Protein 3LWZ (pdb70)

Nearest PDB structures (foldseek):
  3lwz-assembly1_C  TM=1.005E+00  e=2.046E-29  Yersinia pestis CO92
  6hsq-assembly1_D  TM=9.901E-01  e=1.495E-23  Psychromonas ingrahamii 37
  1uqr-assembly1_J  TM=9.805E-01  e=2.565E-22  Actinobacillus pleuropneumoniae
  1uqr-assembly1_L  TM=9.842E-01  e=2.307E-21  Actinobacillus pleuropneumoniae
  3n76-assembly1_A  TM=9.426E-01  e=6.249E-17  Mycobacterium tuberculosis

Structure (mmCIF, N/CA/C/O backbone):
data_3LWZ
#
_entry.id   3LWZ
#
_cell.length_a   90.587
_cell.length_b   90.587
_cell.length_c   216.500
_cell.angle_alpha   90.00
_cell.angle_beta   90.00
_cell.angle_gamma   120.00
#
_symmetry.space_group_name_H-M   'H 3'
#
loop_
_entity.id
_entity.type
_entity.pdbx_description
1 polymer '3-dehydroquinate dehydratase'
2 non-polymer BETA-MERCAPTOETHANOL
3 non-polymer GLYCEROL
4 non-polymer 1,2-ETHANEDIOL
5 water water
#
loop_
_atom_site.group_PDB
_atom_site.id
_atom_site.type_symbol
_atom_site.label_atom_id
_atom_site.label_alt_id
_atom_site.label_comp_id
_atom_site.label_asym_id
_atom_site.label_entity_id
_atom_site.label_seq_id
_atom_site.pdbx_PDB_ins_code
_atom_site.Cartn_x
_atom_site.Cartn_y
_atom_site.Cartn_z
_atom_site.occupancy
_atom_site.B_iso_or_equiv
_atom_site.auth_seq_id
_atom_site.auth_comp_id
_atom_site.auth_asym_id
_atom_site.auth_atom_id
_atom_site.pdbx_PDB_model_num
ATOM 1 N N . LYS A 1 7 ? -22.978 17.107 11.970 1.00 39.55 4 LYS A N 1
ATOM 2 C CA . LYS A 1 7 ? -22.266 15.794 11.941 1.00 38.98 4 LYS A CA 1
ATOM 3 C C . LYS A 1 7 ? -23.091 14.751 12.723 1.00 35.09 4 LYS A C 1
ATOM 4 O O . LYS A 1 7 ? -23.639 15.071 13.773 1.00 35.88 4 LYS A O 1
ATOM 10 N N . PHE A 1 8 ? -23.172 13.521 12.224 1.00 32.13 5 PHE A N 1
ATOM 11 C CA . PHE A 1 8 ? -23.906 12.483 12.956 1.00 28.93 5 PHE A CA 1
ATOM 12 C C . PHE A 1 8 ? -23.044 11.922 14.079 1.00 26.45 5 PHE A C 1
ATOM 13 O O . PHE A 1 8 ? -21.836 11.742 13.905 1.00 26.03 5 PHE A O 1
ATOM 21 N N A HIS A 1 9 ? -23.677 11.603 15.207 0.70 23.58 6 HIS A N 1
ATOM 22 N N B HIS A 1 9 ? -23.662 11.669 15.231 0.30 24.31 6 HIS A N 1
ATOM 23 C CA A HIS A 1 9 ? -22.986 11.082 16.372 0.70 22.79 6 HIS A CA 1
ATOM 24 C CA B HIS A 1 9 ? -22.962 11.062 16.348 0.30 23.01 6 HIS A CA 1
ATOM 25 C C A HIS A 1 9 ? -23.516 9.681 16.685 0.70 21.68 6 HIS A C 1
ATOM 26 C C B HIS A 1 9 ? -23.524 9.672 16.573 0.30 22.17 6 HIS A C 1
ATOM 27 O O A HIS A 1 9 ? -24.695 9.517 16.957 0.70 21.63 6 HIS A O 1
ATOM 28 O O B HIS A 1 9 ? -24.735 9.488 16.663 0.30 21.74 6 HIS A O 1
ATOM 41 N N . ILE A 1 10 ? -22.623 8.704 16.617 1.00 21.40 7 ILE A N 1
ATOM 42 C CA . ILE A 1 10 ? -22.983 7.289 16.789 1.00 21.21 7 ILE A CA 1
ATOM 43 C C . ILE A 1 10 ? -22.201 6.689 17.925 1.00 20.19 7 ILE A C 1
ATOM 44 O O . ILE A 1 10 ? -20.971 6.875 18.043 1.00 21.02 7 ILE A O 1
ATOM 49 N N . LEU A 1 11 ? -22.917 5.966 18.781 1.00 19.73 8 LEU A N 1
ATOM 50 C CA . LEU A 1 11 ? -22.326 5.323 19.933 1.00 19.26 8 LEU A CA 1
ATOM 51 C C . LEU A 1 11 ? -22.250 3.840 19.687 1.00 19.84 8 LEU A C 1
ATOM 52 O O . LEU A 1 11 ? -23.276 3.209 19.383 1.00 18.59 8 LEU A O 1
ATOM 57 N N . LEU A 1 12 ? -21.049 3.298 19.802 1.00 18.31 9 LEU A N 1
ATOM 58 C CA . LEU A 1 12 ? -20.810 1.853 19.699 1.00 18.61 9 LEU A CA 1
ATOM 59 C C . LEU A 1 12 ? -20.677 1.266 21.101 1.00 20.38 9 LEU A C 1
ATOM 60 O O . LEU A 1 12 ? -19.819 1.701 21.895 1.00 18.47 9 LEU A O 1
ATOM 65 N N . LEU A 1 13 ? -21.537 0.290 21.408 1.00 17.39 10 LEU A N 1
ATOM 66 C CA . LEU A 1 13 ? -21.485 -0.391 22.694 1.00 17.86 10 LEU A CA 1
ATOM 67 C C . LEU A 1 13 ? -21.168 -1.870 22.518 1.00 18.18 10 LEU A C 1
ATOM 68 O O . LEU A 1 13 ? -21.755 -2.569 21.679 1.00 17.92 10 LEU A O 1
ATOM 73 N N . ASN A 1 14 ? -20.194 -2.335 23.279 1.00 18.19 11 ASN A N 1
ATOM 74 C CA . ASN A 1 14 ? -19.840 -3.746 23.307 1.00 17.15 11 ASN A CA 1
ATOM 75 C C . ASN A 1 14 ? -20.037 -4.299 24.695 1.00 17.41 11 ASN A C 1
ATOM 76 O O . ASN A 1 14 ? -19.561 -3.728 25.689 1.00 17.60 11 ASN A O 1
ATOM 81 N N . GLY A 1 15 ? -20.804 -5.389 24.785 1.00 15.79 12 GLY A N 1
ATOM 82 C CA . GLY A 1 15 ? -21.096 -6.003 26.071 1.00 15.99 12 GLY A CA 1
ATOM 83 C C . GLY A 1 15 ? -20.069 -6.949 26.642 1.00 16.22 12 GLY A C 1
ATOM 84 O O . GLY A 1 15 ? -18.903 -6.947 26.234 1.00 17.47 12 GLY A O 1
ATOM 85 N N . PRO A 1 16 ? -20.506 -7.817 27.572 1.00 16.54 13 PRO A N 1
ATOM 86 C CA . PRO A 1 16 ? -19.564 -8.611 28.343 1.00 17.79 13 PRO A CA 1
ATOM 87 C C . PRO A 1 16 ? -18.780 -9.625 27.549 1.00 17.85 13 PRO A C 1
ATOM 88 O O . PRO A 1 16 ? -19.250 -10.165 26.581 1.00 16.66 13 PRO A O 1
ATOM 92 N N . ASN A 1 17 ? -17.544 -9.802 27.992 1.00 17.59 14 ASN A N 1
ATOM 93 C CA . ASN A 1 17 ? -16.630 -10.780 27.450 1.00 16.96 14 ASN A CA 1
ATOM 94 C C . ASN A 1 17 ? -16.011 -10.471 26.101 1.00 17.09 14 ASN A C 1
ATOM 95 O O . ASN A 1 17 ? -15.087 -11.176 25.716 1.00 17.61 14 ASN A O 1
ATOM 100 N N . LEU A 1 18 ? -16.456 -9.408 25.416 1.00 16.02 15 LEU A N 1
ATOM 101 C CA . LEU A 1 18 ? -15.949 -9.057 24.100 1.00 16.15 15 LEU A CA 1
ATOM 102 C C . LEU A 1 18 ? -14.490 -8.556 24.173 1.00 16.70 15 LEU A C 1
ATOM 103 O O . LEU A 1 18 ? -13.776 -8.616 23.201 1.00 19.24 15 LEU A O 1
ATOM 108 N N . ASN A 1 19 ? -14.060 -8.162 25.354 1.00 18.80 16 ASN A N 1
ATOM 109 C CA . ASN A 1 19 ? -12.652 -7.837 25.576 1.00 19.68 16 ASN A CA 1
ATOM 110 C C . ASN A 1 19 ? -11.734 -9.043 25.373 1.00 21.13 16 ASN A C 1
ATOM 111 O O . ASN A 1 19 ? -10.519 -8.872 25.135 1.00 21.89 16 ASN A O 1
ATOM 116 N N . LEU A 1 20 ? -12.272 -10.256 25.485 1.00 19.97 17 LEU A N 1
ATOM 117 C CA . LEU A 1 20 ? -11.487 -11.496 25.255 1.00 20.45 17 LEU A CA 1
ATOM 118 C C . LEU A 1 20 ? -11.264 -11.851 23.766 1.00 21.23 17 LEU A C 1
ATOM 119 O O . LEU A 1 20 ? -10.551 -12.806 23.454 1.00 23.95 17 LEU A O 1
ATOM 124 N N . LEU A 1 21 ? -11.892 -11.115 22.853 1.00 21.66 18 LEU A N 1
ATOM 125 C CA . LEU A 1 21 ? -11.794 -11.437 21.445 1.00 22.88 18 LEU A CA 1
ATOM 126 C C . LEU A 1 21 ? -10.353 -11.639 20.983 1.00 24.20 18 LEU A C 1
ATOM 127 O O . LEU A 1 21 ? -9.504 -10.814 21.249 1.00 23.67 18 LEU A O 1
ATOM 132 N N . GLY A 1 22 ? -10.112 -12.757 20.317 1.00 25.54 19 GLY A N 1
ATOM 133 C CA . GLY A 1 22 ? -8.793 -13.052 19.764 1.00 27.83 19 GLY A CA 1
ATOM 134 C C . GLY A 1 22 ? -7.846 -13.759 20.702 1.00 29.46 19 GLY A C 1
ATOM 135 O O . GLY A 1 22 ? -6.718 -14.065 20.306 1.00 31.96 19 GLY A O 1
ATOM 136 N N . THR A 1 23 ? -8.301 -14.072 21.914 1.00 30.61 20 THR A N 1
ATOM 137 C CA . THR A 1 23 ? -7.461 -14.735 22.926 1.00 33.11 20 THR A CA 1
ATOM 138 C C . THR A 1 23 ? -7.735 -16.226 23.070 1.00 34.77 20 THR A C 1
ATOM 139 O O . THR A 1 23 ? -6.857 -16.979 23.482 1.00 39.09 20 THR A O 1
ATOM 143 N N . ARG A 1 24 ? -8.928 -16.678 22.715 1.00 35.95 21 ARG A N 1
ATOM 144 C CA . ARG A 1 24 ? -9.263 -18.086 22.871 1.00 37.34 21 ARG A CA 1
ATOM 145 C C . ARG A 1 24 ? -8.985 -18.886 21.592 1.00 37.47 21 ARG A C 1
ATOM 146 O O . ARG A 1 24 ? -9.656 -18.708 20.579 1.00 35.98 21 ARG A O 1
ATOM 154 N N . GLU A 1 25 ? -7.998 -19.775 21.662 1.00 38.03 22 GLU A N 1
ATOM 155 C CA . GLU A 1 25 ? -7.688 -20.689 20.562 1.00 38.32 22 GLU A CA 1
ATOM 156 C C . GLU A 1 25 ? -7.874 -19.987 19.216 1.00 38.13 22 GLU A C 1
ATOM 157 O O . GLU A 1 25 ? -8.691 -20.422 18.394 1.00 36.85 22 GLU A O 1
ATOM 163 N N . PRO A 1 26 ? -7.102 -18.904 18.980 1.00 37.29 23 PRO A N 1
ATOM 164 C CA . PRO A 1 26 ? -7.281 -18.062 17.788 1.00 37.29 23 PRO A CA 1
ATOM 165 C C . PRO A 1 26 ? -7.092 -18.779 16.461 1.00 37.53 23 PRO A C 1
ATOM 166 O O . PRO A 1 26 ? -7.717 -18.402 15.458 1.00 35.63 23 PRO A O 1
ATOM 170 N N . GLU A 1 27 ? -6.277 -19.829 16.463 1.00 38.89 24 GLU A N 1
ATOM 171 C CA . GLU A 1 27 ? -6.079 -20.607 15.250 1.00 40.15 24 GLU A CA 1
ATOM 172 C C . GLU A 1 27 ? -7.387 -21.301 14.875 1.00 40.95 24 GLU A C 1
ATOM 173 O O . GLU A 1 27 ? -7.580 -21.679 13.714 1.00 41.95 24 GLU A O 1
ATOM 179 N N . LYS A 1 28 ? -8.273 -21.466 15.864 1.00 41.78 25 LYS A N 1
ATOM 180 C CA . LYS A 1 28 ? -9.592 -22.058 15.654 1.00 42.65 25 LYS A CA 1
ATOM 181 C C . LYS A 1 28 ? -10.673 -20.991 15.554 1.00 42.30 25 LYS A C 1
ATOM 182 O O . LYS A 1 28 ? -11.481 -21.010 14.621 1.00 43.26 25 LYS A O 1
ATOM 188 N N . TYR A 1 29 ? -10.677 -20.056 16.505 1.00 40.92 26 TYR A N 1
ATOM 189 C CA . TYR A 1 29 ? -11.752 -19.060 16.612 1.00 40.12 26 TYR A CA 1
ATOM 190 C C . TYR A 1 29 ? -11.493 -17.680 16.005 1.00 39.26 26 TYR A C 1
ATOM 191 O O . TYR A 1 29 ? -12.433 -16.897 15.877 1.00 39.41 26 TYR A O 1
ATOM 200 N N . GLY A 1 30 ? -10.253 -17.383 15.614 1.00 36.52 27 GLY A N 1
ATOM 201 C CA . GLY A 1 30 ? -9.927 -16.088 15.000 1.00 35.43 27 GLY A CA 1
ATOM 202 C C . GLY A 1 30 ? -8.967 -15.251 15.825 1.00 33.47 27 GLY A C 1
ATOM 203 O O . GLY A 1 30 ? -8.979 -15.320 17.050 1.00 32.28 27 GLY A O 1
ATOM 204 N N . TYR A 1 31 ? -8.144 -14.447 15.147 1.00 33.28 28 TYR A N 1
ATOM 205 C CA . TYR A 1 31 ? -7.139 -13.602 15.824 1.00 32.09 28 TYR A CA 1
ATOM 206 C C . TYR A 1 31 ? -7.554 -12.147 16.003 1.00 30.44 28 TYR A C 1
ATOM 207 O O . TYR A 1 31 ? -6.884 -11.411 16.718 1.00 30.21 28 TYR A O 1
ATOM 216 N N . THR A 1 32 ? -8.658 -11.736 15.384 1.00 30.28 29 THR A N 1
ATOM 217 C CA . THR A 1 32 ? -9.110 -10.340 15.472 1.00 29.69 29 THR A CA 1
ATOM 218 C C . THR A 1 32 ? -9.506 -10.016 16.911 1.00 29.02 29 THR A C 1
ATOM 219 O O . THR A 1 32 ? -10.219 -10.798 17.554 1.00 28.98 29 THR A O 1
ATOM 223 N N . THR A 1 33 ? -8.994 -8.895 17.409 1.00 25.88 30 THR A N 1
ATOM 224 C CA . THR A 1 33 ? -9.240 -8.432 18.778 1.00 25.59 30 THR A CA 1
ATOM 225 C C . THR A 1 33 ? -10.260 -7.320 18.780 1.00 24.40 30 THR A C 1
ATOM 226 O O . THR A 1 33 ? -10.485 -6.693 17.754 1.00 25.54 30 THR A O 1
ATOM 230 N N . LEU A 1 34 ? -10.838 -7.028 19.945 1.00 23.38 31 LEU A N 1
ATOM 231 C CA . LEU A 1 34 ? -11.812 -5.923 20.014 1.00 23.18 31 LEU A CA 1
ATOM 232 C C . LEU A 1 34 ? -11.155 -4.589 19.659 1.00 23.09 31 LEU A C 1
ATOM 233 O O . LEU A 1 34 ? -11.730 -3.789 18.945 1.00 22.52 31 LEU A O 1
ATOM 238 N N . ALA A 1 35 ? -9.934 -4.356 20.145 1.00 23.77 32 ALA A N 1
ATOM 239 C CA . ALA A 1 35 ? -9.234 -3.117 19.838 1.00 25.34 32 ALA A CA 1
ATOM 240 C C . ALA A 1 35 ? -9.097 -2.904 18.343 1.00 24.91 32 ALA A C 1
ATOM 241 O O . ALA A 1 35 ? -9.247 -1.790 17.870 1.00 24.26 32 ALA A O 1
ATOM 243 N N . GLU A 1 36 ? -8.832 -3.973 17.599 1.00 26.21 33 GLU A N 1
ATOM 244 C CA . GLU A 1 36 ? -8.719 -3.884 16.141 1.00 26.77 33 GLU A CA 1
ATOM 245 C C . GLU A 1 36 ? -10.043 -3.542 15.477 1.00 26.43 33 GLU A C 1
ATOM 246 O O . GLU A 1 36 ? -10.092 -2.744 14.550 1.00 28.00 33 GLU A O 1
ATOM 252 N N . ILE A 1 37 ? -11.123 -4.151 15.940 1.00 25.38 34 ILE A N 1
ATOM 253 C CA . ILE A 1 37 ? -12.441 -3.851 15.380 1.00 25.61 34 ILE A CA 1
ATOM 254 C C . ILE A 1 37 ? -12.779 -2.376 15.612 1.00 24.18 34 ILE A C 1
ATOM 255 O O . ILE A 1 37 ? -13.199 -1.672 14.694 1.00 23.93 34 ILE A O 1
ATOM 260 N N . VAL A 1 38 ? -12.517 -1.900 16.825 1.00 23.52 35 VAL A N 1
ATOM 261 C CA . VAL A 1 38 ? -12.865 -0.538 17.185 1.00 23.77 35 VAL A CA 1
ATOM 262 C C . VAL A 1 38 ? -12.024 0.450 16.383 1.00 23.54 35 VAL A C 1
ATOM 263 O O . VAL A 1 38 ? -12.542 1.416 15.876 1.00 23.05 35 VAL A O 1
ATOM 267 N N A SER A 1 39 ? -10.730 0.179 16.261 0.50 23.77 36 SER A N 1
ATOM 268 N N B SER A 1 39 ? -10.731 0.172 16.233 0.50 24.81 36 SER A N 1
ATOM 269 C CA A SER A 1 39 ? -9.851 1.031 15.455 0.50 24.39 36 SER A CA 1
ATOM 270 C CA B SER A 1 39 ? -9.838 1.059 15.463 0.50 26.11 36 SER A CA 1
ATOM 271 C C A SER A 1 39 ? -10.294 1.038 13.989 0.50 23.50 36 SER A C 1
ATOM 272 C C B SER A 1 39 ? -10.263 1.269 13.999 0.50 25.68 36 SER A C 1
ATOM 273 O O A SER A 1 39 ? -10.274 2.075 13.322 0.50 22.16 36 SER A O 1
ATOM 274 O O B SER A 1 39 ? -10.407 2.405 13.543 0.50 24.82 36 SER A O 1
ATOM 279 N N A GLN A 1 40 ? -10.747 -0.110 13.500 0.50 23.47 37 GLN A N 1
ATOM 280 N N B GLN A 1 40 ? -10.484 0.182 13.268 0.50 26.26 37 GLN A N 1
ATOM 281 C CA A GLN A 1 40 ? -11.242 -0.193 12.131 0.50 24.00 37 GLN A CA 1
ATOM 282 C CA B GLN A 1 40 ? -10.862 0.293 11.858 0.50 26.65 37 GLN A CA 1
ATOM 283 C C A GLN A 1 40 ? -12.504 0.674 11.982 0.50 23.27 37 GLN A C 1
ATOM 284 C C B GLN A 1 40 ? -12.242 0.935 11.721 0.50 26.00 37 GLN A C 1
ATOM 285 O O A GLN A 1 40 ? -12.637 1.434 11.014 0.50 22.99 37 GLN A O 1
ATOM 286 O O B GLN A 1 40 ? -12.535 1.636 10.747 0.50 26.35 37 GLN A O 1
ATOM 297 N N A LEU A 1 41 ? -13.405 0.617 12.957 0.70 21.46 38 LEU A N 1
ATOM 298 N N B LEU A 1 41 ? -13.105 0.691 12.708 0.30 24.44 38 LEU A N 1
ATOM 299 C CA A LEU A 1 41 ? -14.649 1.356 12.832 0.70 21.79 38 LEU A CA 1
ATOM 300 C CA B LEU A 1 41 ? -14.430 1.311 12.721 0.30 23.63 38 LEU A CA 1
ATOM 301 C C A LEU A 1 41 ? -14.429 2.866 13.005 0.70 23.03 38 LEU A C 1
ATOM 302 C C B LEU A 1 41 ? -14.291 2.820 12.864 0.30 23.77 38 LEU A C 1
ATOM 303 O O A LEU A 1 41 ? -15.146 3.676 12.410 0.70 23.06 38 LEU A O 1
ATOM 304 O O B LEU A 1 41 ? -14.955 3.575 12.148 0.30 23.21 38 LEU A O 1
ATOM 313 N N . GLU A 1 42 ? -13.414 3.247 13.777 1.00 22.91 39 GLU A N 1
ATOM 314 C CA . GLU A 1 42 ? -13.130 4.677 13.991 1.00 24.28 39 GLU A CA 1
ATOM 315 C C . GLU A 1 42 ? -12.637 5.271 12.673 1.00 24.45 39 GLU A C 1
ATOM 316 O O . GLU A 1 42 ? -13.091 6.328 12.270 1.00 24.39 39 GLU A O 1
ATOM 322 N N . ILE A 1 43 ? -11.751 4.553 11.990 1.00 25.57 40 ILE A N 1
ATOM 323 C CA . ILE A 1 43 ? -11.242 4.999 10.681 1.00 27.09 40 ILE A CA 1
ATOM 324 C C . ILE A 1 43 ? -12.393 5.123 9.668 1.00 25.98 40 ILE A C 1
ATOM 325 O O . ILE A 1 43 ? -12.514 6.137 8.954 1.00 26.12 40 ILE A O 1
ATOM 330 N N . GLN A 1 44 ? -13.286 4.128 9.646 1.00 24.01 41 GLN A N 1
ATOM 331 C CA . GLN A 1 44 ? -14.427 4.164 8.782 1.00 23.60 41 GLN A CA 1
ATOM 332 C C . GLN A 1 44 ? -15.342 5.367 9.088 1.00 23.88 41 GLN A C 1
ATOM 333 O O . GLN A 1 44 ? -15.731 6.092 8.177 1.00 24.24 41 GLN A O 1
ATOM 339 N N . ALA A 1 45 ? -15.656 5.588 10.366 1.00 22.80 42 ALA A N 1
ATOM 340 C CA . ALA A 1 45 ? -16.533 6.662 10.759 1.00 23.61 42 ALA A CA 1
ATOM 341 C C . ALA A 1 45 ? -15.939 8.010 10.363 1.00 24.92 42 ALA A C 1
ATOM 342 O O . ALA A 1 45 ? -16.650 8.875 9.880 1.00 25.20 42 ALA A O 1
ATOM 344 N N . GLN A 1 46 ? -14.633 8.157 10.565 1.00 25.92 43 GLN A N 1
ATOM 345 C CA . GLN A 1 46 ? -13.958 9.408 10.221 1.00 28.17 43 GLN A CA 1
ATOM 346 C C . GLN A 1 46 ? -14.083 9.658 8.721 1.00 29.31 43 GLN A C 1
ATOM 347 O O . GLN A 1 46 ? -14.291 10.803 8.295 1.00 32.02 43 GLN A O 1
ATOM 353 N N . GLY A 1 47 ? -13.993 8.592 7.922 1.00 29.73 44 GLY A N 1
ATOM 354 C CA . GLY A 1 47 ? -14.161 8.691 6.477 1.00 31.82 44 GLY A CA 1
ATOM 355 C C . GLY A 1 47 ? -15.556 9.123 6.052 1.00 32.54 44 GLY A C 1
ATOM 356 O O . GLY A 1 47 ? -15.740 9.765 5.003 1.00 32.99 44 GLY A O 1
ATOM 357 N N . MET A 1 48 ? -16.548 8.795 6.872 1.00 31.96 45 MET A N 1
ATOM 358 C CA . MET A 1 48 ? -17.942 9.126 6.602 1.00 31.53 45 MET A CA 1
ATOM 359 C C . MET A 1 48 ? -18.367 10.434 7.269 1.00 32.24 45 MET A C 1
ATOM 360 O O . MET A 1 48 ? -19.533 10.816 7.213 1.00 35.07 45 MET A O 1
ATOM 365 N N A ASP A 1 49 ? -17.465 11.052 8.018 0.50 32.45 46 ASP A N 1
ATOM 366 N N B ASP A 1 49 ? -17.371 11.125 7.824 0.50 32.56 46 ASP A N 1
ATOM 367 C CA A ASP A 1 49 ? -17.776 12.273 8.747 0.50 32.08 46 ASP A CA 1
ATOM 368 C CA B ASP A 1 49 ? -17.526 12.405 8.501 0.50 32.35 46 ASP A CA 1
ATOM 369 C C A ASP A 1 49 ? -18.792 11.972 9.880 0.50 30.98 46 ASP A C 1
ATOM 370 C C B ASP A 1 49 ? -18.552 12.358 9.626 0.50 31.00 46 ASP A C 1
ATOM 371 O O A ASP A 1 49 ? -19.708 12.753 10.141 0.50 32.81 46 ASP A O 1
ATOM 372 O O B ASP A 1 49 ? -19.293 13.308 9.838 0.50 32.65 46 ASP A O 1
ATOM 381 N N A VAL A 1 50 ? -18.622 10.821 10.538 0.60 27.86 47 VAL A N 1
ATOM 382 N N B VAL A 1 50 ? -18.545 11.225 10.357 0.40 28.98 47 VAL A N 1
ATOM 383 C CA A VAL A 1 50 ? -19.424 10.450 11.676 0.60 26.34 47 VAL A CA 1
ATOM 384 C CA B VAL A 1 50 ? -19.383 10.996 11.544 0.40 27.00 47 VAL A CA 1
ATOM 385 C C A VAL A 1 50 ? -18.537 10.586 12.894 0.60 25.07 47 VAL A C 1
ATOM 386 C C B VAL A 1 50 ? -18.514 10.802 12.806 0.40 25.90 47 VAL A C 1
ATOM 387 O O A VAL A 1 50 ? -17.351 10.221 12.845 0.60 25.28 47 VAL A O 1
ATOM 388 O O B VAL A 1 50 ? -17.370 10.335 12.720 0.40 25.59 47 VAL A O 1
ATOM 395 N N . ALA A 1 51 ? -19.088 11.149 13.960 1.00 24.87 48 ALA A N 1
ATOM 396 C CA . ALA A 1 51 ? -18.416 11.168 15.243 1.00 24.01 48 ALA A CA 1
ATOM 397 C C . ALA A 1 51 ? -18.773 9.891 16.016 1.00 24.46 48 ALA A C 1
ATOM 398 O O . ALA A 1 51 ? -19.901 9.778 16.499 1.00 25.72 48 ALA A O 1
ATOM 400 N N . LEU A 1 52 ? -17.826 8.978 16.142 1.00 22.45 49 LEU A N 1
ATOM 401 C CA . LEU A 1 52 ? -18.050 7.684 16.814 1.00 22.28 49 LEU A CA 1
ATOM 402 C C . LEU A 1 52 ? -17.499 7.662 18.234 1.00 24.42 49 LEU A C 1
ATOM 403 O O . LEU A 1 52 ? -16.332 8.032 18.463 1.00 26.28 49 LEU A O 1
ATOM 408 N N . SER A 1 53 ? -18.323 7.232 19.189 1.00 21.68 50 SER A N 1
ATOM 409 C CA . SER A 1 53 ? -17.899 7.032 20.563 1.00 21.82 50 SER A CA 1
ATOM 410 C C . SER A 1 53 ? -18.049 5.534 20.831 1.00 21.00 50 SER A C 1
ATOM 411 O O . SER A 1 53 ? -18.835 4.851 20.141 1.00 21.16 50 SER A O 1
ATOM 414 N N A HIS A 1 54 ? -17.235 5.011 21.748 0.50 19.85 51 HIS A N 1
ATOM 415 N N B HIS A 1 54 ? -17.331 5.032 21.820 0.50 21.03 51 HIS A N 1
ATOM 416 C CA A HIS A 1 54 ? -17.231 3.574 22.096 0.50 18.71 51 HIS A CA 1
ATOM 417 C CA B HIS A 1 54 ? -17.363 3.607 22.099 0.50 21.10 51 HIS A CA 1
ATOM 418 C C A HIS A 1 54 ? -17.138 3.331 23.583 0.50 19.49 51 HIS A C 1
ATOM 419 C C B HIS A 1 54 ? -17.047 3.245 23.534 0.50 20.61 51 HIS A C 1
ATOM 420 O O A HIS A 1 54 ? -16.515 4.116 24.323 0.50 19.71 51 HIS A O 1
ATOM 421 O O B HIS A 1 54 ? -16.154 3.826 24.175 0.50 20.18 51 HIS A O 1
ATOM 434 N N . LEU A 1 55 ? -17.761 2.236 24.017 1.00 18.92 52 LEU A N 1
ATOM 435 C CA . LEU A 1 55 ? -17.607 1.730 25.345 1.00 17.75 52 LEU A CA 1
ATOM 436 C C . LEU A 1 55 ? -17.786 0.220 25.284 1.00 18.95 52 LEU A C 1
ATOM 437 O O . LEU A 1 55 ? -18.776 -0.248 24.706 1.00 18.30 52 LEU A O 1
ATOM 442 N N . GLN A 1 56 ? -16.855 -0.513 25.871 1.00 18.45 53 GLN A N 1
ATOM 443 C CA . GLN A 1 56 ? -17.052 -1.941 26.123 1.00 17.67 53 GLN A CA 1
ATOM 444 C C . GLN A 1 56 ? -17.072 -2.089 27.632 1.00 19.78 53 GLN A C 1
ATOM 445 O O . GLN A 1 56 ? -16.266 -1.468 28.347 1.00 19.51 53 GLN A O 1
ATOM 451 N N . SER A 1 57 ? -17.994 -2.914 28.131 1.00 18.55 54 SER A N 1
ATOM 452 C CA . SER A 1 57 ? -18.082 -3.168 29.540 1.00 17.56 54 SER A CA 1
ATOM 453 C C . SER A 1 57 ? -18.668 -4.517 29.833 1.00 18.41 54 SER A C 1
ATOM 454 O O . SER A 1 57 ? -19.559 -5.010 29.102 1.00 19.47 54 SER A O 1
ATOM 457 N N . ASN A 1 58 ? -18.218 -5.083 30.936 1.00 17.64 55 ASN A N 1
ATOM 458 C CA . ASN A 1 58 ? -18.781 -6.302 31.475 1.00 18.67 55 ASN A CA 1
ATOM 459 C C . ASN A 1 58 ? -19.883 -5.986 32.461 1.00 19.41 55 ASN A C 1
ATOM 460 O O . ASN A 1 58 ? -20.525 -6.909 32.980 1.00 17.86 55 ASN A O 1
ATOM 465 N N . ALA A 1 59 ? -20.093 -4.702 32.745 1.00 19.16 56 ALA A N 1
ATOM 466 C CA . ALA A 1 59 ? -21.109 -4.264 33.710 1.00 19.95 56 ALA A CA 1
ATOM 467 C C . ALA A 1 59 ? -22.365 -3.772 33.044 1.00 18.48 56 ALA A C 1
ATOM 468 O O . ALA A 1 59 ? -22.357 -2.806 32.284 1.00 19.93 56 ALA A O 1
ATOM 470 N N . GLU A 1 60 ? -23.473 -4.442 33.325 1.00 18.85 57 GLU A N 1
ATOM 471 C CA . GLU A 1 60 ? -24.747 -4.014 32.795 1.00 19.57 57 GLU A CA 1
ATOM 472 C C . GLU A 1 60 ? -25.014 -2.528 33.077 1.00 19.26 57 GLU A C 1
ATOM 473 O O . GLU A 1 60 ? -25.449 -1.795 32.184 1.00 18.52 57 GLU A O 1
ATOM 479 N N . HIS A 1 61 ? -24.763 -2.094 34.326 1.00 19.37 58 HIS A N 1
ATOM 480 C CA . HIS A 1 61 ? -25.066 -0.698 34.703 1.00 19.65 58 HIS A CA 1
ATOM 481 C C . HIS A 1 61 ? -24.259 0.305 33.887 1.00 17.79 58 HIS A C 1
ATOM 482 O O . HIS A 1 61 ? -24.718 1.422 33.630 1.00 19.40 58 HIS A O 1
ATOM 489 N N . ALA A 1 62 ? -23.054 -0.064 33.495 1.00 18.75 59 ALA A N 1
ATOM 490 C CA . ALA A 1 62 ? -22.205 0.881 32.744 1.00 19.31 59 ALA A CA 1
ATOM 491 C C . ALA A 1 62 ? -22.757 1.099 31.347 1.00 18.66 59 ALA A C 1
ATOM 492 O O . ALA A 1 62 ? -22.721 2.203 30.818 1.00 19.33 59 ALA A O 1
ATOM 494 N N . LEU A 1 63 ? -23.287 0.036 30.747 1.00 19.12 60 LEU A N 1
ATOM 495 C CA . LEU A 1 63 ? -23.914 0.133 29.446 1.00 18.54 60 LEU A CA 1
ATOM 496 C C . LEU A 1 63 ? -25.199 0.977 29.528 1.00 17.43 60 LEU A C 1
ATOM 497 O O . LEU A 1 63 ? -25.421 1.848 28.700 1.00 16.68 60 LEU A O 1
ATOM 502 N N . ILE A 1 64 ? -26.018 0.733 30.548 1.00 18.37 61 ILE A N 1
ATOM 503 C CA . ILE A 1 64 ? -27.228 1.507 30.756 1.00 17.74 61 ILE A CA 1
ATOM 504 C C . ILE A 1 64 ? -26.873 2.992 30.958 1.00 17.83 61 ILE A C 1
ATOM 505 O O . ILE A 1 64 ? -27.499 3.866 30.380 1.00 19.48 61 ILE A O 1
ATOM 510 N N . ASP A 1 65 ? -25.867 3.268 31.776 1.00 18.85 62 ASP A N 1
ATOM 511 C CA . ASP A 1 65 ? -25.463 4.653 31.999 1.00 18.89 62 ASP A CA 1
ATOM 512 C C . ASP A 1 65 ? -25.024 5.329 30.708 1.00 18.97 62 ASP A C 1
ATOM 513 O O . ASP A 1 65 ? -25.359 6.506 30.484 1.00 19.45 62 ASP A O 1
ATOM 518 N N . SER A 1 66 ? -24.232 4.631 29.889 1.00 18.77 63 SER A N 1
ATOM 519 C CA . SER A 1 66 ? -23.808 5.160 28.591 1.00 20.16 63 SER A CA 1
ATOM 520 C C . SER A 1 66 ? -25.013 5.522 27.710 1.00 19.34 63 SER A C 1
ATOM 521 O O . SER A 1 66 ? -25.056 6.574 27.068 1.00 20.54 63 SER A O 1
ATOM 524 N N . ILE A 1 67 ? -26.020 4.652 27.695 1.00 18.09 64 ILE A N 1
ATOM 525 C CA . ILE A 1 67 ? -27.232 4.885 26.946 1.00 17.42 64 ILE A CA 1
ATOM 526 C C . ILE A 1 67 ? -27.980 6.110 27.481 1.00 17.53 64 ILE A C 1
ATOM 527 O O . ILE A 1 67 ? -28.398 6.977 26.710 1.00 17.27 64 ILE A O 1
ATOM 532 N N . HIS A 1 68 ? -28.106 6.207 28.791 1.00 18.86 65 HIS A N 1
ATOM 533 C CA . HIS A 1 68 ? -28.732 7.388 29.388 1.00 19.85 65 HIS A CA 1
ATOM 534 C C . HIS A 1 68 ? -27.967 8.661 29.027 1.00 20.70 65 HIS A C 1
ATOM 535 O O . HIS A 1 68 ? -28.571 9.682 28.703 1.00 21.26 65 HIS A O 1
ATOM 542 N N . GLN A 1 69 ? -26.642 8.599 29.085 1.00 22.14 66 GLN A N 1
ATOM 543 C CA . GLN A 1 69 ? -25.797 9.762 28.760 1.00 23.21 66 GLN A CA 1
ATOM 544 C C . GLN A 1 69 ? -25.825 10.183 27.291 1.00 23.54 66 GLN A C 1
ATOM 545 O O . GLN A 1 69 ? -25.455 11.306 26.945 1.00 23.22 66 GLN A O 1
ATOM 551 N N . ALA A 1 70 ? -26.251 9.270 26.415 1.00 21.01 67 ALA A N 1
ATOM 552 C CA . ALA A 1 70 ? -26.379 9.523 25.002 1.00 21.07 67 ALA A CA 1
ATOM 553 C C . ALA A 1 70 ? -27.598 10.373 24.627 1.00 22.65 67 ALA A C 1
ATOM 554 O O . ALA A 1 70 ? -27.634 10.945 23.538 1.00 22.33 67 ALA A O 1
ATOM 556 N N A ARG A 1 71 ? -28.575 10.448 25.524 0.60 23.16 68 ARG A N 1
ATOM 557 N N B ARG A 1 71 ? -28.596 10.435 25.511 0.40 23.61 68 ARG A N 1
ATOM 558 C CA A ARG A 1 71 ? -29.813 11.172 25.282 0.60 26.48 68 ARG A CA 1
ATOM 559 C CA B ARG A 1 71 ? -29.827 11.167 25.223 0.40 26.33 68 ARG A CA 1
ATOM 560 C C A ARG A 1 71 ? -29.537 12.642 24.946 0.60 26.53 68 ARG A C 1
ATOM 561 C C B ARG A 1 71 ? -29.548 12.635 24.942 0.40 26.68 68 ARG A C 1
ATOM 562 O O A ARG A 1 71 ? -28.831 13.330 25.690 0.60 28.17 68 ARG A O 1
ATOM 563 O O B ARG A 1 71 ? -28.871 13.315 25.718 0.40 27.82 68 ARG A O 1
ATOM 578 N N . GLY A 1 72 ? -30.053 13.097 23.806 1.00 28.41 69 GLY A N 1
ATOM 579 C CA . GLY A 1 72 ? -29.861 14.477 23.365 1.00 29.20 69 GLY A CA 1
ATOM 580 C C . GLY A 1 72 ? -28.637 14.774 22.524 1.00 29.41 69 GLY A C 1
ATOM 581 O O . GLY A 1 72 ? -28.571 15.826 21.897 1.00 31.01 69 GLY A O 1
ATOM 582 N N . ASN A 1 73 ? -27.672 13.862 22.470 1.00 27.53 70 ASN A N 1
ATOM 583 C CA . ASN A 1 73 ? -26.444 14.099 21.724 1.00 26.80 70 ASN A CA 1
ATOM 584 C C . ASN A 1 73 ? -26.027 13.009 20.752 1.00 26.44 70 ASN A C 1
ATOM 585 O O . ASN A 1 73 ? -25.020 13.151 20.075 1.00 25.34 70 ASN A O 1
ATOM 590 N N . THR A 1 74 ? -26.803 11.914 20.689 1.00 24.72 71 THR A N 1
ATOM 591 C CA . THR A 1 74 ? -26.426 10.738 19.902 1.00 23.18 71 THR A CA 1
ATOM 592 C C . THR A 1 74 ? -27.588 10.384 18.974 1.00 22.12 71 THR A C 1
ATOM 593 O O . THR A 1 74 ? -28.759 10.373 19.401 1.00 24.17 71 THR A O 1
ATOM 597 N N . ASP A 1 75 ? -27.259 10.155 17.711 1.00 21.30 72 ASP A N 1
ATOM 598 C CA . ASP A 1 75 ? -28.236 9.906 16.668 1.00 20.19 72 ASP A CA 1
ATOM 599 C C . ASP A 1 75 ? -28.552 8.428 16.469 1.00 21.20 72 ASP A C 1
ATOM 600 O O . ASP A 1 75 ? -29.625 8.091 15.958 1.00 21.11 72 ASP A O 1
ATOM 605 N N . PHE A 1 76 ? -27.621 7.559 16.838 1.00 20.16 73 PHE A N 1
ATOM 606 C CA . PHE A 1 76 ? -27.796 6.123 16.583 1.00 19.80 73 PHE A CA 1
ATOM 607 C C . PHE A 1 76 ? -26.883 5.329 17.490 1.00 18.69 73 PHE A C 1
ATOM 608 O O . PHE A 1 76 ? -25.801 5.784 17.853 1.00 19.05 73 PHE A O 1
ATOM 616 N N . ILE A 1 77 ? -27.312 4.115 17.843 1.00 17.99 74 ILE A N 1
ATOM 617 C CA . ILE A 1 77 ? -26.530 3.210 18.651 1.00 18.10 74 ILE A CA 1
ATOM 618 C C . ILE A 1 77 ? -26.279 1.909 17.910 1.00 17.15 74 ILE A C 1
ATOM 619 O O . ILE A 1 77 ? -27.198 1.348 17.284 1.00 16.30 74 ILE A O 1
ATOM 624 N N . LEU A 1 78 ? -25.023 1.486 17.901 1.00 16.42 75 LEU A N 1
ATOM 625 C CA . LEU A 1 78 ? -24.640 0.179 17.379 1.00 17.87 75 LEU A CA 1
ATOM 626 C C . LEU A 1 78 ? -24.275 -0.607 18.628 1.00 17.81 75 LEU A C 1
ATOM 627 O O . LEU A 1 78 ? -23.377 -0.211 19.384 1.00 19.06 75 LEU A O 1
ATOM 632 N N . ILE A 1 79 ? -24.926 -1.745 18.851 1.00 16.16 76 ILE A N 1
ATOM 633 C CA . ILE A 1 79 ? -24.643 -2.505 20.043 1.00 16.02 76 ILE A CA 1
ATOM 634 C C . ILE A 1 79 ? -24.452 -3.966 19.781 1.00 16.77 76 ILE A C 1
ATOM 635 O O . ILE A 1 79 ? -25.253 -4.586 19.101 1.00 17.25 76 ILE A O 1
ATOM 640 N N . ASN A 1 80 ? -23.329 -4.494 20.266 1.00 17.19 77 ASN A N 1
ATOM 641 C CA . ASN A 1 80 ? -23.130 -5.956 20.363 1.00 15.93 77 ASN A CA 1
ATOM 642 C C . ASN A 1 80 ? -23.309 -6.257 21.840 1.00 17.17 77 ASN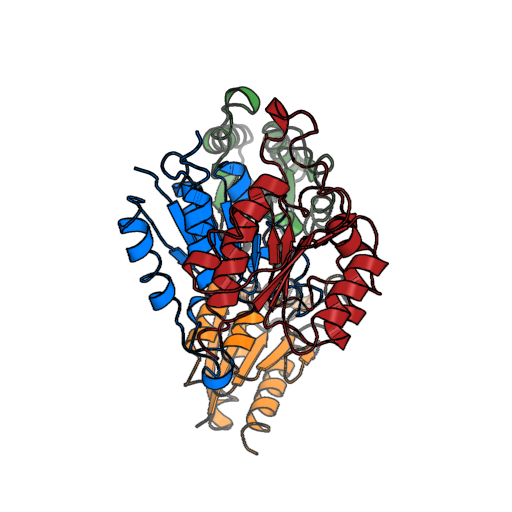 A C 1
ATOM 643 O O . ASN A 1 80 ? -22.397 -6.039 22.656 1.00 16.50 77 ASN A O 1
ATOM 648 N N . PRO A 1 81 ? -24.517 -6.669 22.232 1.00 16.24 78 PRO A N 1
ATOM 649 C CA . PRO A 1 81 ? -24.855 -6.861 23.642 1.00 16.69 78 PRO A CA 1
ATOM 650 C C . PRO A 1 81 ? -24.254 -8.122 24.269 1.00 16.35 78 PRO A C 1
ATOM 651 O O . PRO A 1 81 ? -24.356 -8.317 25.493 1.00 16.80 78 PRO A O 1
ATOM 655 N N . ALA A 1 82 ? -23.682 -8.969 23.423 1.00 15.74 79 ALA A N 1
ATOM 656 C CA . ALA A 1 82 ? -23.167 -10.273 23.824 1.00 15.64 79 ALA A CA 1
ATOM 657 C C . ALA A 1 82 ? -24.227 -10.986 24.686 1.00 15.63 79 ALA A C 1
ATOM 658 O O . ALA A 1 82 ? -25.419 -10.939 24.332 1.00 14.93 79 ALA A O 1
ATOM 660 N N . ALA A 1 83 ? -23.848 -11.567 25.800 1.00 15.88 80 ALA A N 1
ATOM 661 C CA . ALA A 1 83 ? -24.784 -12.393 26.589 1.00 17.55 80 ALA A CA 1
ATOM 662 C C . ALA A 1 83 ? -25.978 -11.617 27.118 1.00 16.38 80 ALA A C 1
ATOM 663 O O . ALA A 1 83 ? -27.028 -12.200 27.399 1.00 17.07 80 ALA A O 1
ATOM 665 N N . PHE A 1 84 ? -25.837 -10.313 27.284 1.00 15.26 81 PHE A N 1
ATOM 666 C CA . PHE A 1 84 ? -26.955 -9.546 27.832 1.00 15.98 81 PHE A CA 1
ATOM 667 C C . PHE A 1 84 ? -28.191 -9.488 26.928 1.00 15.07 81 PHE A C 1
ATOM 668 O O . PHE A 1 84 ? -29.283 -9.121 27.392 1.00 17.55 81 PHE A O 1
ATOM 676 N N . THR A 1 85 ? -28.056 -9.777 25.646 1.00 16.05 82 THR A N 1
ATOM 677 C CA . THR A 1 85 ? -29.244 -9.785 24.794 1.00 17.19 82 THR A CA 1
ATOM 678 C C . THR A 1 85 ? -30.264 -10.822 25.280 1.00 18.06 82 THR A C 1
ATOM 679 O O . THR A 1 85 ? -31.457 -10.626 25.124 1.00 18.01 82 THR A O 1
ATOM 683 N N . HIS A 1 86 ? -29.798 -11.871 25.925 1.00 16.54 83 HIS A N 1
ATOM 684 C CA . HIS A 1 86 ? -30.709 -12.944 26.367 1.00 17.73 83 HIS A CA 1
ATOM 685 C C . HIS A 1 86 ? -31.313 -12.713 27.736 1.00 18.04 83 HIS A C 1
ATOM 686 O O . HIS A 1 86 ? -32.287 -13.370 28.087 1.00 20.17 83 HIS A O 1
ATOM 693 N N . THR A 1 87 ? -30.764 -11.769 28.493 1.00 17.07 84 THR A N 1
ATOM 694 C CA . THR A 1 87 ? -31.083 -11.648 29.905 1.00 17.85 84 THR A CA 1
ATOM 695 C C . THR A 1 87 ? -31.499 -10.293 30.405 1.00 18.80 84 THR A C 1
ATOM 696 O O . THR A 1 87 ? -32.217 -10.215 31.404 1.00 19.51 84 THR A O 1
ATOM 700 N N . SER A 1 88 ? -31.111 -9.234 29.719 1.00 17.25 85 SER A N 1
ATOM 701 C CA . SER A 1 88 ? -31.305 -7.909 30.304 1.00 17.95 85 SER A CA 1
ATOM 702 C C . SER A 1 88 ? -32.517 -7.126 29.857 1.00 17.81 85 SER A C 1
ATOM 703 O O . SER A 1 88 ? -32.480 -6.400 28.857 1.00 18.54 85 SER A O 1
ATOM 706 N N . VAL A 1 89 ? -33.569 -7.200 30.664 1.00 16.80 86 VAL A N 1
ATOM 707 C CA . VAL A 1 89 ? -34.744 -6.367 30.434 1.00 16.16 86 VAL A CA 1
ATOM 708 C C . VAL A 1 89 ? -34.371 -4.917 30.744 1.00 16.66 86 VAL A C 1
ATOM 709 O O . VAL A 1 89 ? -34.865 -4.001 30.112 1.00 17.42 86 VAL A O 1
ATOM 713 N N . ALA A 1 90 ? -33.426 -4.717 31.673 1.00 16.78 87 ALA A N 1
ATOM 714 C CA . ALA A 1 90 ? -33.010 -3.348 32.007 1.00 16.44 87 ALA A CA 1
ATOM 715 C C . ALA A 1 90 ? -32.377 -2.619 30.813 1.00 16.72 87 ALA A C 1
ATOM 716 O O . ALA A 1 90 ? -32.613 -1.419 30.610 1.00 17.17 87 ALA A O 1
ATOM 718 N N A LEU A 1 91 ? -31.573 -3.340 30.043 0.60 16.73 88 LEU A N 1
ATOM 719 N N B LEU A 1 91 ? -31.540 -3.312 30.026 0.40 16.40 88 LEU A N 1
ATOM 720 C CA A LEU A 1 91 ? -30.962 -2.782 28.859 0.60 16.13 88 LEU A CA 1
ATOM 721 C CA B LEU A 1 91 ? -30.971 -2.693 28.814 0.40 16.03 88 LEU A CA 1
ATOM 722 C C A LEU A 1 91 ? -32.015 -2.444 27.801 0.60 17.14 88 LEU A C 1
ATOM 723 C C B LEU A 1 91 ? -32.069 -2.391 27.814 0.40 16.70 88 LEU A C 1
ATOM 724 O O A LEU A 1 91 ? -31.968 -1.400 27.175 0.60 16.29 88 LEU A O 1
ATOM 725 O O B LEU A 1 91 ? -32.121 -1.306 27.249 0.40 15.87 88 LEU A O 1
ATOM 734 N N . ARG A 1 92 ? -32.969 -3.341 27.601 1.00 16.25 89 ARG A N 1
ATOM 735 C CA . ARG A 1 92 ? -34.090 -3.084 26.715 1.00 17.36 89 ARG A CA 1
ATOM 736 C C . ARG A 1 92 ? -34.776 -1.783 27.129 1.00 16.96 89 ARG A C 1
ATOM 737 O O . ARG A 1 92 ? -35.065 -0.917 26.288 1.00 18.21 89 ARG A O 1
ATOM 745 N N . ASP A 1 93 ? -35.047 -1.647 28.431 1.00 17.65 90 ASP A N 1
ATOM 746 C CA . ASP A 1 93 ? -35.794 -0.491 28.918 1.00 17.30 90 ASP A CA 1
ATOM 747 C C . ASP A 1 93 ? -34.964 0.797 28.870 1.00 17.35 90 ASP A C 1
ATOM 748 O O . ASP A 1 93 ? -35.530 1.874 28.746 1.00 18.72 90 ASP A O 1
ATOM 753 N N . ALA A 1 94 ? -33.641 0.677 28.942 1.00 17.28 91 ALA A N 1
ATOM 754 C CA . ALA A 1 94 ? -32.769 1.838 28.743 1.00 17.80 91 ALA A CA 1
ATOM 755 C C . ALA A 1 94 ? -32.901 2.348 27.308 1.00 18.74 91 ALA A C 1
ATOM 756 O O . ALA A 1 94 ? -33.051 3.556 27.054 1.00 16.86 91 ALA A O 1
ATOM 758 N N . LEU A 1 95 ? -32.857 1.437 26.350 1.00 18.90 92 LEU A N 1
ATOM 759 C CA . LEU A 1 95 ? -32.944 1.809 24.945 1.00 18.97 92 LEU A CA 1
ATOM 760 C C . LEU A 1 95 ? -34.318 2.390 24.611 1.00 20.26 92 LEU A C 1
ATOM 761 O O . LEU A 1 95 ? -34.442 3.405 23.913 1.00 19.41 92 LEU A O 1
ATOM 766 N N . LEU A 1 96 ? -35.354 1.767 25.130 1.00 19.10 93 LEU A N 1
ATOM 767 C CA . LEU A 1 96 ? -36.688 2.251 24.934 1.00 21.03 93 LEU A CA 1
ATOM 768 C C . LEU A 1 96 ? -36.860 3.623 25.593 1.00 20.83 93 LEU A C 1
ATOM 769 O O . LEU A 1 96 ? -37.485 4.519 25.017 1.00 22.43 93 LEU A O 1
ATOM 774 N N . GLY A 1 97 ? -36.279 3.795 26.762 1.00 20.16 94 GLY A N 1
ATOM 775 C CA . GLY A 1 97 ? -36.415 5.046 27.513 1.00 21.60 94 GLY A CA 1
ATOM 776 C C . GLY A 1 97 ? -35.765 6.246 26.850 1.00 22.30 94 GLY A C 1
ATOM 777 O O . GLY A 1 97 ? -36.284 7.366 26.927 1.00 24.18 94 GLY A O 1
ATOM 778 N N . VAL A 1 98 ? -34.633 6.037 26.178 1.00 22.57 95 VAL A N 1
ATOM 779 C CA . VAL A 1 98 ? -33.945 7.151 25.519 1.00 22.83 95 VAL A CA 1
ATOM 780 C C . VAL A 1 98 ? -34.382 7.377 24.067 1.00 22.35 95 VAL A C 1
ATOM 781 O O . VAL A 1 98 ? -34.090 8.412 23.488 1.00 23.10 95 VAL A O 1
ATOM 785 N N A GLN A 1 99 ? -35.054 6.384 23.500 0.60 21.66 96 GLN A N 1
ATOM 786 N N B GLN A 1 99 ? -35.070 6.403 23.473 0.40 22.05 96 GLN A N 1
ATOM 787 C CA A GLN A 1 99 ? -35.591 6.480 22.153 0.60 22.12 96 GLN A CA 1
ATOM 788 C CA B GLN A 1 99 ? -35.638 6.530 22.109 0.40 22.40 96 GLN A CA 1
ATOM 789 C C A GLN A 1 99 ? -34.559 6.884 21.094 0.60 22.13 96 GLN A C 1
ATOM 790 C C B GLN A 1 99 ? -34.644 6.654 20.944 0.40 22.30 96 GLN A C 1
ATOM 791 O O A GLN A 1 99 ? -34.784 7.812 20.303 0.60 23.44 96 GLN A O 1
ATOM 792 O O B GLN A 1 99 ? -35.035 7.082 19.839 0.40 23.48 96 GLN A O 1
ATOM 803 N N . ILE A 1 100 ? -33.400 6.238 21.144 1.00 22.34 97 ILE A N 1
ATOM 804 C CA . ILE A 1 100 ? -32.393 6.343 20.095 1.00 21.43 97 ILE A CA 1
ATOM 805 C C . ILE A 1 100 ? -32.441 5.005 19.354 1.00 20.30 97 ILE A C 1
ATOM 806 O O . ILE A 1 100 ? -32.380 3.955 19.995 1.00 19.80 97 ILE A O 1
ATOM 811 N N . PRO A 1 101 ? -32.560 5.034 18.023 1.00 19.16 98 PRO A N 1
ATOM 812 C CA . PRO A 1 101 ? -32.598 3.772 17.255 1.00 19.10 98 PRO A CA 1
ATOM 813 C C . PRO A 1 101 ? -31.297 3.026 17.352 1.00 19.63 98 PRO A C 1
ATOM 814 O O . PRO A 1 101 ? -30.229 3.647 17.518 1.00 18.76 98 PRO A O 1
ATOM 818 N N . PHE A 1 102 ? -31.361 1.696 17.267 1.00 18.13 99 PHE A N 1
ATOM 819 C CA . PHE A 1 102 ? -30.154 0.906 17.335 1.00 17.52 99 PHE A CA 1
ATOM 820 C C . PHE A 1 102 ? -30.188 -0.313 16.435 1.00 17.08 99 PHE A C 1
ATOM 821 O O . PHE A 1 102 ? -31.254 -0.756 15.983 1.00 18.34 99 PHE A O 1
ATOM 829 N N . ILE A 1 103 ? -29.006 -0.798 16.101 1.00 16.88 100 ILE A N 1
ATOM 830 C CA . ILE A 1 103 ? -28.829 -2.050 15.389 1.00 16.62 100 ILE A CA 1
ATOM 831 C C . ILE A 1 103 ? -28.080 -2.979 16.339 1.00 17.50 100 ILE A C 1
ATOM 832 O O . ILE A 1 103 ? -27.117 -2.579 16.999 1.00 16.29 100 ILE A O 1
ATOM 837 N N . GLU A 1 104 ? -28.547 -4.216 16.408 1.00 16.85 101 GLU A N 1
ATOM 838 C CA . GLU A 1 104 ? -27.925 -5.280 17.195 1.00 16.26 101 GLU A CA 1
ATOM 839 C C . GLU A 1 104 ? -26.983 -6.099 16.335 1.00 17.51 101 GLU A C 1
ATOM 840 O O . GLU A 1 104 ? -27.363 -6.493 15.227 1.00 16.83 101 GLU A O 1
ATOM 846 N N . ILE A 1 105 ? -25.765 -6.309 16.841 1.00 15.43 102 ILE A N 1
ATOM 847 C CA . ILE A 1 105 ? -24.692 -7.020 16.137 1.00 15.51 102 ILE A CA 1
ATOM 848 C C . ILE A 1 105 ? -24.154 -8.162 16.981 1.00 17.16 102 ILE A C 1
ATOM 849 O O . ILE A 1 105 ? -23.870 -7.979 18.163 1.00 16.47 102 ILE A O 1
ATOM 854 N N . HIS A 1 106 ? -24.033 -9.335 16.347 1.00 16.89 103 HIS A N 1
ATOM 855 C CA . HIS A 1 106 ? -23.327 -10.478 16.911 1.00 17.19 103 HIS A CA 1
ATOM 856 C C . HIS A 1 106 ? -22.303 -10.980 15.925 1.00 17.76 103 HIS A C 1
ATOM 857 O O . HIS A 1 106 ? -22.587 -11.093 14.752 1.00 17.78 103 HIS A O 1
ATOM 864 N N . LEU A 1 107 ? -21.073 -11.238 16.395 1.00 18.47 104 LEU A N 1
ATOM 865 C CA . LEU A 1 107 ? -20.025 -11.751 15.535 1.00 19.73 104 LEU A CA 1
ATOM 866 C C . LEU A 1 107 ? -20.357 -13.147 14.970 1.00 18.53 104 LEU A C 1
ATOM 867 O O . LEU A 1 107 ? -20.173 -13.403 13.798 1.00 19.61 104 LEU A O 1
ATOM 872 N N . SER A 1 108 ? -20.798 -14.032 15.840 1.00 20.12 105 SER A N 1
ATOM 873 C CA . SER A 1 108 ? -21.099 -15.381 15.466 1.00 21.74 105 SER A CA 1
ATOM 874 C C . SER A 1 108 ? -22.577 -15.509 15.225 1.00 20.42 105 SER A C 1
ATOM 875 O O . SER A 1 108 ? -23.380 -14.607 15.550 1.00 18.93 105 SER A O 1
ATOM 878 N N . ASN A 1 109 ? -22.960 -16.631 14.622 1.00 20.53 106 ASN A N 1
ATOM 879 C CA . ASN A 1 109 ? -24.367 -16.893 14.391 1.00 20.38 106 ASN A CA 1
ATOM 880 C C . ASN A 1 109 ? -24.958 -17.488 15.666 1.00 22.58 106 ASN A C 1
ATOM 881 O O . ASN A 1 109 ? -24.739 -18.676 15.973 1.00 20.90 106 ASN A O 1
ATOM 886 N N . VAL A 1 110 ? -25.698 -16.676 16.409 1.00 22.87 107 VAL A N 1
ATOM 887 C CA . VAL A 1 110 ? -26.218 -17.089 17.715 1.00 23.97 107 VAL A CA 1
ATOM 888 C C . VAL A 1 110 ? -27.345 -18.080 17.625 1.00 24.19 107 VAL A C 1
ATOM 889 O O . VAL A 1 110 ? -27.678 -18.726 18.612 1.00 26.39 107 VAL A O 1
ATOM 893 N N . HIS A 1 111 ? -27.877 -18.274 16.437 1.00 22.69 108 HIS A N 1
ATOM 894 C CA . HIS A 1 111 ? -28.906 -19.294 16.223 1.00 23.29 108 HIS A CA 1
ATOM 895 C C . HIS A 1 111 ? -28.327 -20.673 15.980 1.00 22.20 108 HIS A C 1
ATOM 896 O O . HIS A 1 111 ? -29.056 -21.648 16.039 1.00 22.75 108 HIS A O 1
ATOM 903 N N . ALA A 1 112 ? -27.018 -20.768 15.786 1.00 23.03 109 ALA A N 1
ATOM 904 C CA . ALA A 1 112 ? -26.355 -22.068 15.581 1.00 24.26 109 ALA A CA 1
ATOM 905 C C . ALA A 1 112 ? -25.810 -22.662 16.863 1.00 25.53 109 ALA A C 1
ATOM 906 O O . ALA A 1 112 ? -25.004 -23.578 16.820 1.00 28.90 109 ALA A O 1
ATOM 908 N N . ARG A 1 113 ? -26.203 -22.111 18.003 1.00 25.63 110 ARG A N 1
ATOM 909 C CA . ARG A 1 113 ? -25.661 -22.526 19.281 1.00 26.06 110 ARG A CA 1
ATOM 910 C C . ARG A 1 113 ? -26.781 -23.065 20.154 1.00 27.32 110 ARG A C 1
ATOM 911 O O . ARG A 1 113 ? -27.754 -23.610 19.632 1.00 29.26 110 ARG A O 1
ATOM 919 N N . GLU A 1 114 ? -26.680 -22.905 21.469 1.00 25.03 111 GLU A N 1
ATOM 920 C CA . GLU A 1 114 ? -27.743 -23.393 22.352 1.00 25.63 111 GLU A CA 1
ATOM 921 C C . GLU A 1 114 ? -29.079 -22.759 22.084 1.00 25.43 111 GLU A C 1
ATOM 922 O O . GLU A 1 114 ? -29.164 -21.562 21.768 1.00 22.08 111 GLU A O 1
ATOM 928 N N . PRO A 1 115 ? -30.159 -23.531 22.263 1.00 25.95 112 PRO A N 1
ATOM 929 C CA . PRO A 1 115 ? -31.482 -22.981 22.085 1.00 26.47 112 PRO A CA 1
ATOM 930 C C . PRO A 1 115 ? -31.760 -21.746 22.938 1.00 25.02 112 PRO A C 1
ATOM 931 O O . PRO A 1 115 ? -32.495 -20.879 22.490 1.00 26.58 112 PRO A O 1
ATOM 935 N N . PHE A 1 116 ? -31.179 -21.640 24.145 1.00 22.71 113 PHE A N 1
ATOM 936 C CA . PHE A 1 116 ? -31.427 -20.454 24.968 1.00 22.77 113 PHE A CA 1
ATOM 937 C C . PHE A 1 116 ? -30.970 -19.163 24.310 1.00 20.76 113 PHE A C 1
ATOM 938 O O . PHE A 1 116 ? -31.508 -18.093 24.626 1.00 23.19 113 PHE A O 1
ATOM 946 N N . ARG A 1 117 ? -30.008 -19.250 23.394 1.00 20.18 114 ARG A N 1
ATOM 947 C CA . ARG A 1 117 ? -29.477 -18.062 22.715 1.00 18.15 114 ARG A CA 1
ATOM 948 C C . ARG A 1 117 ? -30.402 -17.514 21.634 1.00 19.49 114 ARG A C 1
ATOM 949 O O . ARG A 1 117 ? -30.129 -16.455 21.062 1.00 19.22 114 ARG A O 1
ATOM 957 N N A HIS A 1 118 ? -31.487 -18.229 21.335 0.60 19.95 115 HIS A N 1
ATOM 958 N N B HIS A 1 118 ? -31.510 -18.213 21.377 0.40 19.74 115 HIS A N 1
ATOM 959 C CA A HIS A 1 118 ? -32.483 -17.722 20.381 0.60 21.27 115 HIS A CA 1
ATOM 960 C CA B HIS A 1 118 ? -32.497 -17.752 20.400 0.40 20.65 115 HIS A CA 1
ATOM 961 C C A HIS A 1 118 ? -33.328 -16.597 20.981 0.60 21.38 115 HIS A C 1
ATOM 962 C C B HIS A 1 118 ? -33.451 -16.712 20.989 0.40 20.98 115 HIS A C 1
ATOM 963 O O A HIS A 1 118 ? -33.870 -15.755 20.242 0.60 23.64 115 HIS A O 1
ATOM 964 O O B HIS A 1 118 ? -34.234 -16.086 20.261 0.40 22.75 115 HIS A O 1
ATOM 977 N N . HIS A 1 119 ? -33.411 -16.552 22.305 1.00 21.59 116 HIS A N 1
ATOM 978 C CA . HIS A 1 119 ? -34.254 -15.570 23.000 1.00 22.20 116 HIS A CA 1
ATOM 979 C C . HIS A 1 119 ? -33.532 -14.246 23.150 1.00 22.43 116 HIS A C 1
ATOM 980 O O . HIS A 1 119 ? -32.380 -14.224 23.553 1.00 21.44 116 HIS A O 1
ATOM 987 N N . SER A 1 120 ? -34.223 -13.148 22.870 1.00 21.32 117 SER A N 1
ATOM 988 C CA . SER A 1 120 ? -33.607 -11.818 23.024 1.00 21.68 117 SER A CA 1
ATOM 989 C C . SER A 1 120 ? -34.592 -10.813 23.515 1.00 22.29 117 SER A C 1
ATOM 990 O O . SER A 1 120 ? -35.739 -10.793 23.093 1.00 22.33 117 SER A O 1
ATOM 993 N N . TYR A 1 121 ? -34.127 -9.974 24.437 1.00 19.03 118 TYR A N 1
ATOM 994 C CA . TYR A 1 121 ? -34.884 -8.847 24.880 1.00 17.94 118 TYR A CA 1
ATOM 995 C C . TYR A 1 121 ? -34.608 -7.584 24.044 1.00 17.68 118 TYR A C 1
ATOM 996 O O . TYR A 1 121 ? -35.149 -6.529 24.360 1.00 17.25 118 TYR A O 1
ATOM 1005 N N . LEU A 1 122 ? -33.767 -7.680 23.012 1.00 17.56 119 LEU A N 1
ATOM 1006 C CA . LEU A 1 122 ? -33.435 -6.521 22.163 1.00 18.17 119 LEU A CA 1
ATOM 1007 C C . LEU A 1 122 ? -33.836 -6.633 20.702 1.00 18.55 119 LEU A C 1
ATOM 1008 O O . LEU A 1 122 ? -34.184 -5.635 20.069 1.00 18.82 119 LEU A O 1
ATOM 1013 N N A SER A 1 123 ? -33.824 -7.850 20.147 0.70 19.02 120 SER A N 1
ATOM 1014 N N B SER A 1 123 ? -33.797 -7.844 20.158 0.30 19.21 120 SER A N 1
ATOM 1015 C CA A SER A 1 123 ? -34.000 -7.971 18.701 0.70 20.50 120 SER A CA 1
ATOM 1016 C CA B SER A 1 123 ? -34.006 -8.025 18.728 0.30 20.12 120 SER A CA 1
ATOM 1017 C C A SER A 1 123 ? -35.322 -7.385 18.204 0.70 20.48 120 SER A C 1
ATOM 1018 C C B SER A 1 123 ? -35.332 -7.489 18.183 0.30 20.30 120 SER A C 1
ATOM 1019 O O A SER A 1 123 ? -35.357 -6.746 17.151 0.70 21.27 120 SER A O 1
ATOM 1020 O O B SER A 1 123 ? -35.383 -7.038 17.041 0.30 20.73 120 SER A O 1
ATOM 1025 N N . ASP A 1 124 ? -36.389 -7.525 18.992 1.00 20.73 121 ASP A N 1
ATOM 1026 C CA . ASP A 1 124 ? -37.686 -7.054 18.555 1.00 20.76 121 ASP A CA 1
ATOM 1027 C C . ASP A 1 124 ? -37.847 -5.545 18.516 1.00 21.30 121 ASP A C 1
ATOM 1028 O O . ASP A 1 124 ? -38.725 -5.043 17.813 1.00 22.42 121 ASP A O 1
ATOM 1033 N N . ILE A 1 125 ? -36.978 -4.806 19.214 1.00 19.80 122 ILE A N 1
ATOM 1034 C CA . ILE A 1 125 ? -37.089 -3.336 19.225 1.00 20.25 122 ILE A CA 1
ATOM 1035 C C . ILE A 1 125 ? -35.940 -2.645 18.447 1.00 19.39 122 ILE A C 1
ATOM 1036 O O . ILE A 1 125 ? -35.909 -1.414 18.312 1.00 20.68 122 ILE A O 1
ATOM 1041 N N . ALA A 1 126 ? -35.013 -3.449 17.947 1.00 17.90 123 ALA A N 1
ATOM 1042 C CA . ALA A 1 126 ? -33.911 -2.976 17.127 1.00 18.45 123 ALA A CA 1
ATOM 1043 C C . ALA A 1 126 ? -34.430 -2.561 15.768 1.00 17.58 123 ALA A C 1
ATOM 1044 O O . ALA A 1 126 ? -35.446 -3.095 15.289 1.00 17.41 123 ALA A O 1
ATOM 1046 N N . VAL A 1 127 ? -33.761 -1.612 15.110 1.00 17.17 124 VAL A N 1
ATOM 1047 C CA . VAL A 1 127 ? -34.055 -1.384 13.699 1.00 17.45 124 VAL A CA 1
ATOM 1048 C C . VAL A 1 127 ? -33.816 -2.675 12.906 1.00 18.51 124 VAL A C 1
ATOM 1049 O O . VAL A 1 127 ? -34.639 -3.084 12.076 1.00 17.02 124 VAL A O 1
ATOM 1053 N N . GLY A 1 128 ? -32.704 -3.333 13.209 1.00 17.80 125 GLY A N 1
ATOM 1054 C CA . GLY A 1 128 ? -32.332 -4.573 12.546 1.00 17.77 125 GLY A CA 1
ATOM 1055 C C . GLY A 1 128 ? -31.247 -5.277 13.344 1.00 16.89 125 GLY A C 1
ATOM 1056 O O . GLY A 1 128 ? -30.753 -4.744 14.333 1.00 14.98 125 GLY A O 1
ATOM 1057 N N . VAL A 1 129 ? -30.878 -6.450 12.852 1.00 15.88 126 VAL A N 1
ATOM 1058 C CA . VAL A 1 129 ? -29.937 -7.351 13.485 1.00 15.86 126 VAL A CA 1
ATOM 1059 C C . VAL A 1 129 ? -29.035 -7.940 12.448 1.00 16.62 126 VAL A C 1
ATOM 1060 O O . VAL A 1 129 ? -29.461 -8.273 11.333 1.00 16.88 126 VAL A O 1
ATOM 1064 N N . ILE A 1 130 ? -27.736 -7.987 12.776 1.00 16.07 127 ILE A N 1
ATOM 1065 C CA . ILE A 1 130 ? -26.750 -8.649 11.941 1.00 16.15 127 ILE A CA 1
ATOM 1066 C C . ILE A 1 130 ? -26.033 -9.668 12.796 1.00 18.03 127 ILE A C 1
ATOM 1067 O O . ILE A 1 130 ? -25.525 -9.345 13.861 1.00 18.80 127 ILE A O 1
ATOM 1072 N N . CYS A 1 131 ? -26.020 -10.912 12.361 1.00 18.23 128 CYS A N 1
ATOM 1073 C CA . CYS A 1 131 ? -25.272 -11.941 13.095 1.00 18.37 128 CYS A CA 1
ATOM 1074 C C . CYS A 1 131 ? -24.490 -12.835 12.156 1.00 18.73 128 CYS A C 1
ATOM 1075 O O . CYS A 1 131 ? -24.863 -13.032 11.007 1.00 19.04 128 CYS A O 1
ATOM 1078 N N . GLY A 1 132 ? -23.367 -13.332 12.649 1.00 17.75 129 GLY A N 1
ATOM 1079 C CA . GLY A 1 132 ? -22.625 -14.369 11.958 1.00 17.86 129 GLY A CA 1
ATOM 1080 C C . GLY A 1 132 ? -21.641 -13.948 10.906 1.00 18.84 129 GLY A C 1
ATOM 1081 O O . GLY A 1 132 ? -20.995 -14.825 10.281 1.00 21.27 129 GLY A O 1
ATOM 1082 N N . LEU A 1 133 ? -21.467 -12.635 10.713 1.00 18.93 130 LEU A N 1
ATOM 1083 C CA . LEU A 1 133 ? -20.614 -12.123 9.666 1.00 18.95 130 LEU A CA 1
ATOM 1084 C C . LEU A 1 133 ? -19.267 -11.604 10.211 1.00 20.59 130 LEU A C 1
ATOM 1085 O O . LEU A 1 133 ? -18.487 -10.955 9.493 1.00 22.86 130 LEU A O 1
ATOM 1090 N N . GLY A 1 134 ? -19.007 -11.901 11.463 1.00 21.11 131 GLY A N 1
ATOM 1091 C CA . GLY A 1 134 ? -17.743 -11.470 12.083 1.00 21.76 131 GLY A CA 1
ATOM 1092 C C . GLY A 1 134 ? -17.682 -9.972 12.164 1.00 22.08 131 GLY A C 1
ATOM 1093 O O . GLY A 1 134 ? -18.702 -9.295 12.213 1.00 19.68 131 GLY A O 1
ATOM 1094 N N . ALA A 1 135 ? -16.463 -9.437 12.202 1.00 22.48 132 ALA A N 1
ATOM 1095 C CA . ALA A 1 135 ? -16.270 -7.995 12.370 1.00 23.02 132 ALA A CA 1
ATOM 1096 C C . ALA A 1 135 ? -16.902 -7.136 11.308 1.00 21.68 132 ALA A C 1
ATOM 1097 O O . ALA A 1 135 ? -17.274 -6.002 11.573 1.00 22.98 132 ALA A O 1
ATOM 1099 N N . ASP A 1 136 ? -17.069 -7.672 10.092 1.00 22.03 133 ASP A N 1
ATOM 1100 C CA . ASP A 1 136 ? -17.725 -6.970 9.007 1.00 22.84 133 ASP A CA 1
ATOM 1101 C C . ASP A 1 136 ? -19.107 -6.501 9.439 1.00 21.18 133 ASP A C 1
ATOM 1102 O O . ASP A 1 136 ? -19.589 -5.485 8.950 1.00 22.74 133 ASP A O 1
ATOM 1107 N N . GLY A 1 137 ? -19.748 -7.261 10.340 1.00 20.22 134 GLY A N 1
ATOM 1108 C CA . GLY A 1 137 ? -21.065 -6.898 10.851 1.00 20.04 134 GLY A CA 1
ATOM 1109 C C . GLY A 1 137 ? -21.101 -5.489 11.414 1.00 19.67 134 GLY A C 1
ATOM 1110 O O . GLY A 1 137 ? -22.082 -4.786 11.256 1.00 19.44 134 GLY A O 1
ATOM 1111 N N . TYR A 1 138 ? -20.024 -5.071 12.094 1.00 19.77 135 TYR A N 1
ATOM 1112 C CA . TYR A 1 138 ? -19.961 -3.730 12.634 1.00 19.59 135 TYR A CA 1
ATOM 1113 C C . TYR A 1 138 ? -19.899 -2.677 11.505 1.00 19.80 135 TYR A C 1
ATOM 1114 O O . TYR A 1 138 ? -20.538 -1.642 11.575 1.00 19.21 135 TYR A O 1
ATOM 1123 N N . ASN A 1 139 ? -19.105 -2.979 10.484 1.00 20.61 136 ASN A N 1
ATOM 1124 C CA . ASN A 1 139 ? -18.944 -2.110 9.308 1.00 22.27 136 ASN A CA 1
ATOM 1125 C C . ASN A 1 139 ? -20.286 -1.912 8.632 1.00 21.25 136 ASN A C 1
ATOM 1126 O O . ASN A 1 139 ? -20.707 -0.782 8.374 1.00 21.07 136 ASN A O 1
ATOM 1131 N N . PHE A 1 140 ? -20.995 -3.012 8.392 1.00 20.76 137 PHE A N 1
ATOM 1132 C CA . PHE A 1 140 ? -22.293 -2.931 7.755 1.00 20.07 137 PHE A CA 1
ATOM 1133 C C . PHE A 1 140 ? -23.302 -2.174 8.609 1.00 19.38 137 PHE A C 1
ATOM 1134 O O . PHE A 1 140 ? -24.112 -1.396 8.080 1.00 20.26 137 PHE A O 1
ATOM 1142 N N . ALA A 1 141 ? -23.274 -2.407 9.922 1.00 18.49 138 ALA A N 1
ATOM 1143 C CA . ALA A 1 141 ? -24.213 -1.740 10.807 1.00 17.78 138 ALA A CA 1
ATOM 1144 C C . ALA A 1 141 ? -23.992 -0.211 10.755 1.00 18.59 138 ALA A C 1
ATOM 1145 O O . ALA A 1 141 ? -24.929 0.561 10.796 1.00 18.10 138 ALA A O 1
ATOM 1147 N N . LEU A 1 142 ? -22.730 0.193 10.732 1.00 19.54 139 LEU A N 1
ATOM 1148 C CA . LEU A 1 142 ? -22.385 1.622 10.671 1.00 19.77 139 LEU A CA 1
ATOM 1149 C C . LEU A 1 142 ? -22.866 2.219 9.340 1.00 20.97 139 LEU A C 1
ATOM 1150 O O . LEU A 1 142 ? -23.449 3.308 9.335 1.00 20.36 139 LEU A O 1
ATOM 1155 N N . GLN A 1 143 ? -22.661 1.494 8.234 1.00 20.44 140 GLN A N 1
ATOM 1156 C CA . GLN A 1 143 ? -23.165 1.929 6.919 1.00 21.75 140 GLN A CA 1
ATOM 1157 C C . GLN A 1 143 ? -24.685 2.082 6.954 1.00 20.70 140 GLN A C 1
ATOM 1158 O O . GLN A 1 143 ? -25.257 3.076 6.484 1.00 20.38 140 GLN A O 1
ATOM 1164 N N . ALA A 1 144 ? -25.367 1.084 7.509 1.00 20.37 141 ALA A N 1
ATOM 1165 C CA . ALA A 1 144 ? -26.806 1.166 7.600 1.00 19.26 141 ALA A CA 1
ATOM 1166 C C . ALA A 1 144 ? -27.279 2.359 8.405 1.00 20.61 141 ALA A C 1
ATOM 1167 O O . ALA A 1 144 ? -28.249 3.017 8.029 1.00 20.26 141 ALA A O 1
ATOM 1169 N N . ALA A 1 145 ? -26.616 2.630 9.533 1.00 19.19 142 ALA A N 1
ATOM 1170 C CA . ALA A 1 145 ? -27.012 3.735 10.392 1.00 19.88 142 ALA A CA 1
ATOM 1171 C C . ALA A 1 145 ? -26.867 5.063 9.614 1.00 20.69 142 ALA A C 1
ATOM 1172 O O . ALA A 1 145 ? -27.791 5.872 9.590 1.00 21.08 142 ALA A O 1
ATOM 1174 N N . VAL A 1 146 ? -25.709 5.252 9.001 1.00 21.98 143 VAL A N 1
ATOM 1175 C CA . VAL A 1 146 ? -25.466 6.485 8.218 1.00 24.64 143 VAL A CA 1
ATOM 1176 C C . VAL A 1 146 ? -26.450 6.625 7.055 1.00 25.73 143 VAL A C 1
ATOM 1177 O O . VAL A 1 146 ? -27.010 7.712 6.805 1.00 25.95 143 VAL A O 1
ATOM 1181 N N . ASN A 1 147 ? -26.709 5.522 6.361 1.00 25.46 144 ASN A N 1
ATOM 1182 C CA . ASN A 1 147 ? -27.693 5.541 5.287 1.00 25.98 144 ASN A CA 1
ATOM 1183 C C . ASN A 1 147 ? -29.072 5.986 5.776 1.00 27.53 144 ASN A C 1
ATOM 1184 O O . ASN A 1 147 ? -29.710 6.806 5.124 1.00 29.46 144 ASN A O 1
ATOM 1189 N N A ARG A 1 148 ? -29.514 5.456 6.911 0.50 26.58 145 ARG A N 1
ATOM 1190 N N B ARG A 1 148 ? -29.513 5.487 6.940 0.50 26.92 145 ARG A N 1
ATOM 1191 C CA A ARG A 1 148 ? -30.792 5.831 7.480 0.50 26.77 145 ARG A CA 1
ATOM 1192 C CA B ARG A 1 148 ? -30.828 5.845 7.511 0.50 27.39 145 ARG A CA 1
ATOM 1193 C C A ARG A 1 148 ? -30.803 7.319 7.825 0.50 27.50 145 ARG A C 1
ATOM 1194 C C B ARG A 1 148 ? -30.902 7.283 8.008 0.50 27.93 145 ARG A C 1
ATOM 1195 O O A ARG A 1 148 ? -31.646 8.069 7.337 0.50 27.18 145 ARG A O 1
ATOM 1196 O O B ARG A 1 148 ? -31.962 7.922 7.949 0.50 27.69 145 ARG A O 1
ATOM 1211 N N . LEU A 1 149 ? -29.811 7.750 8.601 1.00 28.12 146 LEU A N 1
ATOM 1212 C CA . LEU A 1 149 ? -29.743 9.122 9.083 1.00 29.17 146 LEU A CA 1
ATOM 1213 C C . LEU A 1 149 ? -29.704 10.115 7.929 1.00 32.15 146 LEU A C 1
ATOM 1214 O O . LEU A 1 149 ? -30.233 11.228 8.046 1.00 31.96 146 LEU A O 1
ATOM 1219 N N . SER A 1 150 ? -29.092 9.700 6.827 1.00 35.10 147 SER A N 1
ATOM 1220 C CA . SER A 1 150 ? -28.968 10.535 5.629 1.00 39.90 147 SER A CA 1
ATOM 1221 C C . SER A 1 150 ? -30.274 10.698 4.850 1.00 43.92 147 SER A C 1
ATOM 1222 O O . SER A 1 150 ? -30.382 11.622 4.048 1.00 45.80 147 SER A O 1
ATOM 1225 N N . LYS A 1 151 ? -31.250 9.811 5.047 1.00 48.74 148 LYS A N 1
ATOM 1226 C CA . LYS A 1 151 ? -32.548 9.946 4.358 1.00 52.80 148 LYS A CA 1
ATOM 1227 C C . LYS A 1 151 ? -33.296 11.169 4.890 1.00 55.78 148 LYS A C 1
ATOM 1228 O O . LYS A 1 151 ? -33.642 12.078 4.127 1.00 57.66 148 LYS A O 1
ATOM 1234 N N . SER A 1 152 ? -33.546 11.180 6.202 1.00 58.63 149 SER A N 1
ATOM 1235 C CA . SER A 1 152 ? -34.235 12.298 6.868 1.00 60.22 149 SER A CA 1
ATOM 1236 C C . SER A 1 152 ? -33.240 13.375 7.302 1.00 60.74 149 SER A C 1
ATOM 1237 O O . SER A 1 152 ? -33.360 14.540 6.915 1.00 62.10 149 SER A O 1
ATOM 1240 N N . LYS B 1 7 ? 3.490 -25.297 41.565 1.00 44.84 4 LYS B N 1
ATOM 1241 C CA . LYS B 1 7 ? 2.493 -24.930 42.619 1.00 43.74 4 LYS B CA 1
ATOM 1242 C C . LYS B 1 7 ? 1.156 -24.525 41.961 1.00 41.17 4 LYS B C 1
ATOM 1243 O O . LYS B 1 7 ? 1.079 -23.513 41.236 1.00 42.21 4 LYS B O 1
ATOM 1249 N N . PHE B 1 8 ? 0.109 -25.296 42.228 1.00 36.34 5 PHE B N 1
ATOM 1250 C CA . PHE B 1 8 ? -1.200 -25.017 41.623 1.00 33.38 5 PHE B CA 1
ATOM 1251 C C . PHE B 1 8 ? -1.818 -23.756 42.195 1.00 30.21 5 PHE B C 1
ATOM 1252 O O . PHE B 1 8 ? -1.643 -23.462 43.375 1.00 30.09 5 PHE B O 1
ATOM 1260 N N . HIS B 1 9 ? -2.515 -22.995 41.340 1.00 27.64 6 HIS B N 1
ATOM 1261 C CA . HIS B 1 9 ? -3.230 -21.821 41.780 1.00 25.92 6 HIS B CA 1
ATOM 1262 C C . HIS B 1 9 ? -4.696 -22.026 41.466 1.00 22.97 6 HIS B C 1
ATOM 1263 O O . HIS B 1 9 ? -5.077 -22.268 40.315 1.00 23.08 6 HIS B O 1
ATOM 1270 N N . ILE B 1 10 ? -5.480 -21.898 42.510 1.00 22.70 7 ILE B N 1
ATOM 1271 C CA . ILE B 1 10 ? -6.920 -22.093 42.450 1.00 22.72 7 ILE B CA 1
ATOM 1272 C C . ILE B 1 10 ? -7.620 -20.825 42.897 1.00 21.95 7 ILE B C 1
ATOM 1273 O O . ILE B 1 10 ? -7.265 -20.211 43.914 1.00 22.59 7 ILE B O 1
ATOM 1278 N N . LEU B 1 11 ? -8.660 -20.453 42.154 1.00 20.44 8 LEU B N 1
ATOM 1279 C CA . LEU B 1 11 ? -9.458 -19.273 42.455 1.00 18.86 8 LEU B CA 1
ATOM 1280 C C . LEU B 1 11 ? -10.820 -19.715 42.949 1.00 19.83 8 LEU B C 1
ATOM 1281 O O . LEU B 1 11 ? -11.524 -20.481 42.261 1.00 20.37 8 LEU B O 1
ATOM 1286 N N . LEU B 1 12 ? -11.158 -19.236 44.134 1.00 19.83 9 LEU B N 1
ATOM 1287 C CA . LEU B 1 12 ? -12.458 -19.451 44.760 1.00 19.57 9 LEU B CA 1
ATOM 1288 C C . LEU B 1 12 ? -13.296 -18.198 44.568 1.00 20.47 9 LEU B C 1
ATOM 1289 O O . LEU B 1 12 ? -12.888 -17.096 44.963 1.00 19.63 9 LEU B O 1
ATOM 1294 N N . LEU B 1 13 ? -14.455 -18.366 43.908 1.00 17.11 10 LEU B N 1
ATOM 1295 C CA . LEU B 1 13 ? -15.386 -17.274 43.707 1.00 19.23 10 LEU B CA 1
ATOM 1296 C C . LEU B 1 13 ? -16.688 -17.566 44.414 1.00 18.99 10 LEU B C 1
ATOM 1297 O O . LEU B 1 13 ? -17.210 -18.690 44.352 1.00 20.23 10 LEU B O 1
ATOM 1302 N N . ASN B 1 14 ? -17.175 -16.568 45.145 1.00 18.05 11 ASN B N 1
ATOM 1303 C CA . ASN B 1 14 ? -18.449 -16.609 45.836 1.00 18.17 11 ASN B CA 1
ATOM 1304 C C . ASN B 1 14 ? -19.341 -15.491 45.330 1.00 18.00 11 ASN B C 1
ATOM 1305 O O . ASN B 1 14 ? -18.957 -14.331 45.292 1.00 18.64 11 ASN B O 1
ATOM 1310 N N . GLY B 1 15 ? -20.554 -15.866 44.916 1.00 16.95 12 GLY B N 1
ATOM 1311 C CA . GLY B 1 15 ? -21.527 -14.957 44.347 1.00 17.99 12 GLY B CA 1
ATOM 1312 C C . GLY B 1 15 ? -22.352 -14.154 45.330 1.00 18.84 12 GLY B C 1
ATOM 1313 O O . GLY B 1 15 ? -22.029 -14.088 46.533 1.00 17.48 12 GLY B O 1
ATOM 1314 N N . PRO B 1 16 ? -23.465 -13.592 44.847 1.00 18.33 13 PRO B N 1
ATOM 1315 C CA . PRO B 1 16 ? -24.245 -12.646 45.643 1.00 17.92 13 PRO B CA 1
ATOM 1316 C C . PRO B 1 16 ? -24.871 -13.234 46.899 1.00 18.08 13 PRO B C 1
ATOM 1317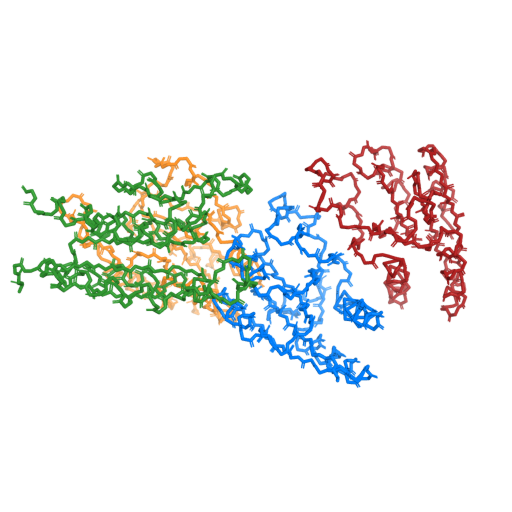 O O . PRO B 1 16 ? -25.226 -14.415 46.934 1.00 16.62 13 PRO B O 1
ATOM 1321 N N . ASN B 1 17 ? -24.959 -12.394 47.927 1.00 18.38 14 ASN B N 1
ATOM 1322 C CA . ASN B 1 17 ? -25.575 -12.713 49.212 1.00 18.49 14 ASN B CA 1
ATOM 1323 C C . ASN B 1 17 ? -24.845 -13.696 50.125 1.00 18.51 14 ASN B C 1
ATOM 1324 O O . ASN B 1 17 ? -25.255 -13.868 51.287 1.00 21.11 14 ASN B O 1
ATOM 1329 N N . LEU B 1 18 ? -23.752 -14.305 49.657 1.00 18.90 15 LEU B N 1
ATOM 1330 C CA . LEU B 1 18 ? -23.035 -15.282 50.464 1.00 19.17 15 LEU B CA 1
ATOM 1331 C C . LEU B 1 18 ? -22.296 -14.585 51.624 1.00 19.93 15 LEU B C 1
ATOM 1332 O O . LEU B 1 18 ? -21.959 -15.208 52.609 1.00 20.88 15 LEU B O 1
ATOM 1337 N N . ASN B 1 19 ? -22.124 -13.278 51.506 1.00 19.78 16 ASN B N 1
ATOM 1338 C CA . ASN B 1 19 ? -21.590 -12.473 52.643 1.00 21.27 16 ASN B CA 1
ATOM 1339 C C . ASN B 1 19 ? -22.516 -12.520 53.872 1.00 23.30 16 ASN B C 1
ATOM 1340 O O . ASN B 1 19 ? -22.086 -12.275 55.017 1.00 23.48 16 ASN B O 1
ATOM 1345 N N . LEU B 1 20 ? -23.784 -12.865 53.663 1.00 22.91 17 LEU B N 1
ATOM 1346 C CA . LEU B 1 20 ? -24.736 -12.963 54.766 1.00 22.93 17 LEU B CA 1
ATOM 1347 C C . LEU B 1 20 ? -24.673 -14.303 55.527 1.00 24.13 17 LEU B C 1
ATOM 1348 O O . LEU B 1 20 ? -25.394 -14.481 56.514 1.00 24.99 17 LEU B O 1
ATOM 1353 N N . LEU B 1 21 ? -23.856 -15.246 55.081 1.00 24.75 18 LEU B N 1
ATOM 1354 C CA . LEU B 1 21 ? -23.814 -16.565 55.719 1.00 26.40 18 LEU B CA 1
ATOM 1355 C C . LEU B 1 21 ? -23.564 -16.460 57.218 1.00 29.92 18 LEU B C 1
ATOM 1356 O O . LEU B 1 21 ? -22.654 -15.753 57.643 1.00 28.82 18 LEU B O 1
ATOM 1361 N N . GLY B 1 22 ? -24.414 -17.128 57.995 1.00 31.79 19 GLY B N 1
ATOM 1362 C CA . GLY B 1 22 ? -24.252 -17.181 59.444 1.00 35.92 19 GLY B CA 1
ATOM 1363 C C . GLY B 1 22 ? -24.904 -16.046 60.197 1.00 39.23 19 GLY B C 1
ATOM 1364 O O . GLY B 1 22 ? -24.836 -16.016 61.429 1.00 39.63 19 GLY B O 1
ATOM 1365 N N . THR B 1 23 ? -25.539 -15.119 59.471 1.00 42.17 20 THR B N 1
ATOM 1366 C CA . THR B 1 23 ? -26.193 -13.951 60.084 1.00 46.07 20 THR B CA 1
ATOM 1367 C C . THR B 1 23 ? -27.716 -14.086 60.200 1.00 48.78 20 THR B C 1
ATOM 1368 O O . THR B 1 23 ? -28.336 -13.402 61.016 1.00 51.23 20 THR B O 1
ATOM 1372 N N . ARG B 1 24 ? -28.333 -14.931 59.379 1.00 52.19 21 ARG B N 1
ATOM 1373 C CA . ARG B 1 24 ? -29.787 -15.139 59.467 1.00 54.38 21 ARG B CA 1
ATOM 1374 C C . ARG B 1 24 ? -30.128 -16.352 60.349 1.00 55.70 21 ARG B C 1
ATOM 1375 O O . ARG B 1 24 ? -29.687 -17.467 60.073 1.00 55.67 21 ARG B O 1
ATOM 1383 N N . GLU B 1 25 ? -30.918 -16.114 61.402 1.00 57.73 22 GLU B N 1
ATOM 1384 C CA . GLU B 1 25 ? -31.363 -17.161 62.339 1.00 58.97 22 GLU B CA 1
ATOM 1385 C C . GLU B 1 25 ? -30.370 -18.323 62.449 1.00 59.06 22 GLU B C 1
ATOM 1386 O O . GLU B 1 25 ? -30.695 -19.455 62.077 1.00 59.23 22 GLU B O 1
ATOM 1392 N N . PRO B 1 26 ? -29.163 -18.052 62.977 1.00 59.74 23 PRO B N 1
ATOM 1393 C CA . PRO B 1 26 ? -28.118 -19.079 63.064 1.00 60.37 23 PRO B CA 1
ATOM 1394 C C . PRO B 1 26 ? -28.475 -20.296 63.920 1.00 61.43 23 PRO B C 1
ATOM 1395 O O . PRO B 1 26 ? -27.961 -21.392 63.675 1.00 60.91 23 PRO B O 1
ATOM 1399 N N . GLU B 1 27 ? -29.332 -20.104 64.920 1.00 62.57 24 GLU B N 1
ATOM 1400 C CA . GLU B 1 27 ? -29.774 -21.214 65.760 1.00 63.50 24 GLU B CA 1
ATOM 1401 C C . GLU B 1 27 ? -30.541 -22.217 64.877 1.00 63.54 24 GLU B C 1
ATOM 1402 O O . GLU B 1 27 ? -30.597 -23.409 65.187 1.00 63.79 24 GLU B O 1
ATOM 1408 N N . LYS B 1 28 ? -31.100 -21.717 63.769 1.00 63.34 25 LYS B N 1
ATOM 1409 C CA . LYS B 1 28 ? -31.812 -22.537 62.788 1.00 63.20 25 LYS B CA 1
ATOM 1410 C C . LYS B 1 28 ? -30.953 -22.896 61.564 1.00 62.41 25 LYS B C 1
ATOM 1411 O O . LYS B 1 28 ? -30.805 -24.077 61.237 1.00 62.69 25 LYS B O 1
ATOM 1417 N N . TYR B 1 29 ? -30.401 -21.879 60.893 1.00 60.83 26 TYR B N 1
ATOM 1418 C CA . TYR B 1 29 ? -29.654 -22.080 59.639 1.00 59.39 26 TYR B CA 1
ATOM 1419 C C . TYR B 1 29 ? -28.153 -22.351 59.779 1.00 57.09 26 TYR B C 1
ATOM 1420 O O . TYR B 1 29 ? -27.497 -22.682 58.787 1.00 56.39 26 TYR B O 1
ATOM 1429 N N . GLY B 1 30 ? -27.610 -22.196 60.985 1.00 54.31 27 GLY B N 1
ATOM 1430 C CA . GLY B 1 30 ? -26.183 -22.442 61.228 1.00 52.00 27 GLY B CA 1
ATOM 1431 C C . GLY B 1 30 ? -25.378 -21.172 61.456 1.00 49.94 27 GLY B C 1
ATOM 1432 O O . GLY B 1 30 ? -25.776 -20.090 61.031 1.00 49.31 27 GLY B O 1
ATOM 1433 N N . TYR B 1 31 ? -24.213 -21.329 62.086 1.00 47.58 28 TYR B N 1
ATOM 1434 C CA . TYR B 1 31 ? -23.347 -20.205 62.455 1.00 45.94 28 TYR B CA 1
ATOM 1435 C C . TYR B 1 31 ? -22.147 -19.964 61.533 1.00 42.46 28 TYR B C 1
ATOM 1436 O O . TYR B 1 31 ? -21.510 -18.915 61.612 1.00 39.69 28 TYR B O 1
ATOM 1445 N N . THR B 1 32 ? -21.824 -20.937 60.683 1.00 40.05 29 THR B N 1
ATOM 1446 C CA . THR B 1 32 ? -20.660 -20.840 59.807 1.00 37.77 29 THR B CA 1
ATOM 1447 C C . THR B 1 32 ? -20.767 -19.605 58.918 1.00 35.92 29 THR B C 1
ATOM 1448 O O . THR B 1 32 ? -21.793 -19.377 58.284 1.00 34.69 29 THR B O 1
ATOM 1452 N N . THR B 1 33 ? -19.725 -18.784 58.926 1.00 32.83 30 THR B N 1
ATOM 1453 C CA . THR B 1 33 ? -19.701 -17.549 58.134 1.00 30.60 30 THR B CA 1
ATOM 1454 C C . THR B 1 33 ? -18.844 -17.742 56.918 1.00 27.35 30 THR B C 1
ATOM 1455 O O . THR B 1 33 ? -18.080 -18.689 56.841 1.00 26.77 30 THR B O 1
ATOM 1459 N N . LEU B 1 34 ? -18.967 -16.828 55.952 1.00 26.33 31 LEU B N 1
ATOM 1460 C CA . LEU B 1 34 ? -18.176 -16.963 54.744 1.00 24.89 31 LEU B CA 1
ATOM 1461 C C . LEU B 1 34 ? -16.688 -16.836 55.071 1.00 22.93 31 LEU B C 1
ATOM 1462 O O . LEU B 1 34 ? -15.869 -17.614 54.569 1.00 22.56 31 LEU B O 1
ATOM 1467 N N . ALA B 1 35 ? -16.346 -15.874 55.914 1.00 24.64 32 ALA B N 1
ATOM 1468 C CA . ALA B 1 35 ? -14.936 -15.679 56.281 1.00 26.72 32 ALA B CA 1
ATOM 1469 C C . ALA B 1 35 ? -14.336 -16.926 56.935 1.00 27.16 32 ALA B C 1
ATOM 1470 O O . ALA B 1 35 ? -13.151 -17.267 56.709 1.00 27.04 32 ALA B O 1
ATOM 1472 N N . GLU B 1 36 ? -15.135 -17.629 57.736 1.00 27.97 33 GLU B N 1
ATOM 1473 C CA . GLU B 1 36 ? -14.688 -18.874 58.354 1.00 28.28 33 GLU B CA 1
ATOM 1474 C C . GLU B 1 36 ? -14.471 -19.926 57.323 1.00 27.68 33 GLU B C 1
ATOM 1475 O O . GLU B 1 36 ? -13.461 -20.605 57.359 1.00 27.29 33 GLU B O 1
ATOM 1481 N N . ILE B 1 37 ? -15.402 -20.077 56.367 1.00 25.04 34 ILE B N 1
ATOM 1482 C CA . ILE B 1 37 ? -15.227 -21.053 55.341 1.00 26.53 34 ILE B CA 1
ATOM 1483 C C . ILE B 1 37 ? -13.963 -20.781 54.528 1.00 24.09 34 ILE B C 1
ATOM 1484 O O . ILE B 1 37 ? -13.201 -21.713 54.263 1.00 25.13 34 ILE B O 1
ATOM 1489 N N . VAL B 1 38 ? -13.758 -19.520 54.125 1.00 22.82 35 VAL B N 1
ATOM 1490 C CA . VAL B 1 38 ? -12.626 -19.145 53.301 1.00 22.94 35 VAL B CA 1
ATOM 1491 C C . VAL B 1 38 ? -11.325 -19.362 54.071 1.00 21.87 35 VAL B C 1
ATOM 1492 O O . VAL B 1 38 ? -10.375 -19.910 53.535 1.00 23.07 35 VAL B O 1
ATOM 1496 N N . SER B 1 39 ? -11.320 -18.975 55.335 1.00 23.66 36 SER B N 1
ATOM 1497 C CA . SER B 1 39 ? -10.090 -19.109 56.137 1.00 24.16 36 SER B CA 1
ATOM 1498 C C . SER B 1 39 ? -9.713 -20.583 56.308 1.00 23.79 36 SER B C 1
ATOM 1499 O O . SER B 1 39 ? -8.536 -20.924 56.260 1.00 23.70 36 SER B O 1
ATOM 1502 N N A GLN B 1 40 ? -10.721 -21.421 56.579 0.70 24.03 37 GLN B N 1
ATOM 1503 N N B GLN B 1 40 ? -10.705 -21.477 56.339 0.30 23.53 37 GLN B N 1
ATOM 1504 C CA A GLN B 1 40 ? -10.506 -22.852 56.740 0.70 24.44 37 GLN B CA 1
ATOM 1505 C CA B GLN B 1 40 ? -10.432 -22.921 56.369 0.30 23.10 37 GLN B CA 1
ATOM 1506 C C A GLN B 1 40 ? -9.966 -23.442 55.430 0.70 23.73 37 GLN B C 1
ATOM 1507 C C B GLN B 1 40 ? -9.870 -23.432 55.029 0.30 22.71 37 GLN B C 1
ATOM 1508 O O A GLN B 1 40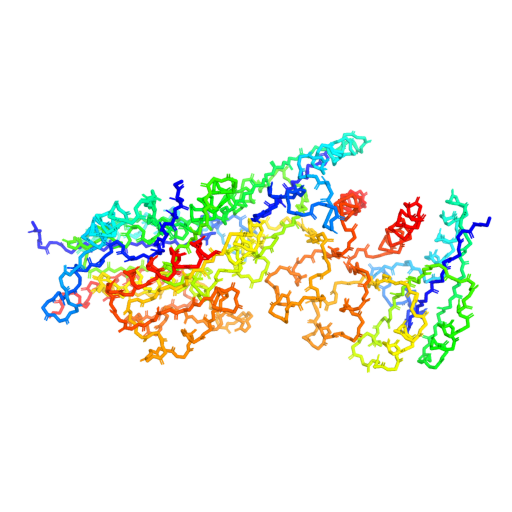 ? -9.048 -24.256 55.418 0.70 23.95 37 GLN B O 1
ATOM 1509 O O B GLN B 1 40 ? -8.843 -24.120 55.001 0.30 20.93 37 GLN B O 1
ATOM 1520 N N A LEU B 1 41 ? -10.531 -22.998 54.299 0.60 23.63 38 LEU B N 1
ATOM 1521 N N B LEU B 1 41 ? -10.531 -23.101 53.916 0.40 22.08 38 LEU B N 1
ATOM 1522 C CA A LEU B 1 41 ? -10.141 -23.529 52.991 0.60 22.90 38 LEU B CA 1
ATOM 1523 C CA B LEU B 1 41 ? -10.063 -23.559 52.630 0.40 22.95 38 LEU B CA 1
ATOM 1524 C C A LEU B 1 41 ? -8.700 -23.156 52.649 0.60 22.77 38 LEU B C 1
ATOM 1525 C C B LEU B 1 41 ? -8.642 -23.096 52.439 0.40 22.80 38 LEU B C 1
ATOM 1526 O O A LEU B 1 41 ? -7.957 -23.982 52.139 0.60 23.52 38 LEU B O 1
ATOM 1527 O O B LEU B 1 41 ? -7.832 -23.798 51.830 0.40 23.45 38 LEU B O 1
ATOM 1536 N N . GLU B 1 42 ? -8.324 -21.912 52.955 1.00 23.16 39 GLU B N 1
ATOM 1537 C CA . GLU B 1 42 ? -6.956 -21.411 52.806 1.00 23.93 39 GLU B CA 1
ATOM 1538 C C . GLU B 1 42 ? -5.975 -22.343 53.530 1.00 25.04 39 GLU B C 1
ATOM 1539 O O . GLU B 1 42 ? -4.953 -22.730 52.960 1.00 24.60 39 GLU B O 1
ATOM 1545 N N . ILE B 1 43 ? -6.327 -22.740 54.742 1.00 25.15 40 ILE B N 1
ATOM 1546 C CA . ILE B 1 43 ? -5.454 -23.646 55.529 1.00 27.27 40 ILE B CA 1
ATOM 1547 C C . ILE B 1 43 ? -5.361 -24.994 54.853 1.00 27.43 40 ILE B C 1
ATOM 1548 O O . ILE B 1 43 ? -4.269 -25.554 54.711 1.00 27.26 40 ILE B O 1
ATOM 1553 N N A GLN B 1 44 ? -6.490 -25.493 54.357 0.60 27.07 41 GLN B N 1
ATOM 1554 N N B GLN B 1 44 ? -6.493 -25.497 54.371 0.40 26.91 41 GLN B N 1
ATOM 1555 C CA A GLN B 1 44 ? -6.498 -26.764 53.651 0.60 27.80 41 GLN B CA 1
ATOM 1556 C CA B GLN B 1 44 ? -6.508 -26.765 53.666 0.40 27.22 41 GLN B CA 1
ATOM 1557 C C A GLN B 1 44 ? -5.628 -26.676 52.407 0.60 27.53 41 GLN B C 1
ATOM 1558 C C B GLN B 1 44 ? -5.654 -26.687 52.397 0.40 27.14 41 GLN B C 1
ATOM 1559 O O A GLN B 1 44 ? -4.814 -27.573 52.146 0.60 28.42 41 GLN B O 1
ATOM 1560 O O B GLN B 1 44 ? -4.887 -27.612 52.108 0.40 27.80 41 GLN B O 1
ATOM 1571 N N . ALA B 1 45 ? -5.777 -25.577 51.657 1.00 26.27 42 ALA B N 1
ATOM 1572 C CA . ALA B 1 45 ? -4.996 -25.358 50.444 1.00 27.35 42 ALA B CA 1
ATOM 1573 C C . ALA B 1 45 ? -3.488 -25.371 50.726 1.00 27.87 42 ALA B C 1
ATOM 1574 O O . ALA B 1 45 ? -2.732 -25.989 49.990 1.00 28.62 42 ALA B O 1
ATOM 1576 N N . GLN B 1 46 ? -3.075 -24.696 51.791 1.00 29.88 43 GLN B N 1
ATOM 1577 C CA . GLN B 1 46 ? -1.662 -24.652 52.188 1.00 33.04 43 GLN B CA 1
ATOM 1578 C C . GLN B 1 46 ? -1.124 -26.070 52.395 1.00 34.07 43 GLN B C 1
ATOM 1579 O O . GLN B 1 46 ? -0.028 -26.388 51.932 1.00 35.39 43 GLN B O 1
ATOM 1585 N N . GLY B 1 47 ? -1.920 -26.939 53.012 1.00 35.94 44 GLY B N 1
ATOM 1586 C CA . GLY B 1 47 ? -1.513 -28.340 53.219 1.00 37.35 44 GLY B CA 1
ATOM 1587 C C . GLY B 1 47 ? -1.393 -29.157 51.929 1.00 38.82 44 GLY B C 1
ATOM 1588 O O . GLY B 1 47 ? -0.765 -30.228 51.912 1.00 38.40 44 GLY B O 1
ATOM 1589 N N . MET B 1 48 ? -2.005 -28.669 50.848 1.00 37.94 45 MET B N 1
ATOM 1590 C CA . MET B 1 48 ? -1.996 -29.367 49.560 1.00 38.55 45 MET B CA 1
ATOM 1591 C C . MET B 1 48 ? -1.052 -28.711 48.551 1.00 38.18 45 MET B C 1
ATOM 1592 O O . MET B 1 48 ? -1.084 -29.050 47.368 1.00 38.92 45 MET B O 1
ATOM 1597 N N . ASP B 1 49 ? -0.224 -27.773 49.004 1.00 38.72 46 ASP B N 1
ATOM 1598 C CA . ASP B 1 49 ? 0.677 -27.028 48.111 1.00 39.13 46 ASP B CA 1
ATOM 1599 C C . ASP B 1 49 ? -0.062 -26.263 47.027 1.00 37.84 46 ASP B C 1
ATOM 1600 O O . ASP B 1 49 ? 0.427 -26.120 45.903 1.00 39.54 46 ASP B O 1
ATOM 1605 N N . VAL B 1 50 ? -1.236 -25.758 47.385 1.00 34.22 47 VAL B N 1
ATOM 1606 C CA . VAL B 1 50 ? -2.065 -24.944 46.498 1.00 33.51 47 VAL B CA 1
ATOM 1607 C C . VAL B 1 50 ? -2.100 -23.507 46.965 1.00 31.07 47 VAL B C 1
ATOM 1608 O O . VAL B 1 50 ? -2.252 -23.249 48.156 1.00 30.57 47 VAL B O 1
ATOM 1612 N N . ALA B 1 51 ? -1.948 -22.575 46.029 1.00 29.92 48 ALA B N 1
ATOM 1613 C CA . ALA B 1 51 ? -2.165 -21.169 46.302 1.00 28.67 48 ALA B CA 1
ATOM 1614 C C . ALA B 1 51 ? -3.652 -20.910 46.025 1.00 28.63 48 ALA B C 1
ATOM 1615 O O . ALA B 1 51 ? -4.121 -21.190 44.930 1.00 31.38 48 ALA B O 1
ATOM 1617 N N . LEU B 1 52 ? -4.374 -20.436 47.025 1.00 26.33 49 LEU B N 1
ATOM 1618 C CA . LEU B 1 52 ? -5.812 -20.169 46.896 1.00 25.61 49 LEU B CA 1
ATOM 1619 C C . LEU B 1 52 ? -6.074 -18.672 46.961 1.00 26.44 49 LEU B C 1
ATOM 1620 O O . LEU B 1 52 ? -5.683 -17.990 47.931 1.00 26.66 49 LEU B O 1
ATOM 1625 N N . SER B 1 53 ? -6.711 -18.154 45.916 1.00 24.25 50 SER B N 1
ATOM 1626 C CA . SER B 1 53 ? -7.156 -16.764 45.856 1.00 23.68 50 SER B CA 1
ATOM 1627 C C . SER B 1 53 ? -8.679 -16.795 46.013 1.00 22.71 50 SER B C 1
ATOM 1628 O O . SER B 1 53 ? -9.294 -17.821 45.753 1.00 22.89 50 SER B O 1
ATOM 1631 N N . HIS B 1 54 ? -9.247 -15.723 46.550 1.00 22.49 51 HIS B N 1
ATOM 1632 C CA . HIS B 1 54 ? -10.689 -15.648 46.792 1.00 22.92 51 HIS B CA 1
ATOM 1633 C C . HIS B 1 54 ? -11.271 -14.286 46.499 1.00 22.97 51 HIS B C 1
ATOM 1634 O O . HIS B 1 54 ? -10.640 -13.246 46.734 1.00 22.18 51 HIS B O 1
ATOM 1641 N N . LEU B 1 55 ? -12.517 -14.295 46.005 1.00 20.02 52 LEU B N 1
ATOM 1642 C CA . LEU B 1 55 ? -13.297 -13.095 45.857 1.00 19.76 52 LEU B CA 1
ATOM 1643 C C . LEU B 1 55 ? -14.756 -13.452 46.072 1.00 19.31 52 LEU B C 1
ATOM 1644 O O . LEU B 1 55 ? -15.230 -14.410 45.483 1.00 19.06 52 LEU B O 1
ATOM 1649 N N . GLN B 1 56 ? -15.427 -12.694 46.917 1.00 18.71 53 GLN B N 1
ATOM 1650 C CA . GLN B 1 56 ? -16.897 -12.739 47.023 1.00 19.29 53 GLN B CA 1
ATOM 1651 C C . GLN B 1 56 ? -17.402 -11.400 46.517 1.00 19.64 53 GLN B C 1
ATOM 1652 O O . GLN B 1 56 ? -16.861 -10.351 46.872 1.00 20.36 53 GLN B O 1
ATOM 1658 N N . SER B 1 57 ? -18.477 -11.419 45.729 1.00 17.81 54 SER B N 1
ATOM 1659 C CA . SER B 1 57 ? -19.050 -10.182 45.237 1.00 18.10 54 SER B CA 1
ATOM 1660 C C . SER B 1 57 ? -20.511 -10.334 44.922 1.00 20.21 54 SER B C 1
ATOM 1661 O O . SER B 1 57 ? -20.963 -11.403 44.513 1.00 18.84 54 SER B O 1
ATOM 1664 N N . ASN B 1 58 ? -21.241 -9.250 45.142 1.00 19.19 55 ASN B N 1
ATOM 1665 C CA . ASN B 1 58 ? -22.635 -9.137 44.739 1.00 19.75 55 ASN B CA 1
ATOM 1666 C C . ASN B 1 58 ? -22.751 -8.596 43.319 1.00 20.06 55 ASN B C 1
ATOM 1667 O O . ASN B 1 58 ? -23.858 -8.532 42.755 1.00 19.04 55 ASN B O 1
ATOM 1672 N N . ALA B 1 59 ? -21.617 -8.210 42.740 1.00 18.57 56 ALA B N 1
ATOM 1673 C CA . ALA B 1 59 ? -21.589 -7.666 41.386 1.00 19.35 56 ALA B CA 1
ATOM 1674 C C . ALA B 1 59 ? -21.188 -8.687 40.325 1.00 17.77 56 ALA B C 1
ATOM 1675 O O . ALA B 1 59 ? -20.060 -9.216 40.324 1.00 18.37 56 ALA B O 1
ATOM 1677 N N . GLU B 1 60 ? -22.085 -8.925 39.376 1.00 18.79 57 GLU B N 1
ATOM 1678 C CA . GLU B 1 60 ? -21.788 -9.833 38.274 1.00 17.98 57 GLU B CA 1
ATOM 1679 C C . GLU B 1 60 ? -20.468 -9.466 37.576 1.00 17.61 57 GLU B C 1
ATOM 1680 O O . GLU B 1 60 ? -19.653 -10.352 37.321 1.00 18.53 57 GLU B O 1
ATOM 1686 N N . HIS B 1 61 ? -20.249 -8.168 37.302 1.00 18.32 58 HIS B N 1
ATOM 1687 C CA . HIS B 1 61 ? -19.078 -7.740 36.553 1.00 18.74 58 HIS B CA 1
ATOM 1688 C C . HIS B 1 61 ? -17.777 -8.017 37.303 1.00 18.23 58 HIS B C 1
ATOM 1689 O O . HIS B 1 61 ? -16.735 -8.271 36.703 1.00 19.21 58 HIS B O 1
ATOM 1696 N N . ALA B 1 62 ? -17.826 -7.975 38.623 1.00 18.65 59 ALA B N 1
ATOM 1697 C CA . ALA B 1 62 ? -16.628 -8.202 39.416 1.00 19.67 59 ALA B CA 1
ATOM 1698 C C . ALA B 1 62 ? -16.199 -9.667 39.342 1.00 18.58 59 ALA B C 1
ATOM 1699 O O . ALA B 1 62 ? -15.002 -9.989 39.265 1.00 18.94 59 ALA B O 1
ATOM 1701 N N . LEU B 1 63 ? -17.184 -10.557 39.307 1.00 18.51 60 LEU B N 1
ATOM 1702 C CA . LEU B 1 63 ? -16.901 -11.982 39.148 1.00 18.01 60 LEU B CA 1
ATOM 1703 C C . LEU B 1 63 ? -16.337 -12.247 37.742 1.00 16.99 60 LEU B C 1
ATOM 1704 O O . LEU B 1 63 ? -15.358 -12.966 37.588 1.00 16.94 60 LEU B O 1
ATOM 1709 N N . ILE B 1 64 ? -16.973 -11.671 36.718 1.00 16.69 61 ILE B N 1
ATOM 1710 C CA . ILE B 1 64 ? -16.521 -11.779 35.339 1.00 17.17 61 ILE B CA 1
ATOM 1711 C C . ILE B 1 64 ? -15.067 -11.245 35.242 1.00 17.39 61 ILE B C 1
ATOM 1712 O O . ILE B 1 64 ? -14.204 -11.912 34.663 1.00 17.10 61 ILE B O 1
ATOM 1717 N N . ASP B 1 65 ? -14.807 -10.081 35.830 1.00 18.33 62 ASP B N 1
ATOM 1718 C CA . ASP B 1 65 ? -13.450 -9.500 35.757 1.00 19.35 62 ASP B CA 1
ATOM 1719 C C . ASP B 1 65 ? -12.417 -10.427 36.404 1.00 19.27 62 ASP B C 1
ATOM 1720 O O . ASP B 1 65 ? -11.307 -10.590 35.859 1.00 20.89 62 ASP B O 1
ATOM 1725 N N . SER B 1 66 ? -12.764 -11.013 37.543 1.00 19.89 63 SER B N 1
ATOM 1726 C CA . SER B 1 66 ? -11.868 -11.935 38.243 1.00 20.47 63 SER B CA 1
ATOM 1727 C C . SER B 1 66 ? -11.527 -13.150 37.384 1.00 20.04 63 SER B C 1
ATOM 1728 O O . SER B 1 66 ? -10.353 -13.603 37.304 1.00 19.68 63 SER B O 1
ATOM 1731 N N . ILE B 1 67 ? -12.545 -13.675 36.695 1.00 18.37 64 ILE B N 1
ATOM 1732 C CA . ILE B 1 67 ? -12.350 -14.780 35.799 1.00 17.75 64 ILE B CA 1
ATOM 1733 C C . ILE B 1 67 ? -11.421 -14.406 34.640 1.00 17.95 64 ILE B C 1
ATOM 1734 O O . ILE B 1 67 ? -10.523 -15.166 34.287 1.00 19.32 64 ILE B O 1
ATOM 1739 N N . HIS B 1 68 ? -11.643 -13.237 34.049 1.00 18.19 65 HIS B N 1
ATOM 1740 C CA . HIS B 1 68 ? -10.802 -12.773 32.969 1.00 19.05 65 HIS B CA 1
ATOM 1741 C C . HIS B 1 68 ? -9.363 -12.628 33.454 1.00 19.53 65 HIS B C 1
ATOM 1742 O O . HIS B 1 68 ? -8.431 -13.002 32.742 1.00 21.36 65 HIS B O 1
ATOM 1749 N N . GLN B 1 69 ? -9.205 -12.097 34.657 1.00 21.62 66 GLN B N 1
ATOM 1750 C CA . GLN B 1 69 ? -7.866 -11.866 35.229 1.00 22.26 66 GLN B CA 1
ATOM 1751 C C . GLN B 1 69 ? -7.135 -13.162 35.609 1.00 23.94 66 GLN B C 1
ATOM 1752 O O . GLN B 1 69 ? -5.930 -13.157 35.785 1.00 23.22 66 GLN B O 1
ATOM 1758 N N . ALA B 1 70 ? -7.866 -14.267 35.727 1.00 21.91 67 ALA B N 1
ATOM 1759 C CA . ALA B 1 70 ? -7.312 -15.556 36.022 1.00 22.47 67 ALA B CA 1
ATOM 1760 C C . ALA B 1 70 ? -6.611 -16.185 34.842 1.00 24.75 67 ALA B C 1
ATOM 1761 O O . ALA B 1 70 ? -5.822 -17.092 35.037 1.00 23.27 67 ALA B O 1
ATOM 1763 N N A ARG B 1 71 ? -6.933 -15.742 33.628 0.60 25.17 68 ARG B N 1
ATOM 1764 N N B ARG B 1 71 ? -6.920 -15.728 33.622 0.40 25.67 68 ARG B N 1
ATOM 1765 C CA A ARG B 1 71 ? -6.344 -16.293 32.402 0.60 27.99 68 ARG B CA 1
ATOM 1766 C CA B ARG B 1 71 ? -6.275 -16.253 32.410 0.40 28.15 68 ARG B CA 1
ATOM 1767 C C A ARG B 1 71 ? -4.814 -16.309 32.455 0.60 28.65 68 ARG B C 1
ATOM 1768 C C B ARG B 1 71 ? -4.775 -16.321 32.546 0.40 28.94 68 ARG B C 1
ATOM 1769 O O A ARG B 1 71 ? -4.197 -15.270 32.674 0.60 28.84 68 ARG B O 1
ATOM 1770 O O B ARG B 1 71 ? -4.134 -15.343 32.934 0.40 29.29 68 ARG B O 1
ATOM 1785 N N . GLY B 1 72 ? -4.222 -17.483 32.237 1.00 30.33 69 GLY B N 1
ATOM 1786 C CA . GLY B 1 72 ? -2.768 -17.652 32.223 1.00 31.81 69 GLY B CA 1
ATOM 1787 C C . GLY B 1 72 ? -2.071 -17.845 33.552 1.00 32.38 69 GLY B C 1
ATOM 1788 O O . GLY B 1 72 ? -0.883 -18.153 33.573 1.00 35.37 69 GLY B O 1
ATOM 1789 N N . ASN B 1 73 ? -2.780 -17.684 34.665 1.00 31.05 70 ASN B N 1
ATOM 1790 C CA . ASN B 1 73 ? -2.172 -17.827 35.989 1.00 30.22 70 ASN B CA 1
ATOM 1791 C C . ASN B 1 73 ? -2.962 -18.707 36.972 1.00 29.56 70 ASN B C 1
ATOM 1792 O O . ASN B 1 73 ? -2.530 -18.902 38.107 1.00 30.13 70 ASN B O 1
ATOM 1797 N N . THR B 1 74 ? -4.112 -19.230 36.541 1.00 26.38 71 THR B N 1
ATOM 1798 C CA . THR B 1 74 ? -5.001 -19.996 37.420 1.00 24.31 71 THR B CA 1
ATOM 1799 C C . THR B 1 74 ? -5.301 -21.345 36.787 1.00 23.57 71 THR B C 1
ATOM 1800 O O . THR B 1 74 ? -5.653 -21.430 35.600 1.00 24.16 71 THR B O 1
ATOM 1804 N N . ASP B 1 75 ? -5.149 -22.407 37.576 1.00 22.70 72 ASP B N 1
ATOM 1805 C CA . ASP B 1 75 ? -5.306 -23.757 37.097 1.00 22.55 72 ASP B CA 1
ATOM 1806 C C . ASP B 1 75 ? -6.723 -24.289 37.188 1.00 21.88 72 ASP B C 1
ATOM 1807 O O . ASP B 1 75 ? -7.095 -25.202 36.433 1.00 22.10 72 ASP B O 1
ATOM 1812 N N . PHE B 1 76 ? -7.509 -23.725 38.106 1.00 20.71 73 PHE B N 1
ATOM 1813 C CA . PHE B 1 76 ? -8.842 -24.252 38.377 1.00 20.60 73 PHE B CA 1
ATOM 1814 C C . PHE B 1 76 ? -9.645 -23.217 39.124 1.00 20.41 73 PHE B C 1
ATOM 1815 O O . PHE B 1 76 ? -9.108 -22.436 39.917 1.00 19.96 73 PHE B O 1
ATOM 1823 N N . ILE B 1 77 ? -10.955 -23.225 38.896 1.00 19.71 74 ILE B N 1
ATOM 1824 C CA . ILE B 1 77 ? -11.877 -22.312 39.582 1.00 19.17 74 ILE B CA 1
ATOM 1825 C C . ILE B 1 77 ? -12.907 -23.108 40.375 1.00 19.10 74 ILE B C 1
ATOM 1826 O O . ILE B 1 77 ? -13.458 -24.094 39.878 1.00 18.41 74 ILE B O 1
ATOM 1831 N N . LEU B 1 78 ? -13.124 -22.707 41.626 1.00 19.37 75 LEU B N 1
ATOM 1832 C CA . LEU B 1 78 ? -14.176 -23.279 42.452 1.00 19.22 75 LEU B CA 1
ATOM 1833 C C . LEU B 1 78 ? -15.166 -22.130 42.586 1.00 19.61 75 LEU B C 1
ATOM 1834 O O . LEU B 1 78 ? -14.798 -21.052 43.038 1.00 20.12 75 LEU B O 1
ATOM 1839 N N . ILE B 1 79 ? -16.413 -22.335 42.193 1.00 17.69 76 ILE B N 1
ATOM 1840 C CA . ILE B 1 79 ? -17.353 -21.259 42.280 1.00 17.46 76 ILE B CA 1
ATOM 1841 C C . ILE B 1 79 ? -18.675 -21.650 42.899 1.00 17.17 76 ILE B C 1
ATOM 1842 O O . ILE B 1 79 ? -19.282 -22.658 42.520 1.00 18.53 76 ILE B O 1
ATOM 1847 N N . ASN B 1 80 ? -19.094 -20.841 43.872 1.00 17.37 77 ASN B N 1
ATOM 1848 C CA . ASN B 1 80 ? -20.455 -20.897 44.415 1.00 16.61 77 ASN B CA 1
ATOM 1849 C C . ASN B 1 80 ? -21.112 -19.657 43.830 1.00 17.50 77 ASN B C 1
ATOM 1850 O O . ASN B 1 80 ? -20.918 -18.544 44.300 1.00 18.35 77 ASN B O 1
ATOM 1855 N N . PRO B 1 81 ? -21.844 -19.834 42.727 1.00 17.44 78 PRO B N 1
ATOM 1856 C CA . PRO B 1 81 ? -22.387 -18.704 42.004 1.00 17.61 78 PRO B CA 1
ATOM 1857 C C . PRO B 1 81 ? -23.642 -18.106 42.637 1.00 17.13 78 PRO B C 1
ATOM 1858 O O . PRO B 1 81 ? -24.110 -17.071 42.198 1.00 17.77 78 PRO B O 1
ATOM 1862 N N . ALA B 1 82 ? -24.190 -18.802 43.628 1.00 17.46 79 ALA B N 1
ATOM 1863 C CA . ALA B 1 82 ? -25.441 -18.408 44.292 1.00 18.33 79 ALA B CA 1
ATOM 1864 C C . ALA B 1 82 ? -26.500 -18.134 43.231 1.00 16.57 79 ALA B C 1
ATOM 1865 O O . ALA B 1 82 ? -26.565 -18.871 42.238 1.00 17.37 79 ALA B O 1
ATOM 1867 N N . ALA B 1 83 ? -27.259 -17.056 43.370 1.00 18.11 80 ALA B N 1
ATOM 1868 C CA . ALA B 1 83 ? -28.379 -16.806 42.442 1.00 17.11 80 ALA B CA 1
ATOM 1869 C C . ALA B 1 83 ? -27.959 -16.665 40.983 1.00 18.21 80 ALA B C 1
ATOM 1870 O O . ALA B 1 83 ? -28.758 -16.928 40.093 1.00 17.70 80 ALA B O 1
ATOM 1872 N N . PHE B 1 84 ? -26.721 -16.224 40.714 1.00 17.01 81 PHE B N 1
ATOM 1873 C CA . PHE B 1 84 ? -26.323 -16.040 39.311 1.00 16.08 81 PHE B CA 1
ATOM 1874 C C . PHE B 1 84 ? -26.273 -17.329 38.495 1.00 16.80 81 PHE B C 1
ATOM 1875 O O . PHE B 1 84 ? -26.196 -17.285 37.275 1.00 17.78 81 PHE B O 1
ATOM 1883 N N . THR B 1 85 ? -26.307 -18.489 39.130 1.00 16.23 82 THR B N 1
ATOM 1884 C CA . THR B 1 85 ? -26.254 -19.705 38.332 1.00 17.47 82 THR B CA 1
ATOM 1885 C C . THR B 1 85 ? -27.526 -19.806 37.479 1.00 17.90 82 THR B C 1
ATOM 1886 O O . THR B 1 85 ? -27.519 -20.350 36.388 1.00 18.62 82 THR B O 1
ATOM 1890 N N . HIS B 1 86 ? -28.594 -19.227 37.978 1.00 16.63 83 HIS B N 1
ATOM 1891 C CA . HIS B 1 86 ? -29.880 -19.340 37.276 1.00 17.21 83 HIS B CA 1
ATOM 1892 C C . HIS B 1 86 ? -30.097 -18.275 36.205 1.00 17.37 83 HIS B C 1
ATOM 1893 O O . HIS B 1 86 ? -30.993 -18.406 35.366 1.00 19.50 83 HIS B O 1
ATOM 1900 N N . THR B 1 87 ? -29.303 -17.220 36.245 1.00 16.69 84 THR B N 1
ATOM 1901 C CA . THR B 1 87 ? -29.571 -16.023 35.451 1.00 17.44 84 THR B CA 1
ATOM 1902 C C . THR B 1 87 ? -28.446 -15.517 34.547 1.00 18.88 84 THR B C 1
ATOM 1903 O O . THR B 1 87 ? -28.719 -14.832 33.547 1.00 19.58 84 THR B O 1
ATOM 1907 N N . SER B 1 88 ? -27.197 -15.819 34.880 1.00 17.02 85 SER B N 1
ATOM 1908 C CA . SER B 1 88 ? -26.071 -15.174 34.181 1.00 17.61 85 SER B CA 1
ATOM 1909 C C . SER B 1 88 ? -25.461 -15.913 33.007 1.00 17.17 85 SER B C 1
ATOM 1910 O O . SER B 1 88 ? -24.529 -16.715 33.166 1.00 18.02 85 SER B O 1
ATOM 1913 N N . VAL B 1 89 ? -25.927 -15.587 31.802 1.00 16.63 86 VAL B N 1
ATOM 1914 C CA . VAL B 1 89 ? -25.288 -16.101 30.603 1.00 16.03 86 VAL B CA 1
ATOM 1915 C C . VAL B 1 89 ? -23.894 -15.460 30.500 1.00 16.42 86 VAL B C 1
ATOM 1916 O O . VAL B 1 89 ? -22.949 -16.079 30.014 1.00 16.78 86 VAL B O 1
ATOM 1920 N N . ALA B 1 90 ? -23.771 -14.235 30.996 1.00 15.92 87 ALA B N 1
ATOM 1921 C CA . ALA B 1 90 ? -22.474 -13.540 30.923 1.00 17.26 87 ALA B CA 1
ATOM 1922 C C . ALA B 1 90 ? -21.383 -14.265 31.715 1.00 17.55 87 ALA B C 1
ATOM 1923 O O . ALA B 1 90 ? -20.247 -14.332 31.289 1.00 17.02 87 ALA B O 1
ATOM 1925 N N A LEU B 1 91 ? -21.769 -14.836 32.847 0.60 18.37 88 LEU B N 1
ATOM 1926 N N B LEU B 1 91 ? -21.716 -14.810 32.882 0.40 17.60 88 LEU B N 1
ATOM 1927 C CA A LEU B 1 91 ? -20.853 -15.570 33.689 0.60 18.31 88 LEU B CA 1
ATOM 1928 C CA B LEU B 1 91 ? -20.727 -15.572 33.638 0.40 17.19 88 LEU B CA 1
ATOM 1929 C C A LEU B 1 91 ? -20.453 -16.863 32.989 0.60 17.93 88 LEU B C 1
ATOM 1930 C C B LEU B 1 91 ? -20.407 -16.859 32.901 0.40 17.17 88 LEU B C 1
ATOM 1931 O O A LEU B 1 91 ? -19.309 -17.262 33.002 0.60 17.95 88 LEU B O 1
ATOM 1932 O O B LEU B 1 91 ? -19.253 -17.243 32.776 0.40 16.82 88 LEU B O 1
ATOM 1941 N N . ARG B 1 92 ? -21.431 -17.529 32.372 1.00 16.75 89 ARG B N 1
ATOM 1942 C CA . ARG B 1 92 ? -21.164 -18.741 31.588 1.00 17.67 89 ARG B CA 1
ATOM 1943 C C . ARG B 1 92 ? -20.138 -18.444 30.493 1.00 17.81 89 ARG B C 1
ATOM 1944 O O . ARG B 1 92 ? -19.165 -19.187 30.314 1.00 18.55 89 ARG B O 1
ATOM 1952 N N . ASP B 1 93 ? -20.339 -17.340 29.775 1.00 16.83 90 ASP B N 1
ATOM 1953 C CA . ASP B 1 93 ? -19.477 -16.993 28.667 1.00 17.49 90 ASP B CA 1
ATOM 1954 C C . ASP B 1 93 ? -18.076 -16.555 29.114 1.00 17.06 90 ASP B C 1
ATOM 1955 O O . ASP B 1 93 ? -17.124 -16.738 28.356 1.00 17.66 90 ASP B O 1
ATOM 1960 N N . ALA B 1 94 ? -17.969 -15.979 30.319 1.00 16.80 91 ALA B N 1
ATOM 1961 C CA . ALA B 1 94 ? -16.645 -15.648 30.883 1.00 17.24 91 ALA B CA 1
ATOM 1962 C C . ALA B 1 94 ? -15.860 -16.944 31.101 1.00 17.85 91 ALA B C 1
ATOM 1963 O O . ALA B 1 94 ? -14.682 -17.047 30.715 1.00 18.34 91 ALA B O 1
ATOM 1965 N N . LEU B 1 95 ? -16.497 -17.929 31.701 1.00 18.24 92 LEU B N 1
ATOM 1966 C CA . LEU B 1 95 ? -15.858 -19.200 31.996 1.00 18.46 92 LEU B CA 1
ATOM 1967 C C . LEU B 1 95 ? -15.496 -19.934 30.714 1.00 20.01 92 LEU B C 1
ATOM 1968 O O . LEU B 1 95 ? -14.378 -20.445 30.589 1.00 20.76 92 LEU B O 1
ATOM 1973 N N . LEU B 1 96 ? -16.414 -19.969 29.754 1.00 20.21 93 LEU B N 1
ATOM 1974 C CA . LEU B 1 96 ? -16.115 -20.568 28.466 1.00 20.42 93 LEU B CA 1
ATOM 1975 C C . LEU B 1 96 ? -14.976 -19.829 27.771 1.00 20.92 93 LEU B C 1
ATOM 1976 O O . LEU B 1 96 ? -14.124 -20.460 27.141 1.00 22.13 93 LEU B O 1
ATOM 1981 N N . GLY B 1 97 ? -14.992 -18.504 27.837 1.00 20.14 94 GLY B N 1
ATOM 1982 C CA . GLY B 1 97 ? -13.995 -17.707 27.173 1.00 21.48 94 GLY B CA 1
ATOM 1983 C C . GLY B 1 97 ? -12.584 -17.904 27.681 1.00 21.72 94 GLY B C 1
ATOM 1984 O O . GLY B 1 97 ? -11.637 -17.853 26.900 1.00 24.14 94 GLY B O 1
ATOM 1985 N N . VAL B 1 98 ? -12.421 -18.134 28.982 1.00 20.52 95 VAL B N 1
ATOM 1986 C CA . VAL B 1 98 ? -11.065 -18.286 29.558 1.00 22.02 95 VAL B CA 1
ATOM 1987 C C . VAL B 1 98 ? -10.572 -19.730 29.613 1.00 23.16 95 VAL B C 1
ATOM 1988 O O . VAL B 1 98 ? -9.368 -19.979 29.827 1.00 24.60 95 VAL B O 1
ATOM 1992 N N A GLN B 1 99 ? -11.504 -20.668 29.455 0.60 23.26 96 GLN B N 1
ATOM 1993 N N B GLN B 1 99 ? -11.476 -20.691 29.424 0.40 23.49 96 GLN B N 1
ATOM 1994 C CA A GLN B 1 99 ? -11.192 -22.082 29.390 0.60 23.53 96 GLN B CA 1
ATOM 1995 C CA B GLN B 1 99 ? -11.109 -22.110 29.335 0.40 23.92 96 GLN B CA 1
ATOM 1996 C C A GLN B 1 99 ? -10.368 -22.604 30.580 0.60 23.99 96 GLN B C 1
ATOM 1997 C C B GLN B 1 99 ? -10.485 -22.740 30.594 0.40 23.90 96 GLN B C 1
ATOM 1998 O O A GLN B 1 99 ? -9.363 -23.306 30.412 0.60 25.55 96 GLN B O 1
ATOM 1999 O O B GLN B 1 99 ? -9.779 -23.747 30.487 0.40 24.81 96 GLN B O 1
ATOM 2010 N N . ILE B 1 100 ? -10.783 -22.201 31.775 1.00 22.76 97 ILE B N 1
ATOM 2011 C CA . ILE B 1 100 ? -10.257 -22.736 33.015 1.00 22.22 97 ILE B CA 1
ATOM 2012 C C . ILE B 1 100 ? -11.351 -23.656 33.576 1.00 22.15 97 ILE B C 1
ATOM 2013 O O . ILE B 1 100 ? -12.509 -23.247 33.713 1.00 21.28 97 ILE B O 1
ATOM 2018 N N . PRO B 1 101 ? -11.010 -24.910 33.875 1.00 21.26 98 PRO B N 1
ATOM 2019 C CA . PRO B 1 101 ? -12.055 -25.788 34.378 1.00 21.14 98 PRO B CA 1
ATOM 2020 C C . PRO B 1 101 ? -12.567 -25.359 35.733 1.00 20.47 98 PRO B C 1
ATOM 2021 O O . PRO B 1 101 ? -11.835 -24.742 36.514 1.00 18.75 98 PRO B O 1
ATOM 2025 N N . PHE B 1 102 ? -13.828 -25.657 36.000 1.00 19.84 99 PHE B N 1
ATOM 2026 C CA . PHE B 1 102 ? -14.406 -25.281 37.258 1.00 18.77 99 PHE B CA 1
ATOM 2027 C C . PHE B 1 102 ? -15.375 -26.277 37.829 1.00 18.32 99 PHE B C 1
ATOM 2028 O O . PHE B 1 102 ? -15.881 -27.146 37.124 1.00 18.57 99 PHE B O 1
ATOM 2036 N N . ILE B 1 103 ? -15.541 -26.193 39.148 1.00 17.44 100 ILE B N 1
ATOM 2037 C CA . ILE B 1 103 ? -16.542 -26.956 39.864 1.00 16.75 100 ILE B CA 1
ATOM 2038 C C . ILE B 1 103 ? -17.519 -25.976 40.476 1.00 17.66 100 ILE B C 1
ATOM 2039 O O . ILE B 1 103 ? -17.113 -24.958 41.041 1.00 16.91 100 ILE B O 1
ATOM 2044 N N . GLU B 1 104 ? -18.804 -26.289 40.334 1.00 17.66 101 GLU B N 1
ATOM 2045 C CA . GLU B 1 104 ? -19.898 -25.499 40.906 1.00 17.12 101 GLU B CA 1
ATOM 2046 C C . GLU B 1 104 ? -20.305 -26.055 42.264 1.00 19.08 101 GLU B C 1
ATOM 2047 O O . GLU B 1 104 ? -20.529 -27.274 42.394 1.00 18.96 101 GLU B O 1
ATOM 2053 N N . ILE B 1 105 ? -20.375 -25.167 43.265 1.00 17.81 102 ILE B N 1
ATOM 2054 C CA . ILE B 1 105 ? -20.732 -25.508 44.639 1.00 18.63 102 ILE B CA 1
ATOM 2055 C C . ILE B 1 105 ? -21.900 -24.713 45.151 1.00 18.77 102 ILE B C 1
ATOM 2056 O O . ILE B 1 105 ? -21.979 -23.496 44.968 1.00 20.22 102 ILE B O 1
ATOM 2061 N N . HIS B 1 106 ? -22.851 -25.424 45.747 1.00 19.40 103 HIS B N 1
ATOM 2062 C CA . HIS B 1 106 ? -23.949 -24.825 46.462 1.00 20.23 103 HIS B CA 1
ATOM 2063 C C . HIS B 1 106 ? -24.006 -25.422 47.876 1.00 21.97 103 HIS B C 1
ATOM 2064 O O . HIS B 1 106 ? -23.911 -26.630 48.062 1.00 21.56 103 HIS B O 1
ATOM 2071 N N . LEU B 1 107 ? -24.225 -24.570 48.871 1.00 23.12 104 LEU B N 1
ATOM 2072 C CA . LEU B 1 107 ? -24.269 -25.033 50.248 1.00 23.61 104 LEU B CA 1
ATOM 2073 C C . LEU B 1 107 ? -25.521 -25.858 50.524 1.00 23.34 104 LEU B C 1
ATOM 2074 O O . LEU B 1 107 ? -25.453 -26.888 51.173 1.00 23.98 104 LEU B O 1
ATOM 2079 N N . SER B 1 108 ? -26.640 -25.387 50.035 1.00 24.29 105 SER B N 1
ATOM 2080 C CA . SER B 1 108 ? -27.910 -26.062 50.218 1.00 25.95 105 SER B CA 1
ATOM 2081 C C . SER B 1 108 ? -28.280 -26.858 48.976 1.00 24.31 105 SER B C 1
ATOM 2082 O O . SER B 1 108 ? -27.624 -26.757 47.923 1.00 23.80 105 SER B O 1
ATOM 2085 N N . ASN B 1 109 ? -29.293 -27.713 49.131 1.00 22.81 106 ASN B N 1
ATOM 2086 C CA . ASN B 1 109 ? -29.768 -28.490 48.027 1.00 23.44 106 ASN B CA 1
ATOM 2087 C C . ASN B 1 109 ? -30.718 -27.611 47.224 1.00 23.73 106 ASN B C 1
ATOM 2088 O O . ASN B 1 109 ? -31.886 -27.417 47.610 1.00 24.65 106 ASN B O 1
ATOM 2093 N N A VAL B 1 110 ? -30.230 -27.065 46.112 0.50 23.79 107 VAL B N 1
ATOM 2094 N N B VAL B 1 110 ? -30.199 -27.106 46.108 0.50 24.06 107 VAL B N 1
ATOM 2095 C CA A VAL B 1 110 ? -31.031 -26.146 45.306 0.50 24.25 107 VAL B CA 1
ATOM 2096 C CA B VAL B 1 110 ? -30.915 -26.220 45.205 0.50 24.67 107 VAL B CA 1
ATOM 2097 C C A VAL B 1 110 ? -32.092 -26.838 44.442 0.50 25.20 107 VAL B C 1
ATOM 2098 C C B VAL B 1 110 ? -32.170 -26.850 44.637 0.50 25.43 107 VAL B C 1
ATOM 2099 O O A VAL B 1 110 ? -32.827 -26.177 43.710 0.50 25.52 107 VAL B O 1
ATOM 2100 O O B VAL B 1 110 ? -33.156 -26.166 44.382 0.50 25.67 107 VAL B O 1
ATOM 2107 N N . HIS B 1 111 ? -32.142 -28.170 44.487 1.00 24.81 108 HIS B N 1
ATOM 2108 C CA . HIS B 1 111 ? -33.242 -28.916 43.868 1.00 26.56 108 HIS B CA 1
ATOM 2109 C C . HIS B 1 111 ? -34.419 -29.140 44.805 1.00 26.58 108 HIS B C 1
ATOM 2110 O O . HIS B 1 111 ? -35.481 -29.557 44.366 1.00 26.02 108 HIS B O 1
ATOM 2117 N N . ALA B 1 112 ? -34.234 -28.823 46.074 1.00 27.49 109 ALA B N 1
ATOM 2118 C CA . ALA B 1 112 ? -35.267 -28.975 47.091 1.00 28.67 109 ALA B CA 1
ATOM 2119 C C . ALA B 1 112 ? -36.017 -27.686 47.295 1.00 29.25 109 ALA B C 1
ATOM 2120 O O . ALA B 1 112 ? -36.760 -27.541 48.276 1.00 32.67 109 ALA B O 1
ATOM 2122 N N . ARG B 1 113 ? -35.801 -26.711 46.414 1.00 29.01 110 ARG B N 1
ATOM 2123 C CA . ARG B 1 113 ? -36.434 -25.400 46.588 1.00 30.50 110 ARG B CA 1
ATOM 2124 C C . ARG B 1 113 ? -37.382 -25.097 45.428 1.00 30.11 110 ARG B C 1
ATOM 2125 O O . ARG B 1 113 ? -38.021 -26.011 44.922 1.00 32.39 110 ARG B O 1
ATOM 2133 N N . GLU B 1 114 ? -37.501 -23.841 45.012 1.00 28.42 111 GLU B N 1
ATOM 2134 C CA . GLU B 1 114 ? -38.405 -23.517 43.913 1.00 27.16 111 GLU B CA 1
ATOM 2135 C C . GLU B 1 114 ? -37.975 -24.153 42.615 1.00 27.13 111 GLU B C 1
ATOM 2136 O O . GLU B 1 114 ? -36.779 -24.282 42.353 1.00 24.56 111 GLU B O 1
ATOM 2142 N N . PRO B 1 115 ? -38.942 -24.507 41.749 1.00 27.30 112 PRO B N 1
ATOM 2143 C CA . PRO B 1 115 ? -38.554 -25.088 40.481 1.00 27.40 112 PRO B CA 1
ATOM 2144 C C . PRO B 1 115 ? -37.655 -24.198 39.638 1.00 26.30 112 PRO B C 1
ATOM 2145 O O . PRO B 1 115 ? -36.835 -24.711 38.903 1.00 28.01 112 PRO B O 1
ATOM 2149 N N . PHE B 1 116 ? -37.783 -22.868 39.730 1.00 24.32 113 PHE B N 1
ATOM 2150 C CA . PHE B 1 116 ? -36.893 -22.016 38.942 1.00 23.48 113 PHE B CA 1
ATOM 2151 C C . PHE B 1 116 ? -35.416 -22.269 39.250 1.00 23.26 113 PHE B C 1
ATOM 2152 O O . PHE B 1 116 ? -34.541 -21.987 38.406 1.00 25.67 113 PHE B O 1
ATOM 2160 N N . ARG B 1 117 ? -35.124 -22.768 40.448 1.00 21.38 114 ARG B N 1
ATOM 2161 C CA . ARG B 1 117 ? -33.726 -23.003 40.859 1.00 21.18 114 ARG B CA 1
ATOM 2162 C C . ARG B 1 117 ? -33.116 -24.242 40.216 1.00 20.88 114 ARG B C 1
ATOM 2163 O O . ARG B 1 117 ? -31.920 -24.502 40.371 1.00 21.74 114 ARG B O 1
ATOM 2171 N N A HIS B 1 118 ? -33.926 -25.027 39.505 0.60 22.08 115 HIS B N 1
ATOM 2172 N N B HIS B 1 118 ? -33.922 -24.999 39.475 0.40 21.77 115 HIS B N 1
ATOM 2173 C CA A HIS B 1 118 ? -33.405 -26.194 38.806 0.60 22.05 115 HIS B CA 1
ATOM 2174 C CA B HIS B 1 118 ? -33.418 -26.182 38.805 0.40 21.75 115 HIS B CA 1
ATOM 2175 C C A HIS B 1 118 ? -32.615 -25.798 37.552 0.60 22.50 115 HIS B C 1
ATOM 2176 C C B HIS B 1 118 ? -32.666 -25.824 37.517 0.40 22.32 115 HIS B C 1
ATOM 2177 O O A HIS B 1 118 ? -31.755 -26.554 37.100 0.60 25.69 115 HIS B O 1
ATOM 2178 O O B HIS B 1 118 ? -31.886 -26.633 37.006 0.40 24.48 115 HIS B O 1
ATOM 2191 N N . HIS B 1 119 ? -32.910 -24.621 36.992 1.00 23.03 116 HIS B N 1
ATOM 2192 C CA . HIS B 1 119 ? -32.246 -24.149 35.773 1.00 22.78 116 HIS B CA 1
ATOM 2193 C C . HIS B 1 119 ? -30.891 -23.532 36.084 1.00 24.13 116 HIS B C 1
ATOM 2194 O O . HIS B 1 119 ? -30.780 -22.697 36.968 1.00 22.97 116 HIS B O 1
ATOM 2201 N N . SER B 1 120 ? -29.886 -23.884 35.300 1.00 23.35 117 SER B N 1
ATOM 2202 C CA . SER B 1 120 ? -28.562 -23.303 35.479 1.00 23.39 117 SER B CA 1
ATOM 2203 C C . SER B 1 120 ? -27.893 -23.042 34.156 1.00 23.35 117 SER B C 1
ATOM 2204 O O . SER B 1 120 ? -28.003 -23.823 33.212 1.00 24.13 117 SER B O 1
ATOM 2207 N N . TYR B 1 121 ? -27.187 -21.927 34.099 1.00 20.10 118 TYR B N 1
ATOM 2208 C CA . TYR B 1 121 ? -26.340 -21.600 32.964 1.00 19.35 118 TYR B CA 1
ATOM 2209 C C . TYR B 1 121 ? -24.903 -22.056 33.165 1.00 18.32 118 TYR B C 1
ATOM 2210 O O . TYR B 1 121 ? -24.075 -21.812 32.296 1.00 18.29 118 TYR B O 1
ATOM 2219 N N . LEU B 1 122 ? -24.601 -22.710 34.288 1.00 18.98 119 LEU B N 1
ATOM 2220 C CA . LEU B 1 122 ? -23.250 -23.182 34.563 1.00 19.85 119 LEU B CA 1
ATOM 2221 C C . LEU B 1 122 ? -23.071 -24.672 34.715 1.00 20.28 119 LEU B C 1
ATOM 2222 O O . LEU B 1 122 ? -22.022 -25.216 34.334 1.00 20.54 119 LEU B O 1
ATOM 2227 N N A SER B 1 123 ? -24.088 -25.366 35.218 0.70 20.63 120 SER B N 1
ATOM 2228 N N B SER B 1 123 ? -24.088 -25.346 35.239 0.30 20.59 120 SER B N 1
ATOM 2229 C CA A SER B 1 123 ? -23.889 -26.788 35.569 0.70 21.82 120 SER B CA 1
ATOM 2230 C CA B SER B 1 123 ? -23.970 -26.764 35.586 0.30 21.20 120 SER B CA 1
ATOM 2231 C C A SER B 1 123 ? -23.449 -27.656 34.393 0.70 21.83 120 SER B C 1
ATOM 2232 C C B SER B 1 123 ? -23.605 -27.712 34.442 0.30 21.31 120 SER B C 1
ATOM 2233 O O A SER B 1 123 ? -22.582 -28.534 34.534 0.70 21.85 120 SER B O 1
ATOM 2234 O O B SER B 1 123 ? -23.028 -28.771 34.696 0.30 21.48 120 SER B O 1
ATOM 2239 N N . ASP B 1 124 ? -23.963 -27.361 33.200 1.00 20.65 121 ASP B N 1
ATOM 2240 C CA . ASP B 1 124 ? -23.648 -28.196 32.048 1.00 20.95 121 ASP B CA 1
ATOM 2241 C C . ASP B 1 124 ? -22.229 -28.057 31.518 1.00 20.99 121 ASP B C 1
ATOM 2242 O O . ASP B 1 124 ? -21.739 -28.941 30.803 1.00 23.36 121 ASP B O 1
ATOM 2247 N N . ILE B 1 125 ? -21.555 -26.960 31.877 1.00 20.56 122 ILE B N 1
ATOM 2248 C CA . ILE B 1 125 ? -20.188 -26.710 31.438 1.00 20.22 122 ILE B CA 1
ATOM 2249 C C . ILE B 1 125 ? -19.143 -26.877 32.570 1.00 21.55 122 ILE B C 1
ATOM 2250 O O . ILE B 1 125 ? -17.933 -26.807 32.328 1.00 21.17 122 ILE B O 1
ATOM 2255 N N . ALA B 1 126 ? -19.623 -27.159 33.769 1.00 21.21 123 ALA B N 1
ATOM 2256 C CA . ALA B 1 126 ? -18.741 -27.428 34.921 1.00 20.24 123 ALA B CA 1
ATOM 2257 C C . ALA B 1 126 ? -18.125 -28.803 34.766 1.00 19.57 123 ALA B C 1
ATOM 2258 O O . ALA B 1 126 ? -18.697 -29.680 34.102 1.00 20.67 123 ALA B O 1
ATOM 2260 N N . VAL B 1 127 ? -16.978 -29.016 35.388 1.00 20.04 124 VAL B N 1
ATOM 2261 C CA . VAL B 1 127 ? -16.431 -30.369 35.513 1.00 19.74 124 VAL B CA 1
ATOM 2262 C C . VAL B 1 127 ? -17.442 -31.195 36.298 1.00 20.74 124 VAL B C 1
ATOM 2263 O O . VAL B 1 127 ? -17.780 -32.328 35.907 1.00 21.17 124 VAL B O 1
ATOM 2267 N N . GLY B 1 128 ? -17.921 -30.620 37.404 1.00 19.28 125 GLY B N 1
ATOM 2268 C CA . GLY B 1 128 ? -18.910 -31.270 38.268 1.00 19.65 125 GLY B CA 1
ATOM 2269 C C . GLY B 1 128 ? -19.603 -30.273 39.164 1.00 18.74 125 GLY B C 1
ATOM 2270 O O . GLY B 1 128 ? -19.274 -29.087 39.165 1.00 18.68 125 GLY B O 1
ATOM 2271 N N . VAL B 1 129 ? -20.546 -30.769 39.945 1.00 17.49 126 VAL B N 1
ATOM 2272 C CA . VAL B 1 129 ? -21.362 -29.967 40.809 1.00 17.74 126 VAL B CA 1
ATOM 2273 C C . VAL B 1 129 ? -21.476 -30.665 42.137 1.00 18.73 126 VAL B C 1
ATOM 2274 O O . VAL B 1 129 ? -21.658 -31.888 42.187 1.00 20.21 126 VAL B O 1
ATOM 2278 N N . ILE B 1 130 ? -21.419 -29.883 43.218 1.00 19.04 127 ILE B N 1
ATOM 2279 C CA . ILE B 1 130 ? -21.670 -30.393 44.570 1.00 19.20 127 ILE B CA 1
ATOM 2280 C C . ILE B 1 130 ? -22.708 -29.479 45.216 1.00 21.51 127 ILE B C 1
ATOM 2281 O O . ILE B 1 130 ? -22.532 -28.265 45.249 1.00 20.89 127 ILE B O 1
ATOM 2286 N N . CYS B 1 131 ? -23.796 -30.044 45.713 1.00 20.75 128 CYS B N 1
ATOM 2287 C CA . CYS B 1 131 ? -24.797 -29.240 46.413 1.00 22.47 128 CYS B CA 1
ATOM 2288 C C . CYS B 1 131 ? -25.307 -29.949 47.649 1.00 22.41 128 CYS B C 1
ATOM 2289 O O . CYS B 1 131 ? -25.268 -31.168 47.724 1.00 22.06 128 CYS B O 1
ATOM 2292 N N . GLY B 1 132 ? -25.780 -29.150 48.604 1.00 22.45 129 GLY B N 1
ATOM 2293 C CA . GLY B 1 132 ? -26.429 -29.628 49.798 1.00 22.61 129 GLY B CA 1
ATOM 2294 C C . GLY B 1 132 ? -25.567 -30.139 50.924 1.00 23.25 129 GLY B C 1
ATOM 2295 O O . GLY B 1 132 ? -26.095 -30.567 51.953 1.00 23.32 129 GLY B O 1
ATOM 2296 N N . LEU B 1 133 ? -24.253 -30.057 50.775 1.00 23.40 130 LEU B N 1
ATOM 2297 C CA . LEU B 1 133 ? -23.350 -30.603 51.766 1.00 24.27 130 LEU B CA 1
ATOM 2298 C C . LEU B 1 133 ? -22.732 -29.541 52.662 1.00 26.40 130 LEU B C 1
ATOM 2299 O O . LEU B 1 133 ? -21.758 -29.823 53.370 1.00 28.98 130 LEU B O 1
ATOM 2304 N N . GLY B 1 134 ? -23.288 -28.337 52.626 1.00 26.48 131 GLY B N 1
ATOM 2305 C CA . GLY B 1 134 ? -22.776 -27.230 53.414 1.00 28.39 131 GLY B CA 1
ATOM 2306 C C . GLY B 1 134 ? -21.347 -26.889 53.060 1.00 26.94 131 GLY B C 1
ATOM 2307 O O . GLY B 1 134 ? -20.888 -27.090 51.923 1.00 25.74 131 GLY B O 1
ATOM 2308 N N . ALA B 1 135 ? -20.626 -26.342 54.036 1.00 27.80 132 ALA B N 1
ATOM 2309 C CA . ALA B 1 135 ? -19.226 -25.952 53.840 1.00 27.04 132 ALA B CA 1
ATOM 2310 C C . ALA B 1 135 ? -18.295 -27.050 53.363 1.00 26.49 132 ALA B C 1
ATOM 2311 O O . ALA B 1 135 ? -17.355 -26.781 52.624 1.00 26.58 132 ALA B O 1
ATOM 2313 N N . ASP B 1 136 ? -18.533 -28.303 53.771 1.00 26.10 133 ASP B N 1
ATOM 2314 C CA . ASP B 1 136 ? -17.711 -29.409 53.314 1.00 27.28 133 ASP B CA 1
ATOM 2315 C C . ASP B 1 136 ? -17.627 -29.444 51.792 1.00 24.53 133 ASP B C 1
ATOM 2316 O O . ASP B 1 136 ? -16.657 -29.925 51.243 1.00 25.91 133 ASP B O 1
ATOM 2321 N N . GLY B 1 137 ? -18.687 -28.994 51.116 1.00 25.07 134 GLY B N 1
ATOM 2322 C CA . GLY B 1 137 ? -18.706 -29.002 49.645 1.00 24.08 134 GLY B CA 1
ATOM 2323 C C . GLY B 1 137 ? -17.514 -28.260 49.057 1.00 22.79 134 GLY B C 1
ATOM 2324 O O . GLY B 1 137 ? -16.946 -28.675 48.046 1.00 20.96 134 GLY B O 1
ATOM 2325 N N . TYR B 1 138 ? -17.099 -27.173 49.715 1.00 22.89 135 TYR B N 1
ATOM 2326 C CA . TYR B 1 138 ? -15.930 -26.445 49.253 1.00 22.70 135 TYR B CA 1
ATOM 2327 C C . TYR B 1 138 ? -14.659 -27.276 49.432 1.00 23.13 135 TYR B C 1
ATOM 2328 O O . TYR B 1 138 ? -13.783 -27.277 48.575 1.00 22.69 135 TYR B O 1
ATOM 2337 N N . ASN B 1 139 ? -14.567 -27.966 50.579 1.00 24.43 136 ASN B N 1
ATOM 2338 C CA . ASN B 1 139 ? -13.428 -28.854 50.892 1.00 25.50 136 ASN B CA 1
ATOM 2339 C C . ASN B 1 139 ? -13.328 -29.964 49.855 1.00 24.58 136 ASN B C 1
ATOM 2340 O O . ASN B 1 139 ? -12.276 -30.209 49.282 1.00 24.68 136 ASN B O 1
ATOM 2345 N N . PHE B 1 140 ? -14.460 -30.585 49.549 1.00 23.29 137 PHE B N 1
ATOM 2346 C CA . PHE B 1 140 ? -14.482 -31.646 48.568 1.00 23.57 137 PHE B CA 1
ATOM 2347 C C . PHE B 1 140 ? -14.134 -31.145 47.169 1.00 21.86 137 PHE B C 1
ATOM 2348 O O . PHE B 1 140 ? -13.417 -31.800 46.438 1.00 21.83 137 PHE B O 1
ATOM 2356 N N . ALA B 1 141 ? -14.648 -29.975 46.799 1.00 22.31 138 ALA B N 1
ATOM 2357 C CA . ALA B 1 141 ? -14.338 -29.393 45.494 1.00 21.58 138 ALA B CA 1
ATOM 2358 C C . ALA B 1 141 ? -12.842 -29.115 45.347 1.00 21.06 138 ALA B C 1
ATOM 2359 O O . ALA B 1 141 ? -12.244 -29.395 44.310 1.00 21.14 138 ALA B O 1
ATOM 2361 N N . LEU B 1 142 ? -12.248 -28.560 46.405 1.00 22.52 139 LEU B N 1
ATOM 2362 C CA . LEU B 1 142 ? -10.801 -28.288 46.427 1.00 24.30 139 LEU B CA 1
ATOM 2363 C C . LEU B 1 142 ? -9.991 -29.590 46.261 1.00 24.16 139 LEU B C 1
ATOM 2364 O O . LEU B 1 142 ? -9.080 -29.642 45.447 1.00 24.55 139 LEU B O 1
ATOM 2369 N N . GLN B 1 143 ? -10.364 -30.633 47.006 1.00 24.67 140 GLN B N 1
ATOM 2370 C CA . GLN B 1 143 ? -9.708 -31.955 46.887 1.00 26.72 140 GLN B CA 1
ATOM 2371 C C . GLN B 1 143 ? -9.862 -32.498 45.463 1.00 25.7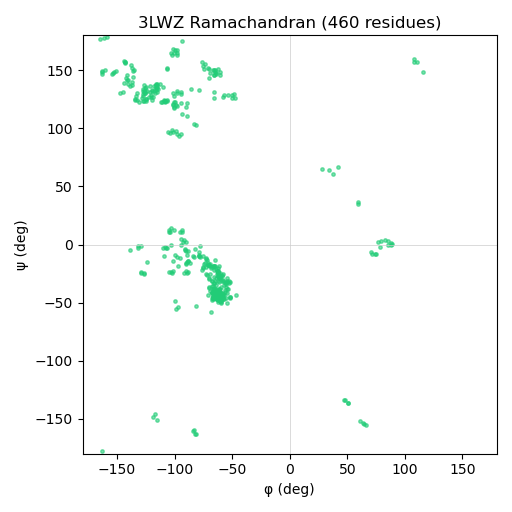1 140 GLN B C 1
ATOM 2372 O O . GLN B 1 143 ? -8.897 -32.976 44.850 1.00 25.67 140 GLN B O 1
ATOM 2378 N N . ALA B 1 144 ? -11.080 -32.417 44.919 1.00 26.11 141 ALA B N 1
ATOM 2379 C CA . ALA B 1 144 ? -11.323 -32.871 43.560 1.00 25.32 141 ALA B CA 1
ATOM 2380 C C . ALA B 1 144 ? -10.438 -32.146 42.564 1.00 24.40 141 ALA B C 1
ATOM 2381 O O . ALA B 1 144 ? -9.907 -32.737 41.637 1.00 24.99 141 ALA B O 1
ATOM 2383 N N . ALA B 1 145 ? -10.335 -30.828 42.713 1.00 24.34 142 ALA B N 1
ATOM 2384 C CA . ALA B 1 145 ? -9.546 -30.031 41.809 1.00 24.21 142 ALA B CA 1
ATOM 2385 C C . ALA B 1 145 ? -8.068 -30.451 41.850 1.00 24.73 142 ALA B C 1
ATOM 2386 O O . ALA B 1 145 ? -7.440 -30.656 40.822 1.00 25.06 142 ALA B O 1
ATOM 2388 N N . VAL B 1 146 ? -7.539 -30.600 43.054 1.00 26.98 143 VAL B N 1
ATOM 2389 C CA . VAL B 1 146 ? -6.129 -30.988 43.217 1.00 28.49 143 VAL B CA 1
ATOM 2390 C C . VAL B 1 146 ? -5.895 -32.397 42.668 1.00 29.03 143 VAL B C 1
ATOM 2391 O O . VAL B 1 146 ? -4.903 -32.664 41.971 1.00 30.27 143 VAL B O 1
ATOM 2395 N N . ASN B 1 147 ? -6.819 -33.302 42.954 1.00 30.44 144 ASN B N 1
ATOM 2396 C CA . ASN B 1 147 ? -6.714 -34.656 42.435 1.00 31.13 144 ASN B CA 1
ATOM 2397 C C . ASN B 1 147 ? -6.633 -34.668 40.919 1.00 32.36 144 ASN B C 1
ATOM 2398 O O . ASN B 1 147 ? -5.834 -35.408 40.340 1.00 31.54 144 ASN B O 1
ATOM 2403 N N A ARG B 1 148 ? -7.440 -33.823 40.278 0.60 31.83 145 ARG B N 1
ATOM 2404 N N B ARG B 1 148 ? -7.454 -33.843 40.273 0.40 31.64 145 ARG B N 1
ATOM 2405 C CA A ARG B 1 148 ? -7.475 -33.753 38.820 0.60 32.55 145 ARG B CA 1
ATOM 2406 C CA B ARG B 1 148 ? -7.459 -33.746 38.816 0.40 31.95 145 ARG B CA 1
ATOM 2407 C C A ARG B 1 148 ? -6.222 -33.112 38.223 0.60 32.75 145 ARG B C 1
ATOM 2408 C C B ARG B 1 148 ? -6.159 -33.170 38.279 0.40 32.33 145 ARG B C 1
ATOM 2409 O O A ARG B 1 148 ? -5.745 -33.542 37.168 0.60 33.24 145 ARG B O 1
ATOM 2410 O O B ARG B 1 148 ? -5.568 -33.716 37.346 0.40 32.69 145 ARG B O 1
ATOM 2425 N N . LEU B 1 149 ? -5.708 -32.073 38.882 1.00 32.11 146 LEU B N 1
ATOM 2426 C CA . LEU B 1 149 ? -4.513 -31.384 38.423 1.00 33.41 146 LEU B CA 1
ATOM 2427 C C . LEU B 1 149 ? -3.256 -32.220 38.635 1.00 34.95 146 LEU B C 1
ATOM 2428 O O . LEU B 1 149 ? -2.300 -32.093 37.877 1.00 37.03 146 LEU B O 1
ATOM 2433 N N . SER B 1 150 ? -3.280 -33.081 39.645 1.00 38.39 147 SER B N 1
ATOM 2434 C CA . SER B 1 150 ? -2.125 -33.922 39.991 1.00 41.44 147 SER B CA 1
ATOM 2435 C C . SER B 1 150 ? -1.886 -35.095 39.039 1.00 44.60 147 SER B C 1
ATOM 2436 O O . SER B 1 150 ? -0.797 -35.676 39.033 1.00 44.60 147 SER B O 1
ATOM 2439 N N . LYS B 1 151 ? -2.888 -35.450 38.239 1.00 47.60 148 LYS B N 1
ATOM 2440 C CA . LYS B 1 151 ? -2.747 -36.564 37.304 1.00 49.91 148 LYS B CA 1
ATOM 2441 C C . LYS B 1 151 ? -1.844 -36.240 36.114 1.00 51.26 148 LYS B C 1
ATOM 2442 O O . LYS B 1 151 ? -1.235 -37.148 35.524 1.00 53.30 148 LYS B O 1
ATOM 2448 N N . MET C 1 4 ? -30.776 2.700 69.187 1.00 65.51 1 MET C N 1
ATOM 2449 C CA . MET C 1 4 ? -32.007 2.180 68.512 1.00 65.84 1 MET C CA 1
ATOM 2450 C C . MET C 1 4 ? -33.219 2.997 68.945 1.00 65.17 1 MET C C 1
ATOM 2451 O O . MET C 1 4 ? -33.601 2.987 70.118 1.00 65.47 1 MET C O 1
ATOM 2456 N N . SER C 1 5 ? -33.830 3.694 67.992 1.00 64.21 2 SER C N 1
ATOM 2457 C CA . SER C 1 5 ? -34.941 4.591 68.298 1.00 63.28 2 SER C CA 1
ATOM 2458 C C . SER C 1 5 ? -36.313 3.950 68.153 1.00 61.53 2 SER C C 1
ATOM 2459 O O . SER C 1 5 ? -36.454 2.790 67.753 1.00 62.05 2 SER C O 1
ATOM 2462 N N . ASP C 1 6 ? -37.325 4.719 68.527 1.00 59.05 3 ASP C N 1
ATOM 2463 C CA . ASP C 1 6 ? -38.698 4.264 68.475 1.00 56.99 3 ASP C CA 1
ATOM 2464 C C . ASP C 1 6 ? -39.341 4.713 67.160 1.00 53.13 3 ASP C C 1
ATOM 2465 O O . ASP C 1 6 ? -40.429 4.249 66.793 1.00 53.51 3 ASP C O 1
ATOM 2470 N N . LYS C 1 7 ? -38.659 5.608 66.449 1.00 48.19 4 LYS C N 1
ATOM 2471 C CA . LYS C 1 7 ? -39.168 6.120 65.192 1.00 44.68 4 LYS C CA 1
ATOM 2472 C C . LYS C 1 7 ? -38.905 5.074 64.096 1.00 39.88 4 LYS C C 1
ATOM 2473 O O . LYS C 1 7 ? -37.805 4.524 64.013 1.00 37.04 4 LYS C O 1
ATOM 2479 N N . PHE C 1 8 ? -39.917 4.792 63.282 1.00 34.80 5 PHE C N 1
ATOM 2480 C CA . PHE C 1 8 ? -39.739 3.825 62.194 1.00 31.76 5 PHE C CA 1
ATOM 2481 C C . PHE C 1 8 ? -38.822 4.396 61.137 1.00 28.68 5 PHE C C 1
ATOM 2482 O O . PHE C 1 8 ? -38.805 5.609 60.896 1.00 27.75 5 PHE C O 1
ATOM 2490 N N . HIS C 1 9 ? -38.057 3.509 60.496 1.00 26.61 6 HIS C N 1
ATOM 2491 C CA . HIS C 1 9 ? -37.187 3.890 59.393 1.00 24.16 6 HIS C CA 1
ATOM 2492 C C . HIS C 1 9 ? -37.544 3.014 58.186 1.00 22.42 6 HIS C C 1
ATOM 2493 O O . HIS C 1 9 ? -37.566 1.770 58.279 1.00 22.60 6 HIS C O 1
ATOM 2500 N N . ILE C 1 10 ? -37.879 3.690 57.101 1.00 21.81 7 ILE C N 1
ATOM 2501 C CA . ILE C 1 10 ? -38.288 3.027 55.853 1.00 22.51 7 ILE C CA 1
ATOM 2502 C C . ILE C 1 10 ? -37.273 3.325 54.753 1.00 21.57 7 ILE C C 1
ATOM 2503 O O . ILE C 1 10 ? -36.853 4.466 54.569 1.00 21.90 7 ILE C O 1
ATOM 2508 N N . LEU C 1 11 ? -36.889 2.290 53.999 1.00 20.88 8 LEU C N 1
ATOM 2509 C CA . LEU C 1 11 ? -35.944 2.439 52.912 1.00 20.02 8 LEU C CA 1
ATOM 2510 C C . LEU C 1 11 ? -36.708 2.331 51.591 1.00 20.59 8 LEU C C 1
ATOM 2511 O O . LEU C 1 11 ? -37.371 1.312 51.360 1.00 19.87 8 LEU C O 1
ATOM 2516 N N . LEU C 1 12 ? -36.583 3.359 50.767 1.00 19.39 9 LEU C N 1
ATOM 2517 C CA . LEU C 1 12 ? -37.161 3.408 49.412 1.00 19.58 9 LEU C CA 1
ATOM 2518 C C . LEU C 1 12 ? -36.069 3.100 48.390 1.00 20.11 9 LEU C C 1
ATOM 2519 O O . LEU C 1 12 ? -35.030 3.789 48.340 1.00 18.97 9 LEU C O 1
ATOM 2524 N N . LEU C 1 13 ? -36.302 2.057 47.579 1.00 17.60 10 LEU C N 1
ATOM 2525 C CA . LEU C 1 13 ? -35.366 1.653 46.542 1.00 17.93 10 LEU C CA 1
ATOM 2526 C C . LEU C 1 13 ? -36.024 1.771 45.188 1.00 20.43 10 LEU C C 1
ATOM 2527 O O . LEU C 1 13 ? -37.166 1.326 44.995 1.00 20.81 10 LEU C O 1
ATOM 2532 N N . ASN C 1 14 ? -35.314 2.394 44.259 1.00 19.49 11 ASN C N 1
ATOM 2533 C CA . ASN C 1 14 ? -35.767 2.532 42.882 1.00 19.22 11 ASN C CA 1
ATOM 2534 C C . ASN C 1 14 ? -34.735 1.919 41.960 1.00 19.83 11 ASN C C 1
ATOM 2535 O O . ASN C 1 14 ? -33.534 2.215 42.061 1.00 18.05 11 ASN C O 1
ATOM 2540 N N . GLY C 1 15 ? -35.207 1.017 41.096 1.00 18.10 12 GLY C N 1
ATOM 2541 C CA . GLY C 1 15 ? -34.356 0.286 40.185 1.00 18.19 12 GLY C CA 1
ATOM 2542 C C . GLY C 1 15 ? -33.965 1.011 38.917 1.00 18.28 12 GLY C C 1
ATOM 2543 O O . GLY C 1 15 ? -34.148 2.220 38.779 1.00 18.53 12 GLY C O 1
ATOM 2544 N N . PRO C 1 16 ? -33.492 0.254 37.926 1.00 18.48 13 PRO C N 1
ATOM 2545 C CA . PRO C 1 16 ? -32.937 0.839 36.712 1.00 18.50 13 PRO C CA 1
ATOM 2546 C C . PRO C 1 16 ? -33.907 1.641 35.865 1.00 18.59 13 PRO C C 1
ATOM 2547 O O . PRO C 1 16 ? -35.107 1.351 35.839 1.00 18.60 13 PRO C O 1
ATOM 2551 N N . ASN C 1 17 ? -33.353 2.667 35.225 1.00 18.74 14 ASN C N 1
ATOM 2552 C CA . ASN C 1 17 ? -34.039 3.544 34.312 1.00 17.47 14 ASN C CA 1
ATOM 2553 C C . ASN C 1 17 ? -35.031 4.513 34.911 1.00 17.70 14 ASN C C 1
ATOM 2554 O O . ASN C 1 17 ? -35.525 5.378 34.193 1.00 19.21 14 ASN C O 1
ATOM 2559 N N . LEU C 1 18 ? -35.324 4.383 36.209 1.00 19.04 15 LEU C N 1
ATOM 2560 C CA . LEU C 1 18 ? -36.306 5.259 36.846 1.00 19.23 15 LEU C CA 1
ATOM 2561 C C . LEU C 1 18 ? -35.757 6.696 36.923 1.00 20.34 15 LEU C C 1
ATOM 2562 O O . LEU C 1 18 ? -36.541 7.649 37.057 1.00 21.41 15 LEU C O 1
ATOM 2567 N N . ASN C 1 19 ? -34.440 6.858 36.829 1.00 19.69 16 ASN C N 1
ATOM 2568 C CA . ASN C 1 19 ? -33.875 8.230 36.744 1.00 22.14 16 ASN C CA 1
ATOM 2569 C C . ASN C 1 19 ? -34.351 8.994 35.497 1.00 24.14 16 ASN C C 1
ATOM 2570 O O . ASN C 1 19 ? -34.253 10.242 35.439 1.00 23.46 16 ASN C O 1
ATOM 2575 N N . LEU C 1 20 ? -34.857 8.275 34.492 1.00 22.11 17 LEU C N 1
ATOM 2576 C CA . LEU C 1 20 ? -35.333 8.900 33.262 1.00 23.63 17 LEU C CA 1
ATOM 2577 C C . LEU C 1 20 ? -36.722 9.522 33.367 1.00 24.57 17 LEU C C 1
ATOM 2578 O O . LEU C 1 20 ? -37.145 10.224 32.452 1.00 26.35 17 LEU C O 1
ATOM 2583 N N . LEU C 1 21 ? -37.424 9.259 34.457 1.00 25.20 18 LEU C N 1
ATOM 2584 C CA . LEU C 1 21 ? -38.788 9.730 34.608 1.00 27.60 18 LEU C CA 1
ATOM 2585 C C . LEU C 1 21 ? -38.905 11.204 34.261 1.00 29.22 18 LEU C C 1
ATOM 2586 O O . LEU C 1 21 ? -38.121 12.025 34.744 1.00 28.94 18 LEU C O 1
ATOM 2591 N N . GLY C 1 22 ? -39.873 11.500 33.392 1.00 31.56 19 GLY C N 1
ATOM 2592 C CA . GLY C 1 22 ? -40.172 12.868 33.003 1.00 34.57 19 GLY C CA 1
ATOM 2593 C C . GLY C 1 22 ? -39.391 13.365 31.820 1.00 37.02 19 GLY C C 1
ATOM 2594 O O . GLY C 1 22 ? -39.575 14.507 31.417 1.00 39.22 19 GLY C O 1
ATOM 2595 N N . THR C 1 23 ? -38.526 12.523 31.242 1.00 39.06 20 THR C N 1
ATOM 2596 C CA . THR C 1 23 ? -37.721 12.941 30.083 1.00 40.78 20 THR C CA 1
ATOM 2597 C C . THR C 1 23 ? -38.226 12.401 28.748 1.00 43.66 20 THR C C 1
ATOM 2598 O O . THR C 1 23 ? -37.925 12.977 27.698 1.00 44.40 20 THR C O 1
ATOM 2602 N N . ARG C 1 24 ? -38.964 11.294 28.773 1.00 46.65 21 ARG C N 1
ATOM 2603 C CA . ARG C 1 24 ? -39.454 10.678 27.534 1.00 49.97 21 ARG C CA 1
ATOM 2604 C C . ARG C 1 24 ? -40.826 11.225 27.130 1.00 52.54 21 ARG C C 1
ATOM 2605 O O . ARG C 1 24 ? -41.810 11.039 27.857 1.00 51.52 21 ARG C O 1
ATOM 2613 N N . GLU C 1 25 ? -40.881 11.849 25.947 1.00 56.29 22 GLU C N 1
ATOM 2614 C CA . GLU C 1 25 ? -42.112 12.468 25.400 1.00 59.18 22 GLU C CA 1
ATOM 2615 C C . GLU C 1 25 ? -42.997 13.061 26.501 1.00 61.07 22 GLU C C 1
ATOM 2616 O O . GLU C 1 25 ? -44.128 12.608 26.705 1.00 61.33 22 GLU C O 1
ATOM 2622 N N . PRO C 1 26 ? -42.484 14.089 27.206 1.00 63.63 23 PRO C N 1
ATOM 2623 C CA . PRO C 1 26 ? -43.176 14.729 28.334 1.00 64.97 23 PRO C CA 1
ATOM 2624 C C . PRO C 1 26 ? -44.653 15.078 28.088 1.00 66.60 23 PRO C C 1
ATOM 2625 O O . PRO C 1 26 ? -45.501 14.843 28.957 1.00 66.62 23 PRO C O 1
ATOM 2629 N N . GLU C 1 27 ? -44.947 15.628 26.912 1.00 68.30 24 GLU C N 1
ATOM 2630 C CA . GLU C 1 27 ? -46.315 16.028 26.553 1.00 69.72 24 GLU C CA 1
ATOM 2631 C C . GLU C 1 27 ? -47.300 14.855 26.552 1.00 69.88 24 GLU C C 1
ATOM 2632 O O . GLU C 1 27 ? -48.488 15.046 26.811 1.00 70.43 24 GLU C O 1
ATOM 2638 N N . LYS C 1 28 ? -46.805 13.650 26.271 1.00 70.01 25 LYS C N 1
ATOM 2639 C CA . LYS C 1 28 ? -47.657 12.459 26.184 1.00 70.09 25 LYS C CA 1
ATOM 2640 C C . LYS C 1 28 ? -47.470 11.453 27.336 1.00 69.63 25 LYS C C 1
ATOM 2641 O O . LYS C 1 28 ? -48.253 10.508 27.457 1.00 69.62 25 LYS C O 1
ATOM 2647 N N . TYR C 1 29 ? -46.438 11.645 28.163 1.00 68.69 26 TYR C N 1
ATOM 2648 C CA . TYR C 1 29 ? -46.185 10.754 29.310 1.00 67.65 26 TYR C CA 1
ATOM 2649 C C . TYR C 1 29 ? -46.113 11.480 30.661 1.00 65.67 26 TYR C C 1
ATOM 2650 O O . TYR C 1 29 ? -46.163 10.832 31.705 1.00 65.74 26 TYR C O 1
ATOM 2659 N N . GLY C 1 30 ? -45.981 12.807 30.650 1.00 63.01 27 GLY C N 1
ATOM 2660 C CA . GLY C 1 30 ? -45.903 13.579 31.898 1.00 60.84 27 GLY C CA 1
ATOM 2661 C C . GLY C 1 30 ? -44.509 14.111 32.169 1.00 58.42 27 GLY C C 1
ATOM 2662 O O . GLY C 1 30 ? -43.525 13.565 31.673 1.00 57.88 27 GLY C O 1
ATOM 2663 N N . TYR C 1 31 ? -44.434 15.173 32.975 1.00 55.36 28 TYR C N 1
ATOM 2664 C CA . TYR C 1 31 ? -43.166 15.839 33.302 1.00 53.18 28 TYR C CA 1
ATOM 2665 C C . TYR C 1 31 ? -42.620 15.516 34.707 1.00 49.54 28 TYR C C 1
ATOM 2666 O O . TYR C 1 31 ? -41.568 16.023 35.086 1.00 49.43 28 TYR C O 1
ATOM 2675 N N . THR C 1 32 ? -43.328 14.688 35.470 1.00 46.28 29 THR C N 1
ATOM 2676 C CA . THR C 1 32 ? -42.919 14.360 36.852 1.00 43.48 29 THR C CA 1
ATOM 2677 C C . THR C 1 32 ? -41.603 13.580 36.869 1.00 40.34 29 THR C C 1
ATOM 2678 O O . THR C 1 32 ? -41.483 12.557 36.193 1.00 40.31 29 THR C O 1
ATOM 2682 N N . THR C 1 33 ? -40.629 14.080 37.628 1.00 37.15 30 THR C N 1
ATOM 2683 C CA . THR C 1 33 ? -39.325 13.443 37.748 1.00 33.54 30 THR C CA 1
ATOM 2684 C C . THR C 1 33 ? -39.206 12.572 39.002 1.00 30.71 30 THR C C 1
ATOM 2685 O O . THR C 1 33 ? -40.007 12.665 39.928 1.00 27.55 30 THR C O 1
ATOM 2689 N N . LEU C 1 34 ? -38.212 11.692 39.015 1.00 27.41 31 LEU C N 1
ATOM 2690 C CA . LEU C 1 34 ? -37.990 10.869 40.186 1.00 26.82 31 LEU C CA 1
ATOM 2691 C C . LEU C 1 34 ? -37.657 11.761 41.397 1.00 25.74 31 LEU C C 1
ATOM 2692 O O . LEU C 1 34 ? -38.089 11.486 42.508 1.00 26.64 31 LEU C O 1
ATOM 2697 N N . ALA C 1 35 ? -36.876 12.815 41.170 1.00 27.29 32 ALA C N 1
ATOM 2698 C CA . ALA C 1 35 ? -36.480 13.712 42.245 1.00 28.66 32 ALA C CA 1
ATOM 2699 C C . ALA C 1 35 ? -37.736 14.286 42.916 1.00 29.61 32 ALA C C 1
ATOM 2700 O O . ALA C 1 35 ? -37.814 14.367 44.144 1.00 29.92 32 ALA C O 1
ATOM 2702 N N . GLU C 1 36 ? -38.710 14.666 42.099 1.00 30.68 33 GLU C N 1
ATOM 2703 C CA . GLU C 1 36 ? -39.968 15.232 42.613 1.00 31.73 33 GLU C CA 1
ATOM 2704 C C . GLU C 1 36 ? -40.765 14.201 43.410 1.00 31.84 33 GLU C C 1
ATOM 2705 O O . GLU C 1 36 ? -41.322 14.517 44.456 1.00 30.93 33 GLU C O 1
ATOM 2711 N N . ILE C 1 37 ? -40.781 12.952 42.946 1.00 30.63 34 ILE C N 1
ATOM 2712 C CA . ILE C 1 37 ? -41.503 11.911 43.664 1.00 29.79 34 ILE C CA 1
ATOM 2713 C C . ILE C 1 37 ? -40.878 11.657 45.045 1.00 29.43 34 ILE C C 1
ATOM 2714 O O . ILE C 1 37 ? -41.578 11.575 46.050 1.00 29.15 34 ILE C O 1
ATOM 2719 N N . VAL C 1 38 ? -39.553 11.556 45.084 1.00 27.28 35 VAL C N 1
ATOM 2720 C CA . VAL C 1 38 ? -38.839 11.280 46.312 1.00 27.86 35 VAL C CA 1
ATOM 2721 C C . VAL C 1 38 ? -39.003 12.433 47.298 1.00 28.48 35 VAL C C 1
ATOM 2722 O O . VAL C 1 38 ? -39.277 12.214 48.472 1.00 27.25 35 VAL C O 1
ATOM 2726 N N . SER C 1 39 ? -38.913 13.664 46.800 1.00 30.55 36 SER C N 1
ATOM 2727 C CA . SER C 1 39 ? -39.025 14.824 47.696 1.00 32.27 36 SER C CA 1
ATOM 2728 C C . SER C 1 39 ? -40.429 14.894 48.307 1.00 31.33 36 SER C C 1
ATOM 2729 O O . SER C 1 39 ? -40.576 15.223 49.483 1.00 32.36 36 SER C O 1
ATOM 2732 N N A GLN C 1 40 ? -41.447 14.561 47.514 0.60 31.37 37 GLN C N 1
ATOM 2733 N N B GLN C 1 40 ? -41.461 14.579 47.533 0.40 30.91 37 GLN C N 1
ATOM 2734 C CA A GLN C 1 40 ? -42.823 14.503 48.019 0.60 31.66 37 GLN C CA 1
ATOM 2735 C CA B GLN C 1 40 ? -42.817 14.597 48.082 0.40 30.67 37 GLN C CA 1
ATOM 2736 C C A GLN C 1 40 ? -42.956 13.416 49.093 0.60 30.75 37 GLN C C 1
ATOM 2737 C C B GLN C 1 40 ? -43.026 13.444 49.072 0.40 30.02 37 GLN C C 1
ATOM 2738 O O A GLN C 1 40 ? -43.601 13.628 50.125 0.60 29.94 37 GLN C O 1
ATOM 2739 O O B GLN C 1 40 ? -43.788 13.572 50.032 0.40 29.51 37 GLN C O 1
ATOM 2750 N N A LEU C 1 41 ? -42.323 12.263 48.865 0.60 28.87 38 LEU C N 1
ATOM 2751 N N B LEU C 1 41 ? -42.321 12.333 48.863 0.40 28.68 38 LEU C N 1
ATOM 2752 C CA A LEU C 1 41 ? -42.400 11.140 49.816 0.60 28.16 38 LEU C CA 1
ATOM 2753 C CA B LEU C 1 41 ? -42.397 11.199 49.792 0.40 28.08 38 LEU C CA 1
ATOM 2754 C C A LEU C 1 41 ? -41.667 11.487 51.118 0.60 28.01 38 LEU C C 1
ATOM 2755 C C B LEU C 1 41 ? -41.707 11.542 51.106 0.40 28.15 38 LEU C C 1
ATOM 2756 O O A LEU C 1 41 ? -42.066 11.057 52.191 0.60 28.07 38 LEU C O 1
ATOM 2757 O O B LEU C 1 41 ? -42.173 11.160 52.174 0.40 28.18 38 LEU C O 1
ATOM 2766 N N . GLU C 1 42 ? -40.596 12.265 51.019 1.00 28.51 39 GLU C N 1
ATOM 2767 C CA . GLU C 1 42 ? -39.856 12.682 52.207 1.00 29.17 39 GLU C CA 1
ATOM 2768 C C . GLU C 1 42 ? -40.723 13.591 53.068 1.00 30.25 39 GLU C C 1
ATOM 2769 O O . GLU C 1 42 ? -40.707 13.467 54.283 1.00 30.22 39 GLU C O 1
ATOM 2775 N N . ILE C 1 43 ? -41.486 14.468 52.424 1.00 30.99 40 ILE C N 1
ATOM 2776 C CA . ILE C 1 43 ? -42.407 15.358 53.142 1.00 32.09 40 ILE C CA 1
ATOM 2777 C C . ILE C 1 43 ? -43.515 14.539 53.819 1.00 31.43 40 ILE C C 1
ATOM 2778 O O . ILE C 1 43 ? -43.830 14.745 54.996 1.00 30.93 40 ILE C O 1
ATOM 2783 N N . GLN C 1 44 ? -44.074 13.570 53.097 1.00 30.15 41 GLN C N 1
ATOM 2784 C CA . GLN C 1 44 ? -45.110 12.709 53.659 1.00 29.23 41 GLN C CA 1
ATOM 2785 C C . GLN C 1 44 ? -44.578 11.934 54.868 1.00 27.96 41 GLN C C 1
ATOM 2786 O O . GLN C 1 44 ? -45.243 11.819 55.888 1.00 27.61 41 GLN C O 1
ATOM 2792 N N . ALA C 1 45 ? -43.379 11.367 54.740 1.00 26.37 42 ALA C N 1
ATOM 2793 C CA . ALA C 1 45 ? -42.774 10.637 55.816 1.00 26.89 42 ALA C CA 1
ATOM 2794 C C . ALA C 1 45 ? -42.556 11.536 57.049 1.00 29.57 42 ALA C C 1
ATOM 2795 O O . ALA C 1 45 ? -42.830 11.117 58.175 1.00 29.23 42 ALA C O 1
ATOM 2797 N N A GLN C 1 46 ? -42.035 12.736 56.822 0.70 31.06 43 GLN C N 1
ATOM 2798 N N B GLN C 1 46 ? -42.056 12.751 56.832 0.30 30.38 43 GLN C N 1
ATOM 2799 C CA A GLN C 1 46 ? -41.845 13.699 57.921 0.70 33.91 43 GLN C CA 1
ATOM 2800 C CA B GLN C 1 46 ? -41.825 13.697 57.939 0.30 31.97 43 GLN C CA 1
ATOM 2801 C C A GLN C 1 46 ? -43.174 13.881 58.644 0.70 33.46 43 GLN C C 1
ATOM 2802 C C B GLN C 1 46 ? -43.145 14.049 58.636 0.30 32.48 43 GLN C C 1
ATOM 2803 O O A GLN C 1 46 ? -43.247 13.766 59.873 0.70 35.04 43 GLN C O 1
ATOM 2804 O O B GLN C 1 46 ? -43.166 14.304 59.841 0.30 33.15 43 GLN C O 1
ATOM 2815 N N . GLY C 1 47 ? -44.231 14.095 57.865 1.00 33.57 44 GLY C N 1
ATOM 2816 C CA . GLY C 1 47 ? -45.577 14.322 58.409 1.00 33.98 44 GLY C CA 1
ATOM 2817 C C . GLY C 1 47 ? -46.064 13.161 59.268 1.00 34.98 44 GLY C C 1
ATOM 2818 O O . GLY C 1 47 ? -46.833 13.365 60.207 1.00 36.56 44 GLY C O 1
ATOM 2819 N N . MET C 1 48 ? -45.597 11.941 58.956 1.00 33.00 45 MET C N 1
ATOM 2820 C CA . MET C 1 48 ? -45.944 10.711 59.701 1.00 33.28 45 MET C CA 1
ATOM 2821 C C . MET C 1 48 ? -44.929 10.409 60.804 1.00 32.65 45 MET C C 1
ATOM 2822 O O . MET C 1 48 ? -45.054 9.402 61.509 1.00 34.25 45 MET C O 1
ATOM 2827 N N A ASP C 1 49 ? -43.962 11.298 61.000 0.70 33.30 46 ASP C N 1
ATOM 2828 N N B ASP C 1 49 ? -43.904 11.264 60.871 0.30 32.10 46 ASP C N 1
ATOM 2829 C CA A ASP C 1 49 ? -42.905 11.119 62.004 0.70 34.31 46 ASP C CA 1
ATOM 2830 C CA B ASP C 1 49 ? -42.765 11.126 61.773 0.30 31.78 46 ASP C CA 1
ATOM 2831 C C A ASP C 1 49 ? -42.196 9.774 61.809 0.70 33.11 46 ASP C C 1
ATOM 2832 C C B ASP C 1 49 ? -41.996 9.836 61.512 0.30 30.74 46 ASP C C 1
ATOM 2833 O O A ASP C 1 49 ? -42.076 8.960 62.716 0.70 34.02 46 ASP C O 1
ATOM 2834 O O B ASP C 1 49 ? -41.571 9.168 62.442 0.30 29.79 46 ASP C O 1
ATOM 2843 N N A VAL C 1 50 ? -41.787 9.544 60.555 0.60 31.71 47 VAL C N 1
ATOM 2844 N N B VAL C 1 50 ? -41.813 9.488 60.238 0.40 29.38 47 VAL C N 1
ATOM 2845 C CA A VAL C 1 50 ? -41.020 8.364 60.145 0.60 30.04 47 VAL C CA 1
ATOM 2846 C CA B VAL C 1 50 ? -41.052 8.307 59.912 0.40 28.63 47 VAL C CA 1
ATOM 2847 C C A VAL C 1 50 ? -39.808 8.821 59.309 0.60 28.48 47 VAL C C 1
ATOM 2848 C C B VAL C 1 50 ? -39.807 8.767 59.184 0.40 27.85 47 VAL C C 1
ATOM 2849 O O A VAL C 1 50 ? -39.894 9.784 58.535 0.60 29.13 47 VAL C O 1
ATOM 2850 O O B VAL C 1 50 ? -39.856 9.712 58.384 0.40 28.43 47 VAL C O 1
ATOM 2857 N N . ALA C 1 51 ? -38.680 8.141 59.497 1.00 27.35 48 ALA C N 1
ATOM 2858 C CA . ALA C 1 51 ? -37.445 8.422 58.773 1.00 26.32 48 ALA C CA 1
ATOM 2859 C C . ALA C 1 51 ? -37.528 7.633 57.460 1.00 27.40 48 ALA C C 1
ATOM 2860 O O . ALA C 1 51 ? -38.041 6.511 57.458 1.00 26.83 48 ALA C O 1
ATOM 2862 N N . LEU C 1 52 ? -37.075 8.251 56.381 1.00 27.69 49 LEU C N 1
ATOM 2863 C CA . LEU C 1 52 ? -37.076 7.642 55.041 1.00 27.44 49 LEU C CA 1
ATOM 2864 C C . LEU C 1 52 ? -35.721 7.831 54.374 1.00 27.86 49 LEU C C 1
ATOM 2865 O O . LEU C 1 52 ? -35.230 8.965 54.257 1.00 28.42 49 LEU C O 1
ATOM 2870 N N . SER C 1 53 ? -35.102 6.726 53.964 1.00 25.31 50 SER C N 1
ATOM 2871 C CA . SER C 1 53 ? -33.872 6.755 53.178 1.00 24.86 50 SER C CA 1
ATOM 2872 C C . SER C 1 53 ? -34.232 6.356 51.735 1.00 23.78 50 SER C C 1
ATOM 2873 O O . SER C 1 53 ? -35.240 5.674 51.528 1.00 23.87 50 SER C O 1
ATOM 2876 N N . HIS C 1 54 ? -33.479 6.847 50.763 1.00 22.76 51 HIS C N 1
ATOM 2877 C CA . HIS C 1 54 ? -33.717 6.512 49.333 1.00 22.78 51 HIS C CA 1
ATOM 2878 C C . HIS C 1 54 ? -32.437 6.208 48.571 1.00 23.80 51 HIS C C 1
ATOM 2879 O O . HIS C 1 54 ? -31.393 6.831 48.782 1.00 24.31 51 HIS C O 1
ATOM 2886 N N . LEU C 1 55 ? -32.532 5.256 47.645 1.00 20.62 52 LEU C N 1
ATOM 2887 C CA . LEU C 1 55 ? -31.472 5.007 46.700 1.00 21.36 52 LEU C CA 1
ATOM 2888 C C . LEU C 1 55 ? -32.106 4.613 45.378 1.00 21.09 52 LEU C C 1
ATOM 2889 O O . LEU C 1 55 ? -33.001 3.759 45.371 1.00 21.08 52 LEU C O 1
ATOM 2894 N N . GLN C 1 56 ? -31.658 5.240 44.293 1.00 20.43 53 GLN C N 1
ATOM 2895 C CA . GLN C 1 56 ? -32.011 4.785 42.939 1.00 20.43 53 GLN C CA 1
ATOM 2896 C C . GLN C 1 56 ? -30.698 4.361 42.306 1.00 20.87 53 GLN C C 1
ATOM 2897 O O . GLN C 1 56 ? -29.665 5.029 42.476 1.00 20.79 53 GLN C O 1
ATOM 2903 N N . SER C 1 57 ? -30.718 3.236 41.610 1.00 19.86 54 SER C N 1
ATOM 2904 C CA . SER C 1 57 ? -29.529 2.757 40.944 1.00 19.42 54 SER C CA 1
ATOM 2905 C C . SER C 1 57 ? -29.870 1.900 39.746 1.00 20.08 54 SER C C 1
ATOM 2906 O O . SER C 1 57 ? -30.884 1.204 39.733 1.00 20.30 54 SER C O 1
ATOM 2909 N N . ASN C 1 58 ? -29.008 1.970 38.737 1.00 19.14 55 ASN C N 1
ATOM 2910 C CA . ASN C 1 58 ? -29.085 1.103 37.593 1.00 19.45 55 ASN C CA 1
ATOM 2911 C C . ASN C 1 58 ? -28.269 -0.183 37.813 1.00 20.59 55 ASN C C 1
ATOM 2912 O O . ASN C 1 58 ? -28.303 -1.096 36.986 1.00 21.33 55 ASN C O 1
ATOM 2917 N N . ALA C 1 59 ? -27.542 -0.243 38.926 1.00 19.60 56 ALA C N 1
ATOM 2918 C CA . ALA C 1 59 ? -26.692 -1.381 39.277 1.00 20.79 56 ALA C CA 1
ATOM 2919 C C . ALA C 1 59 ? -27.371 -2.331 40.252 1.00 20.02 56 ALA C C 1
ATOM 2920 O O . ALA C 1 59 ? -27.675 -1.967 41.387 1.00 19.62 56 ALA C O 1
ATOM 2922 N N . GLU C 1 60 ? -27.547 -3.577 39.823 1.00 18.99 57 GLU C N 1
ATOM 2923 C CA . GLU C 1 60 ? -28.142 -4.597 40.668 1.00 20.16 57 GLU C CA 1
ATOM 2924 C C . GLU C 1 60 ? -27.395 -4.730 42.015 1.00 19.35 57 GLU C C 1
ATOM 2925 O O . GLU C 1 60 ? -28.010 -4.829 43.070 1.00 20.15 57 GLU C O 1
ATOM 2931 N N . HIS C 1 61 ? -26.073 -4.688 41.971 1.00 18.63 58 HIS C N 1
ATOM 2932 C CA . HIS C 1 61 ? -25.287 -4.872 43.174 1.00 19.18 58 HIS C CA 1
ATOM 2933 C C . HIS C 1 61 ? -25.491 -3.737 44.179 1.00 18.89 58 HIS C C 1
ATOM 2934 O O . HIS C 1 61 ? -25.410 -3.976 45.376 1.00 19.06 58 HIS C O 1
ATOM 2941 N N . ALA C 1 62 ? -25.722 -2.518 43.692 1.00 19.53 59 ALA C N 1
ATOM 2942 C CA . ALA C 1 62 ? -25.924 -1.370 44.571 1.00 19.59 59 ALA C CA 1
ATOM 2943 C C . ALA C 1 62 ? -27.197 -1.538 45.354 1.00 19.81 59 ALA C C 1
ATOM 2944 O O . ALA C 1 62 ? -27.242 -1.238 46.551 1.00 20.21 59 ALA C O 1
ATOM 2946 N N . LEU C 1 63 ? -28.248 -2.026 44.687 1.00 18.07 60 LEU C N 1
ATOM 2947 C CA . LEU C 1 63 ? -29.492 -2.315 45.378 1.00 17.59 60 LEU C CA 1
ATOM 2948 C C . LEU C 1 63 ? -29.348 -3.460 46.394 1.00 16.54 60 LEU C C 1
ATOM 2949 O O . LEU C 1 63 ? -29.877 -3.386 47.491 1.00 18.14 60 LEU C O 1
ATOM 2954 N N . ILE C 1 64 ? -28.604 -4.506 46.040 1.00 16.41 61 ILE C N 1
ATOM 2955 C CA . ILE C 1 64 ? -28.375 -5.625 46.924 1.00 16.94 61 ILE C CA 1
ATOM 2956 C C . ILE C 1 64 ? -27.605 -5.128 48.168 1.00 18.43 61 ILE C C 1
ATOM 2957 O O . ILE C 1 64 ? -27.966 -5.462 49.290 1.00 20.08 61 ILE C O 1
ATOM 2962 N N . ASP C 1 65 ? -26.576 -4.322 47.940 1.00 19.06 62 ASP C N 1
ATOM 2963 C CA . ASP C 1 65 ? -25.753 -3.791 49.039 1.00 19.70 62 ASP C CA 1
ATOM 2964 C C . ASP C 1 65 ? -26.597 -2.928 49.979 1.00 19.89 62 ASP C C 1
ATOM 2965 O O . ASP C 1 65 ? -26.406 -2.979 51.207 1.00 19.49 62 ASP C O 1
ATOM 2970 N N . SER C 1 66 ? -27.528 -2.161 49.418 1.00 19.40 63 SER C N 1
ATOM 2971 C CA . SER C 1 66 ? -28.417 -1.299 50.217 1.00 20.78 63 SER C CA 1
ATOM 2972 C C . SER C 1 66 ? -29.328 -2.134 51.106 1.00 20.26 63 SER C C 1
ATOM 2973 O O . SER C 1 66 ? -29.545 -1.827 52.288 1.00 20.00 63 SER C O 1
ATOM 2976 N N . ILE C 1 67 ? -29.845 -3.223 50.539 1.00 20.07 64 ILE C N 1
ATOM 2977 C CA . ILE C 1 67 ? -30.660 -4.157 51.270 1.00 19.17 64 ILE C CA 1
ATOM 2978 C C . ILE C 1 67 ? -29.854 -4.797 52.414 1.00 19.02 64 ILE C C 1
ATOM 2979 O O . ILE C 1 67 ? -30.322 -4.852 53.551 1.00 20.57 64 ILE C O 1
ATOM 2984 N N . HIS C 1 68 ? -28.645 -5.263 52.115 1.00 19.07 65 HIS C N 1
ATOM 2985 C CA . HIS C 1 68 ? -27.793 -5.815 53.133 1.00 20.03 65 HIS C CA 1
ATOM 2986 C C . HIS C 1 68 ? -27.526 -4.791 54.250 1.00 21.05 65 HIS C C 1
ATOM 2987 O O . HIS C 1 68 ? -27.599 -5.141 55.447 1.00 21.33 65 HIS C O 1
ATOM 2994 N N . GLN C 1 69 ? -27.281 -3.536 53.856 1.00 21.72 66 GLN C N 1
ATOM 2995 C CA . GLN C 1 69 ? -26.952 -2.486 54.822 1.00 23.44 66 GLN C CA 1
ATOM 2996 C C . GLN C 1 69 ? -28.145 -2.025 55.655 1.00 23.31 66 GLN C C 1
ATOM 2997 O O . GLN C 1 69 ? -27.961 -1.426 56.700 1.00 23.54 66 GLN C O 1
ATOM 3003 N N . ALA C 1 70 ? -29.352 -2.411 55.251 1.00 22.19 67 ALA C N 1
ATOM 3004 C CA . ALA C 1 70 ? -30.579 -2.088 55.989 1.00 21.49 67 ALA C CA 1
ATOM 3005 C C . ALA C 1 70 ? -30.768 -2.936 57.245 1.00 22.59 67 ALA C C 1
ATOM 3006 O O . ALA C 1 70 ? -31.571 -2.591 58.108 1.00 21.88 67 ALA C O 1
ATOM 3008 N N . ARG C 1 71 ? -30.098 -4.090 57.307 1.00 24.42 68 ARG C N 1
ATOM 3009 C CA . ARG C 1 71 ? -30.157 -4.990 58.470 1.00 27.16 68 ARG C CA 1
ATOM 3010 C C . ARG C 1 71 ? -29.957 -4.273 59.793 1.00 28.15 68 ARG C C 1
ATOM 3011 O O . ARG C 1 71 ? -28.971 -3.530 59.968 1.00 28.27 68 ARG C O 1
ATOM 3019 N N . GLY C 1 72 ? -30.897 -4.466 60.711 1.00 28.25 69 GLY C N 1
ATOM 3020 C CA . GLY C 1 72 ? -30.815 -3.862 62.042 1.00 28.85 69 GLY C CA 1
ATOM 3021 C C . GLY C 1 72 ? -31.153 -2.389 62.147 1.00 29.67 69 GLY C C 1
ATOM 3022 O O . GLY C 1 72 ? -31.058 -1.816 63.233 1.00 32.56 69 GLY C O 1
ATOM 3023 N N . ASN C 1 73 ? -31.546 -1.745 61.052 1.00 25.87 70 ASN C N 1
ATOM 3024 C CA . ASN C 1 73 ? -31.881 -0.326 61.125 1.00 25.09 70 ASN C CA 1
ATOM 3025 C C . ASN C 1 73 ? -33.103 0.087 60.339 1.00 25.35 70 ASN C C 1
ATOM 3026 O O . ASN C 1 73 ? -33.529 1.239 60.429 1.00 25.16 70 ASN C O 1
ATOM 3031 N N . THR C 1 74 ? -33.681 -0.859 59.597 1.00 25.05 71 THR C N 1
ATOM 3032 C CA . THR C 1 74 ? -34.800 -0.558 58.694 1.00 23.42 71 THR C CA 1
ATOM 3033 C C . THR C 1 74 ? -35.969 -1.463 58.998 1.00 22.08 71 THR C C 1
ATOM 3034 O O . THR C 1 74 ? -35.814 -2.680 59.140 1.00 23.00 71 THR C O 1
ATOM 3038 N N . ASP C 1 75 ? -37.140 -0.858 59.154 1.00 21.46 72 ASP C N 1
ATOM 3039 C CA . ASP C 1 75 ? -38.355 -1.571 59.534 1.00 22.12 72 ASP C CA 1
ATOM 3040 C C . ASP C 1 75 ? -39.149 -2.085 58.348 1.00 23.08 72 ASP C C 1
ATOM 3041 O O . ASP C 1 75 ? -39.883 -3.065 58.473 1.00 23.93 72 ASP C O 1
ATOM 3046 N N . PHE C 1 76 ? -38.946 -1.462 57.195 1.00 22.62 73 PHE C N 1
ATOM 3047 C CA . PHE C 1 76 ? -39.715 -1.813 56.011 1.00 21.87 73 PHE C CA 1
ATOM 3048 C C . PHE C 1 76 ? -39.036 -1.274 54.783 1.00 22.29 73 PHE C C 1
ATOM 3049 O O . PHE C 1 76 ? -38.419 -0.203 54.813 1.00 20.95 73 PHE C O 1
ATOM 3057 N N . ILE C 1 77 ? -39.156 -2.021 53.687 1.00 20.87 74 ILE C N 1
ATOM 3058 C CA . ILE C 1 77 ? -38.625 -1.600 52.388 1.00 19.98 74 ILE C CA 1
ATOM 3059 C C . ILE C 1 77 ? -39.737 -1.373 51.363 1.00 20.12 74 ILE C C 1
ATOM 3060 O O . ILE C 1 77 ? -40.680 -2.177 51.258 1.00 19.15 74 ILE C O 1
ATOM 3065 N N . LEU C 1 78 ? -39.671 -0.236 50.693 1.00 18.69 75 LEU C N 1
ATOM 3066 C CA . LEU C 1 78 ? -40.543 0.068 49.556 1.00 19.74 75 LEU C CA 1
ATOM 3067 C C . LEU C 1 78 ? -39.634 0.002 48.317 1.00 20.07 75 LEU C C 1
ATOM 3068 O O . LEU C 1 78 ? -38.660 0.733 48.201 1.00 21.07 75 LEU C O 1
ATOM 3073 N N . ILE C 1 79 ? -39.985 -0.833 47.359 1.00 18.19 76 ILE C N 1
ATOM 3074 C CA . ILE C 1 79 ? -39.113 -1.012 46.204 1.00 17.29 76 ILE C CA 1
ATOM 3075 C C . ILE C 1 79 ? -39.875 -0.976 44.887 1.00 18.31 76 ILE C C 1
ATOM 3076 O O . ILE C 1 79 ? -40.869 -1.677 44.715 1.00 17.96 76 ILE C O 1
ATOM 3081 N N . ASN C 1 80 ? -39.455 -0.084 44.003 1.00 18.36 77 ASN C N 1
ATOM 3082 C CA . ASN C 1 80 ? -39.873 -0.150 42.617 1.00 18.44 77 ASN C CA 1
ATOM 3083 C C . ASN C 1 80 ? -38.666 -0.743 41.907 1.00 19.12 77 ASN C C 1
ATOM 3084 O O . ASN C 1 80 ? -37.710 -0.051 41.605 1.00 18.21 77 ASN C O 1
ATOM 3089 N N . PRO C 1 81 ? -38.699 -2.054 41.651 1.00 17.50 78 PRO C N 1
ATOM 3090 C CA . PRO C 1 81 ? -37.541 -2.746 41.084 1.00 17.19 78 PRO C CA 1
ATOM 3091 C C . PRO C 1 81 ? -37.353 -2.546 39.595 1.00 18.18 78 PRO C C 1
ATOM 3092 O O . PRO C 1 81 ? -36.332 -2.996 39.030 1.00 17.14 78 PRO C O 1
ATOM 3096 N N . ALA C 1 82 ? -38.357 -1.964 38.960 1.00 18.67 79 ALA C N 1
ATOM 3097 C CA . ALA C 1 82 ? -38.388 -1.748 37.522 1.00 18.03 79 ALA C CA 1
ATOM 3098 C C . ALA C 1 82 ? -38.051 -3.101 36.830 1.00 17.78 79 ALA C C 1
ATOM 3099 O O . ALA C 1 82 ? -38.541 -4.162 37.293 1.00 18.41 79 ALA C O 1
ATOM 3101 N N . ALA C 1 83 ? -37.208 -3.091 35.800 1.00 19.14 80 ALA C N 1
ATOM 3102 C CA . ALA C 1 83 ? -36.928 -4.308 35.025 1.00 17.54 80 ALA C CA 1
ATOM 3103 C C . ALA C 1 83 ? -36.361 -5.484 35.840 1.00 16.62 80 ALA C C 1
ATOM 3104 O O . ALA C 1 83 ? -36.485 -6.636 35.460 1.00 18.15 80 ALA C O 1
ATOM 3106 N N . PHE C 1 84 ? -35.690 -5.208 36.957 1.00 15.70 81 PHE C N 1
ATOM 3107 C CA . PHE C 1 84 ? -35.113 -6.275 37.731 1.00 16.73 81 PHE C CA 1
ATOM 3108 C C . PHE C 1 84 ? -36.130 -7.230 38.349 1.00 16.44 81 PHE C C 1
ATOM 3109 O O . PHE C 1 84 ? -35.771 -8.314 38.771 1.00 17.27 81 PHE C O 1
ATOM 3117 N N . THR C 1 85 ? -37.409 -6.830 38.457 1.00 16.80 82 THR C N 1
ATOM 3118 C CA . THR C 1 85 ? -38.378 -7.752 39.040 1.00 18.43 82 THR C CA 1
ATOM 3119 C C . THR C 1 85 ? -38.496 -9.018 38.183 1.00 17.55 82 THR C C 1
ATOM 3120 O O . THR C 1 85 ? -38.753 -10.110 38.692 1.00 18.99 82 THR C O 1
ATOM 3124 N N . HIS C 1 86 ? -38.214 -8.887 36.901 1.00 17.72 83 HIS C N 1
ATOM 3125 C CA . HIS C 1 86 ? -38.377 -10.014 35.982 1.00 18.50 83 HIS C CA 1
ATOM 3126 C C . HIS C 1 86 ? -37.156 -10.896 35.870 1.00 18.16 83 HIS C C 1
ATOM 3127 O O . HIS C 1 86 ? -37.244 -12.016 35.368 1.00 21.18 83 HIS C O 1
ATOM 3134 N N . THR C 1 87 ? -36.028 -10.416 36.354 1.00 17.59 84 THR C N 1
ATOM 3135 C CA . THR C 1 87 ? -34.759 -11.076 36.068 1.00 17.64 84 THR C CA 1
ATOM 3136 C C . THR C 1 87 ? -33.859 -11.397 37.251 1.00 18.61 84 THR C C 1
ATOM 3137 O O . THR C 1 87 ? -33.017 -12.287 37.144 1.00 20.31 84 THR C O 1
ATOM 3141 N N . SER C 1 88 ? -33.995 -10.667 38.358 1.00 18.70 85 SER C N 1
ATOM 3142 C CA . SER C 1 88 ? -33.008 -10.764 39.438 1.00 17.88 85 SER C CA 1
ATOM 3143 C C . SER C 1 88 ? -33.353 -11.716 40.575 1.00 17.61 85 SER C C 1
ATOM 3144 O O . SER C 1 88 ? -33.996 -11.324 41.548 1.00 19.21 85 SER C O 1
ATOM 3147 N N . VAL C 1 89 ? -32.876 -12.954 40.472 1.00 17.06 86 VAL C N 1
ATOM 3148 C CA . VAL C 1 89 ? -32.965 -13.896 41.558 1.00 16.75 86 VAL C CA 1
ATOM 3149 C C . VAL C 1 89 ? -32.074 -13.369 42.708 1.00 16.18 86 VAL C C 1
ATOM 3150 O O . VAL C 1 89 ? -32.397 -13.556 43.875 1.00 17.75 86 VAL C O 1
ATOM 3154 N N . ALA C 1 90 ? -30.975 -12.691 42.341 1.00 17.55 87 ALA C N 1
ATOM 3155 C CA . ALA C 1 90 ? -30.064 -12.153 43.373 1.00 17.89 87 ALA C CA 1
ATOM 3156 C C . ALA C 1 90 ? -30.759 -11.147 44.307 1.00 17.98 87 ALA C C 1
ATOM 3157 O O . ALA C 1 90 ? -30.512 -11.130 45.520 1.00 18.30 87 ALA C O 1
ATOM 3159 N N A LEU C 1 91 ? -31.601 -10.275 43.759 0.60 18.46 88 LEU C N 1
ATOM 3160 N N B LEU C 1 91 ? -31.615 -10.322 43.716 0.40 17.41 88 LEU C N 1
ATOM 3161 C CA A LEU C 1 91 ? -32.349 -9.340 44.602 0.60 19.32 88 LEU C CA 1
ATOM 3162 C CA B LEU C 1 91 ? -32.387 -9.323 44.431 0.40 17.16 88 LEU C CA 1
ATOM 3163 C C A LEU C 1 91 ? -33.339 -10.095 45.451 0.60 19.02 88 LEU C C 1
ATOM 3164 C C B LEU C 1 91 ? -33.415 -9.989 45.344 0.40 17.89 88 LEU C C 1
ATOM 3165 O O A LEU C 1 91 ? -33.466 -9.847 46.663 0.60 17.70 88 LEU C O 1
ATOM 3166 O O B LEU C 1 91 ? -33.660 -9.535 46.464 0.40 17.80 88 LEU C O 1
ATOM 3175 N N . ARG C 1 92 ? -34.035 -11.063 44.859 1.00 18.24 89 ARG C N 1
ATOM 3176 C CA . ARG C 1 92 ? -34.960 -11.847 45.665 1.00 18.47 89 ARG C CA 1
ATOM 3177 C C . ARG C 1 92 ? -34.224 -12.428 46.875 1.00 18.74 89 ARG C C 1
ATOM 3178 O O . ARG C 1 92 ? -34.722 -12.369 48.009 1.00 19.96 89 ARG C O 1
ATOM 3186 N N . ASP C 1 93 ? -33.034 -12.978 46.648 1.00 18.36 90 ASP C N 1
ATOM 3187 C CA . ASP C 1 93 ? -32.306 -13.649 47.704 1.00 18.49 90 ASP C CA 1
ATOM 3188 C C . ASP C 1 93 ? -31.727 -12.645 48.716 1.00 16.73 90 ASP C C 1
ATOM 3189 O O . ASP C 1 93 ? -31.605 -12.974 49.894 1.00 19.66 90 ASP C O 1
ATOM 3194 N N . ALA C 1 94 ? -31.484 -11.403 48.290 1.00 18.49 91 ALA C N 1
ATOM 3195 C CA . ALA C 1 94 ? -31.057 -10.361 49.220 1.00 18.78 91 ALA C CA 1
ATOM 3196 C C . ALA C 1 94 ? -32.188 -10.043 50.199 1.00 19.14 91 ALA C C 1
ATOM 3197 O O . ALA C 1 94 ? -31.979 -9.979 51.414 1.00 20.36 91 ALA C O 1
ATOM 3199 N N . LEU C 1 95 ? -33.391 -9.867 49.670 1.00 19.57 92 LEU C N 1
ATOM 3200 C CA . LEU C 1 95 ? -34.569 -9.576 50.485 1.00 19.64 92 LEU C CA 1
ATOM 3201 C C . LEU C 1 95 ? -34.908 -10.725 51.421 1.00 20.74 92 LEU C C 1
ATOM 3202 O O . LEU C 1 95 ? -35.199 -10.503 52.601 1.00 21.01 92 LEU C O 1
ATOM 3207 N N . LEU C 1 96 ? -34.829 -11.947 50.923 1.00 21.14 93 LEU C N 1
ATOM 3208 C CA . LEU C 1 96 ? -35.073 -13.123 51.754 1.00 22.17 93 LEU C CA 1
ATOM 3209 C C . LEU C 1 96 ? -34.003 -13.241 52.839 1.00 22.52 93 LEU C C 1
ATOM 3210 O O . LEU C 1 96 ? -34.295 -13.686 53.955 1.00 23.03 93 LEU C O 1
ATOM 3215 N N . GLY C 1 97 ? -32.761 -12.926 52.487 1.00 21.69 94 GLY C N 1
ATOM 3216 C CA . GLY C 1 97 ? -31.644 -12.997 53.415 1.00 22.23 94 GLY C CA 1
ATOM 3217 C C . GLY C 1 97 ? -31.716 -12.038 54.599 1.00 22.76 94 GLY C C 1
ATOM 3218 O O . GLY C 1 97 ? -31.331 -12.406 55.711 1.00 24.69 94 GLY C O 1
ATOM 3219 N N A VAL C 1 98 ? -32.287 -10.867 54.346 0.60 21.77 95 VAL C N 1
ATOM 3220 N N B VAL C 1 98 ? -32.139 -10.791 54.387 0.40 21.25 95 VAL C N 1
ATOM 3221 C CA A VAL C 1 98 ? -32.390 -9.786 55.320 0.60 22.91 95 VAL C CA 1
ATOM 3222 C CA B VAL C 1 98 ? -32.148 -9.802 55.496 0.40 21.19 95 VAL C CA 1
ATOM 3223 C C A VAL C 1 98 ? -33.711 -9.852 56.098 0.60 22.74 95 VAL C C 1
ATOM 3224 C C B VAL C 1 98 ? -33.440 -9.811 56.308 0.40 21.32 95 VAL C C 1
ATOM 3225 O O A VAL C 1 98 ? -33.806 -9.314 57.209 0.60 23.64 95 VAL C O 1
ATOM 3226 O O B VAL C 1 98 ? -33.494 -9.284 57.422 0.40 21.60 95 VAL C O 1
ATOM 3233 N N A GLN C 1 99 ? -34.724 -10.528 55.537 0.70 23.30 96 GLN C N 1
ATOM 3234 N N B GLN C 1 99 ? -34.493 -10.395 55.726 0.30 22.15 96 GLN C N 1
ATOM 3235 C CA A GLN C 1 99 ? -36.003 -10.700 56.228 0.70 23.12 96 GLN C CA 1
ATOM 3236 C CA B GLN C 1 99 ? -35.787 -10.612 56.415 0.30 22.25 96 GLN C CA 1
ATOM 3237 C C A GLN C 1 99 ? -36.638 -9.386 56.703 0.70 22.39 96 GLN C C 1
ATOM 3238 C C B GLN C 1 99 ? -36.695 -9.401 56.648 0.30 22.09 96 GLN C C 1
ATOM 3239 O O A GLN C 1 99 ? -37.205 -9.330 57.811 0.70 24.58 96 GLN C O 1
ATOM 3240 O O B GLN C 1 99 ? -37.633 -9.481 57.451 0.30 22.79 96 GLN C O 1
ATOM 3251 N N . ILE C 1 100 ? -36.482 -8.322 55.907 1.00 22.61 97 ILE C N 1
ATOM 3252 C CA . ILE C 1 100 ? -37.211 -7.074 56.131 1.00 21.89 97 ILE C CA 1
ATOM 3253 C C . ILE C 1 100 ? -38.391 -7.106 55.177 1.00 22.23 97 ILE C C 1
ATOM 3254 O O . ILE C 1 100 ? -38.195 -7.377 53.991 1.00 21.52 97 ILE C O 1
ATOM 3259 N N . PRO C 1 101 ? -39.620 -6.916 55.686 1.00 21.70 98 PRO C N 1
ATOM 3260 C CA . PRO C 1 101 ? -40.774 -6.944 54.777 1.00 20.57 98 PRO C CA 1
ATOM 3261 C C . PRO C 1 101 ? -40.710 -5.840 53.740 1.00 20.87 98 PRO C C 1
ATOM 3262 O O . PRO C 1 101 ? -40.165 -4.762 54.012 1.00 19.76 98 PRO C O 1
ATOM 3266 N N . PHE C 1 102 ? -41.294 -6.089 52.567 1.00 19.22 99 PHE C N 1
ATOM 3267 C CA . PHE C 1 102 ? -41.300 -5.092 51.524 1.00 18.37 99 PHE C CA 1
ATOM 3268 C C . PHE C 1 102 ? -42.590 -5.079 50.723 1.00 18.50 99 PHE C C 1
ATOM 3269 O O . PHE C 1 102 ? -43.340 -6.066 50.690 1.00 18.67 99 PHE C O 1
ATOM 3277 N N . ILE C 1 103 ? -42.839 -3.935 50.117 1.00 17.84 100 ILE C N 1
ATOM 3278 C CA . ILE C 1 103 ? -43.911 -3.770 49.138 1.00 18.54 100 ILE C CA 1
ATOM 3279 C C . ILE C 1 103 ? -43.271 -3.416 47.776 1.00 19.01 100 ILE C C 1
ATOM 3280 O O . ILE C 1 103 ? -42.354 -2.576 47.677 1.00 17.86 100 ILE C O 1
ATOM 3285 N N . GLU C 1 104 ? -43.795 -4.045 46.737 1.00 18.53 101 GLU C N 1
ATOM 3286 C CA . GLU C 1 104 ? -43.345 -3.840 45.361 1.00 19.33 101 GLU C CA 1
ATOM 3287 C C . GLU C 1 104 ? -44.274 -2.850 44.675 1.00 20.09 101 GLU C C 1
ATOM 3288 O O . GLU C 1 104 ? -45.520 -2.970 44.772 1.00 18.61 101 GLU C O 1
ATOM 3294 N N . ILE C 1 105 ? -43.668 -1.864 44.015 1.00 19.94 102 ILE C N 1
ATOM 3295 C CA . ILE C 1 105 ? -44.349 -0.785 43.371 1.00 19.36 102 ILE C CA 1
ATOM 3296 C C . ILE C 1 105 ? -43.936 -0.624 41.914 1.00 20.56 102 ILE C C 1
ATOM 3297 O O . ILE C 1 105 ? -42.734 -0.638 41.600 1.00 19.38 102 ILE C O 1
ATOM 3302 N N . HIS C 1 106 ? -44.934 -0.547 41.024 1.00 19.77 103 HIS C N 1
ATOM 3303 C CA . HIS C 1 106 ? -44.715 -0.212 39.608 1.00 21.08 103 HIS C CA 1
ATOM 3304 C C . HIS C 1 106 ? -45.591 0.970 39.241 1.00 22.16 103 HIS C C 1
ATOM 3305 O O . HIS C 1 106 ? -46.756 1.038 39.618 1.00 21.38 103 HIS C O 1
ATOM 3312 N N . LEU C 1 107 ? -45.023 1.942 38.536 1.00 22.40 104 LEU C N 1
ATOM 3313 C CA . LEU C 1 107 ? -45.794 3.116 38.128 1.00 23.76 104 LEU C CA 1
ATOM 3314 C C . LEU C 1 107 ? -46.902 2.748 37.131 1.00 24.15 104 LEU C C 1
ATOM 3315 O O . LEU C 1 107 ? -48.051 3.196 37.271 1.00 25.30 104 LEU C O 1
ATOM 3320 N N . SER C 1 108 ? -46.535 1.926 36.162 1.00 24.38 105 SER C N 1
ATOM 3321 C CA . SER C 1 108 ? -47.438 1.493 35.101 1.00 25.07 105 SER C CA 1
ATOM 3322 C C . SER C 1 108 ? -48.017 0.137 35.416 1.00 23.80 105 SER C C 1
ATOM 3323 O O . SER C 1 108 ? -47.543 -0.582 36.320 1.00 23.08 105 SER C O 1
ATOM 3326 N N . ASN C 1 109 ? -49.085 -0.211 34.695 1.00 22.97 106 ASN C N 1
ATOM 3327 C CA . ASN C 1 109 ? -49.657 -1.523 34.825 1.00 23.18 106 ASN C CA 1
ATOM 3328 C C . ASN C 1 109 ? -48.835 -2.473 33.987 1.00 24.25 106 ASN C C 1
ATOM 3329 O O . ASN C 1 109 ? -48.976 -2.499 32.756 1.00 23.92 106 ASN C O 1
ATOM 3334 N N . VAL C 1 110 ? -47.982 -3.243 34.655 1.00 24.52 107 VAL C N 1
ATOM 3335 C CA . VAL C 1 110 ? -47.062 -4.138 33.970 1.00 26.44 107 VAL C CA 1
ATOM 3336 C C . VAL C 1 110 ? -47.718 -5.341 33.343 1.00 26.97 107 VAL C C 1
ATOM 3337 O O . VAL C 1 110 ? -47.099 -6.012 32.518 1.00 27.81 107 VAL C O 1
ATOM 3341 N N . HIS C 1 111 ? -48.968 -5.614 33.695 1.00 25.15 108 HIS C N 1
ATOM 3342 C CA . HIS C 1 111 ? -49.732 -6.709 33.089 1.00 25.58 108 HIS C CA 1
ATOM 3343 C C . HIS C 1 111 ? -50.372 -6.327 31.775 1.00 24.72 108 HIS C C 1
ATOM 3344 O O . HIS C 1 111 ? -50.830 -7.204 31.055 1.00 26.53 108 HIS C O 1
ATOM 3351 N N . ALA C 1 112 ? -50.354 -5.040 31.444 1.00 24.85 109 ALA C N 1
ATOM 3352 C CA . ALA C 1 112 ? -50.892 -4.529 30.175 1.00 26.41 109 ALA C CA 1
ATOM 3353 C C . ALA C 1 112 ? -49.823 -4.416 29.119 1.00 28.24 109 ALA C C 1
ATOM 3354 O O . ALA C 1 112 ? -50.050 -3.809 28.082 1.00 31.35 109 ALA C O 1
ATOM 3356 N N . ARG C 1 113 ? -48.639 -4.973 29.386 1.00 28.19 110 ARG C N 1
ATOM 3357 C CA . ARG C 1 113 ? -47.509 -4.851 28.460 1.00 28.45 110 ARG C CA 1
ATOM 3358 C C . ARG C 1 11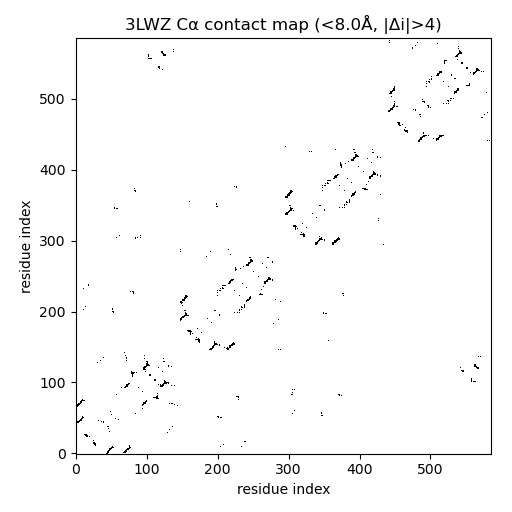3 ? -47.145 -6.226 27.923 1.00 28.40 110 ARG C C 1
ATOM 3359 O O . ARG C 1 113 ? -48.030 -7.099 27.843 1.00 31.13 110 ARG C O 1
ATOM 3367 N N . GLU C 1 114 ? -45.874 -6.450 27.574 1.00 27.72 111 GLU C N 1
ATOM 3368 C CA . GLU C 1 114 ? -45.471 -7.750 27.051 1.00 26.86 111 GLU C CA 1
ATOM 3369 C C . GLU C 1 114 ? -45.702 -8.867 28.038 1.00 26.51 111 GLU C C 1
ATOM 3370 O O . GLU C 1 114 ? -45.524 -8.690 29.239 1.00 23.98 111 GLU C O 1
ATOM 3376 N N . PRO C 1 115 ? -45.995 -10.075 27.536 1.00 27.62 112 PRO C N 1
ATOM 3377 C CA . PRO C 1 115 ? -46.187 -11.188 28.434 1.00 27.25 112 PRO C CA 1
ATOM 3378 C C . PRO C 1 115 ? -45.002 -11.494 29.334 1.00 26.49 112 PRO C C 1
ATOM 3379 O O . PRO C 1 115 ? -45.194 -11.962 30.452 1.00 26.56 112 PRO C O 1
ATOM 3383 N N . PHE C 1 116 ? -43.777 -11.232 28.887 1.00 24.36 113 PHE C N 1
ATOM 3384 C CA . PHE C 1 116 ? -42.643 -11.493 29.752 1.00 24.32 113 PHE C CA 1
ATOM 3385 C C . PHE C 1 116 ? -42.666 -10.651 31.034 1.00 22.62 113 PHE C C 1
ATOM 3386 O O . PHE C 1 116 ? -42.027 -11.019 32.022 1.00 25.54 113 PHE C O 1
ATOM 3394 N N . ARG C 1 117 ? -43.365 -9.524 31.026 1.00 21.72 114 ARG C N 1
ATOM 3395 C CA . ARG C 1 117 ? -43.401 -8.666 32.213 1.00 21.23 114 ARG C CA 1
ATOM 3396 C C . ARG C 1 117 ? -44.343 -9.219 33.288 1.00 21.57 114 ARG C C 1
ATOM 3397 O O . ARG C 1 117 ? -44.421 -8.668 34.369 1.00 20.89 114 ARG C O 1
ATOM 3405 N N A HIS C 1 118 ? -45.070 -10.294 32.974 0.70 21.64 115 HIS C N 1
ATOM 3406 N N B HIS C 1 118 ? -45.052 -10.305 32.987 0.30 21.32 115 HIS C N 1
ATOM 3407 C CA A HIS C 1 118 ? -45.944 -10.937 33.958 0.70 24.00 115 HIS C CA 1
ATOM 3408 C CA B HIS C 1 118 ? -45.941 -10.905 33.970 0.30 22.18 115 HIS C CA 1
ATOM 3409 C C A HIS C 1 118 ? -45.158 -11.741 34.993 0.70 23.54 115 HIS C C 1
ATOM 3410 C C B HIS C 1 118 ? -45.172 -11.766 34.981 0.30 22.67 115 HIS C C 1
ATOM 3411 O O A HIS C 1 118 ? -45.666 -12.011 36.088 0.70 25.31 115 HIS C O 1
ATOM 3412 O O B HIS C 1 118 ? -45.703 -12.090 36.046 0.30 23.53 115 HIS C O 1
ATOM 3425 N N . HIS C 1 119 ? -43.930 -12.127 34.656 1.00 23.46 116 HIS C N 1
ATOM 3426 C CA . HIS C 1 119 ? -43.114 -12.954 35.536 1.00 24.30 116 HIS C CA 1
ATOM 3427 C C . HIS C 1 119 ? -42.334 -12.097 36.515 1.00 23.73 116 HIS C C 1
ATOM 3428 O O . HIS C 1 119 ? -41.743 -11.112 36.142 1.00 22.19 116 HIS C O 1
ATOM 3435 N N . SER C 1 120 ? -42.311 -12.501 37.766 1.00 23.30 117 SER C N 1
ATOM 3436 C CA . SER C 1 120 ? -41.544 -11.766 38.744 1.00 23.46 117 SER C CA 1
ATOM 3437 C C . SER C 1 120 ? -40.864 -12.666 39.744 1.00 22.17 117 SER C C 1
ATOM 3438 O O . SER C 1 120 ? -41.399 -13.691 40.171 1.00 24.03 117 SER C O 1
ATOM 3441 N N . TYR C 1 121 ? -39.662 -12.263 40.137 1.00 18.91 118 TYR C N 1
ATOM 3442 C CA . TYR C 1 121 ? -38.955 -12.950 41.199 1.00 18.28 118 TYR C CA 1
ATOM 3443 C C . TYR C 1 121 ? -39.185 -12.300 42.574 1.00 18.02 118 TYR C C 1
ATOM 3444 O O . TYR C 1 121 ? -38.628 -12.774 43.573 1.00 20.28 118 TYR C O 1
ATOM 3453 N N . LEU C 1 122 ? -39.968 -11.223 42.619 1.00 19.28 119 LEU C N 1
ATOM 3454 C CA . LEU C 1 122 ? -40.248 -10.531 43.866 1.00 20.44 119 LEU C CA 1
ATOM 3455 C C . LEU C 1 122 ? -41.692 -10.554 44.344 1.00 21.48 119 LEU C C 1
ATOM 3456 O O . LEU C 1 122 ? -41.937 -10.573 45.554 1.00 20.68 119 LEU C O 1
ATOM 3461 N N A SER C 1 123 ? -42.645 -10.593 43.413 0.60 21.42 120 SER C N 1
ATOM 3462 N N B SER C 1 123 ? -42.649 -10.539 43.427 0.40 21.96 120 SER C N 1
ATOM 3463 C CA A SER C 1 123 ? -44.038 -10.391 43.797 0.60 21.71 120 SER C CA 1
ATOM 3464 C CA B SER C 1 123 ? -44.039 -10.388 43.830 0.40 22.63 120 SER C CA 1
ATOM 3465 C C A SER C 1 123 ? -44.572 -11.446 44.764 0.60 22.07 120 SER C C 1
ATOM 3466 C C B SER C 1 123 ? -44.482 -11.426 44.862 0.40 22.33 120 SER C C 1
ATOM 3467 O O A SER C 1 123 ? -45.463 -11.152 45.563 0.60 22.45 120 SER C O 1
ATOM 3468 O O B SER C 1 123 ? -45.157 -11.095 45.843 0.40 22.37 120 SER C O 1
ATOM 3473 N N . ASP C 1 124 ? -44.048 -12.667 44.686 1.00 22.11 121 ASP C N 1
ATOM 3474 C CA . ASP C 1 124 ? -44.504 -13.747 45.566 1.00 21.77 121 ASP C CA 1
ATOM 3475 C C . ASP C 1 124 ? -43.996 -13.681 47.003 1.00 22.73 121 ASP C C 1
ATOM 3476 O O . ASP C 1 124 ? -44.568 -14.293 47.880 1.00 23.81 121 ASP C O 1
ATOM 3481 N N . ILE C 1 125 ? -42.918 -12.938 47.228 1.00 21.61 122 ILE C N 1
ATOM 3482 C CA . ILE C 1 125 ? -42.362 -12.794 48.570 1.00 21.81 122 ILE C CA 1
ATOM 3483 C C . ILE C 1 125 ? -42.623 -11.403 49.199 1.00 21.86 122 ILE C C 1
ATOM 3484 O O . ILE C 1 125 ? -42.286 -11.178 50.369 1.00 22.08 122 ILE C O 1
ATOM 3489 N N . ALA C 1 126 ? -43.242 -10.515 48.434 1.00 19.28 123 ALA C N 1
ATOM 3490 C CA . ALA C 1 126 ? -43.584 -9.184 48.893 1.00 19.82 123 ALA C CA 1
ATOM 3491 C C . ALA C 1 126 ? -44.776 -9.301 49.813 1.00 20.37 123 ALA C C 1
ATOM 3492 O O . ALA C 1 126 ? -45.565 -10.237 49.700 1.00 21.23 123 ALA C O 1
ATOM 3494 N N . VAL C 1 127 ? -44.912 -8.355 50.727 1.00 20.51 124 VAL C N 1
ATOM 3495 C CA . VAL C 1 127 ? -46.137 -8.258 51.511 1.00 20.81 124 VAL C CA 1
ATOM 3496 C C . VAL C 1 127 ? -47.301 -8.025 50.538 1.00 20.67 124 VAL C C 1
ATOM 3497 O O . VAL C 1 127 ? -48.343 -8.693 50.601 1.00 22.78 124 VAL C O 1
ATOM 3501 N N . GLY C 1 128 ? -47.105 -7.068 49.631 1.00 21.01 125 GLY C N 1
ATOM 3502 C CA . GLY C 1 128 ? -48.070 -6.753 48.604 1.00 21.24 125 GLY C CA 1
ATOM 3503 C C . GLY C 1 128 ? -47.423 -6.035 47.443 1.00 19.89 125 GLY C C 1
ATOM 3504 O O . GLY C 1 128 ? -46.238 -5.717 47.464 1.00 19.19 125 GLY C O 1
ATOM 3505 N N . VAL C 1 129 ? -48.247 -5.751 46.450 1.00 19.33 126 VAL C N 1
ATOM 3506 C CA . VAL C 1 129 ? -47.858 -5.152 45.198 1.00 20.26 126 VAL C CA 1
ATOM 3507 C C . VAL C 1 129 ? -48.859 -4.094 44.818 1.00 20.83 126 VAL C C 1
ATOM 3508 O O . VAL C 1 129 ? -50.075 -4.275 44.978 1.00 21.55 126 VAL C O 1
ATOM 3512 N N . ILE C 1 130 ? -48.347 -2.963 44.345 1.00 20.14 127 ILE C N 1
ATOM 3513 C CA . ILE C 1 130 ? -49.170 -1.894 43.809 1.00 20.46 127 ILE C CA 1
ATOM 3514 C C . ILE C 1 130 ? -48.648 -1.562 42.417 1.00 22.30 127 ILE C C 1
ATOM 3515 O O . ILE C 1 130 ? -47.459 -1.284 42.244 1.00 21.34 127 ILE C O 1
ATOM 3520 N N . CYS C 1 131 ? -49.524 -1.638 41.410 1.00 21.44 128 CYS C N 1
ATOM 3521 C CA . CYS C 1 131 ? -49.127 -1.250 40.062 1.00 22.04 128 CYS C CA 1
ATOM 3522 C C . CYS C 1 131 ? -50.158 -0.434 39.346 1.00 22.26 128 CYS C C 1
ATOM 3523 O O . CYS C 1 131 ? -51.369 -0.518 39.617 1.00 21.79 128 CYS C O 1
ATOM 3526 N N . GLY C 1 132 ? -49.663 0.392 38.433 1.00 22.29 129 GLY C N 1
ATOM 3527 C CA . GLY C 1 132 ? -50.536 1.155 37.563 1.00 22.52 129 GLY C CA 1
ATOM 3528 C C . GLY C 1 132 ? -51.124 2.431 38.077 1.00 23.05 129 GLY C C 1
ATOM 3529 O O . GLY C 1 132 ? -51.875 3.073 37.355 1.00 23.32 129 GLY C O 1
ATOM 3530 N N . LEU C 1 133 ? -50.752 2.845 39.283 1.00 23.04 130 LEU C N 1
ATOM 3531 C CA . LEU C 1 133 ? -51.362 4.020 39.882 1.00 24.09 130 LEU C CA 1
ATOM 3532 C C . LEU C 1 133 ? -50.456 5.235 39.856 1.00 25.41 130 LEU C C 1
ATOM 3533 O O . LEU C 1 133 ? -50.761 6.242 40.497 1.00 27.80 130 LEU C O 1
ATOM 3538 N N . GLY C 1 134 ? -49.370 5.144 39.093 1.00 25.55 131 GLY C N 1
ATOM 3539 C CA . GLY C 1 134 ? -48.435 6.244 38.969 1.00 26.38 131 GLY C CA 1
ATOM 3540 C C . GLY C 1 134 ? -47.739 6.516 40.286 1.00 26.11 131 GLY C C 1
ATOM 3541 O O . GLY C 1 134 ? -47.629 5.628 41.135 1.00 24.81 131 GLY C O 1
ATOM 3542 N N . ALA C 1 135 ? -47.273 7.754 40.449 1.00 26.27 132 ALA C N 1
ATOM 3543 C CA . ALA C 1 135 ? -46.549 8.191 41.648 1.00 28.03 132 ALA C CA 1
ATOM 3544 C C . ALA C 1 135 ? -47.298 7.937 42.936 1.00 27.43 132 ALA C C 1
ATOM 3545 O O . ALA C 1 135 ? -46.687 7.659 43.983 1.00 26.86 132 ALA C O 1
ATOM 3547 N N . ASP C 1 136 ? -48.629 8.005 42.874 1.00 28.08 133 ASP C N 1
ATOM 3548 C CA . ASP C 1 136 ? -49.470 7.736 44.046 1.00 28.73 133 ASP C CA 1
ATOM 3549 C C . ASP C 1 136 ? -49.186 6.377 44.681 1.00 25.86 133 ASP C C 1
ATOM 3550 O O . ASP C 1 136 ? -49.320 6.229 45.872 1.00 25.83 133 ASP C O 1
ATOM 3555 N N . GLY C 1 137 ? -48.741 5.398 43.892 1.00 25.51 134 GLY C N 1
ATOM 3556 C CA . GLY C 1 137 ? -48.402 4.089 44.427 1.00 23.86 134 GLY C CA 1
ATOM 3557 C C . GLY C 1 137 ? -47.344 4.131 45.514 1.00 22.22 134 GLY C C 1
ATOM 3558 O O . GLY C 1 137 ? -47.390 3.343 46.457 1.00 21.83 134 GLY C O 1
ATOM 3559 N N . TYR C 1 138 ? -46.390 5.062 45.392 1.00 23.32 135 TYR C N 1
ATOM 3560 C CA . TYR C 1 138 ? -45.384 5.253 46.424 1.00 22.91 135 TYR C CA 1
ATOM 3561 C C . TYR C 1 138 ? -46.041 5.782 47.703 1.00 23.04 135 TYR C C 1
ATOM 3562 O O . TYR C 1 138 ? -45.760 5.292 48.784 1.00 24.06 135 TYR C O 1
ATOM 3571 N N . ASN C 1 139 ? -46.904 6.783 47.554 1.00 24.81 136 ASN C N 1
ATOM 3572 C CA . ASN C 1 139 ? -47.670 7.326 48.694 1.00 25.79 136 ASN C CA 1
ATOM 3573 C C . ASN C 1 139 ? -48.434 6.216 49.426 1.00 24.26 136 ASN C C 1
ATOM 3574 O O . ASN C 1 139 ? -48.295 6.044 50.643 1.00 24.00 136 ASN C O 1
ATOM 3579 N N . PHE C 1 140 ? -49.185 5.399 48.685 1.00 23.54 137 PHE C N 1
ATOM 3580 C CA . PHE C 1 140 ? -49.955 4.350 49.301 1.00 22.76 137 PHE C CA 1
ATOM 3581 C C . PHE C 1 140 ? -49.099 3.266 49.939 1.00 22.57 137 PHE C C 1
ATOM 3582 O O . PHE C 1 140 ? -49.444 2.730 50.980 1.00 23.30 137 PHE C O 1
ATOM 3590 N N . ALA C 1 141 ? -47.990 2.914 49.303 1.00 21.79 138 ALA C N 1
ATOM 3591 C CA . ALA C 1 141 ? -47.118 1.902 49.861 1.00 20.86 138 ALA C CA 1
ATOM 3592 C C . ALA C 1 141 ? -46.527 2.377 51.214 1.00 20.49 138 ALA C C 1
ATOM 3593 O O . ALA C 1 141 ? -46.398 1.586 52.149 1.00 21.19 138 ALA C O 1
ATOM 3595 N N . LEU C 1 142 ? -46.187 3.662 51.297 1.00 22.04 139 LEU C N 1
ATOM 3596 C CA . LEU C 1 142 ? -45.640 4.216 52.535 1.00 23.13 139 LEU C CA 1
ATOM 3597 C C . LEU C 1 142 ? -46.716 4.186 53.638 1.00 23.34 139 LEU C C 1
ATOM 3598 O O . LEU C 1 142 ? -46.425 3.786 54.768 1.00 23.24 139 LEU C O 1
ATOM 3603 N N . GLN C 1 143 ? -47.946 4.571 53.283 1.00 24.21 140 GLN C N 1
ATOM 3604 C CA . GLN C 1 143 ? -49.069 4.536 54.219 1.00 26.07 140 GLN C CA 1
ATOM 3605 C C . GLN C 1 143 ? -49.263 3.096 54.697 1.00 25.18 140 GLN C C 1
ATOM 3606 O O . GLN C 1 143 ? -49.422 2.832 55.896 1.00 25.09 140 GLN C O 1
ATOM 3612 N N . ALA C 1 144 ? -49.257 2.143 53.752 1.00 24.49 141 ALA C N 1
ATOM 3613 C CA . ALA C 1 144 ? -49.439 0.733 54.098 1.00 23.77 141 ALA C CA 1
ATOM 3614 C C . ALA C 1 144 ? -48.367 0.239 55.084 1.00 23.75 141 ALA C C 1
ATOM 3615 O O . ALA C 1 144 ? -48.652 -0.478 56.045 1.00 24.16 141 ALA C O 1
ATOM 3617 N N . ALA C 1 145 ? -47.125 0.600 54.810 1.00 23.30 142 ALA C N 1
ATOM 3618 C CA . ALA C 1 145 ? -46.005 0.204 55.636 1.00 24.62 142 ALA C CA 1
ATOM 3619 C C . ALA C 1 145 ? -46.181 0.713 57.076 1.00 24.55 142 ALA C C 1
ATOM 3620 O O . ALA C 1 145 ? -46.050 -0.046 58.042 1.00 25.47 142 ALA C O 1
ATOM 3622 N N . VAL C 1 146 ? -46.473 1.991 57.184 1.00 26.50 143 VAL C N 1
ATOM 3623 C CA . VAL C 1 146 ? -46.619 2.639 58.502 1.00 28.08 143 VAL C CA 1
ATOM 3624 C C . VAL C 1 146 ? -47.816 2.088 59.247 1.00 29.43 143 VAL C C 1
ATOM 3625 O O . VAL C 1 146 ? -47.723 1.781 60.443 1.00 29.86 143 VAL C O 1
ATOM 3629 N N . ASN C 1 147 ? -48.907 1.854 58.526 1.00 28.98 144 ASN C N 1
ATOM 3630 C CA . ASN C 1 147 ? -50.087 1.259 59.122 1.00 30.62 144 ASN C CA 1
ATOM 3631 C C . ASN C 1 147 ? -49.789 -0.118 59.700 1.00 31.27 144 ASN C C 1
ATOM 3632 O O . ASN C 1 147 ? -50.222 -0.435 60.805 1.00 32.34 144 ASN C O 1
ATOM 3637 N N A ARG C 1 148 ? -49.035 -0.936 58.956 0.50 30.91 145 ARG C N 1
ATOM 3638 N N B ARG C 1 148 ? -49.044 -0.933 58.951 0.50 31.26 145 ARG C N 1
ATOM 3639 C CA A ARG C 1 148 ? -48.688 -2.281 59.408 0.50 30.75 145 ARG C CA 1
ATOM 3640 C CA B ARG C 1 148 ? -48.667 -2.264 59.401 0.50 31.35 145 ARG C CA 1
ATOM 3641 C C A ARG C 1 148 ? -47.729 -2.262 60.600 0.50 31.56 145 ARG C C 1
ATOM 3642 C C B ARG C 1 148 ? -47.781 -2.194 60.637 0.50 31.80 145 ARG C C 1
ATOM 3643 O O A ARG C 1 148 ? -47.866 -3.077 61.519 0.50 32.47 145 ARG C O 1
ATOM 3644 O O B ARG C 1 148 ? -48.046 -2.863 61.640 0.50 32.32 145 ARG C O 1
ATOM 3659 N N . LEU C 1 149 ? -46.754 -1.353 60.573 1.00 31.54 146 LEU C N 1
ATOM 3660 C CA . LEU C 1 149 ? -45.784 -1.222 61.659 1.00 32.75 146 LEU C CA 1
ATOM 3661 C C . LEU C 1 149 ? -46.438 -0.701 62.944 1.00 36.19 146 LEU C C 1
ATOM 3662 O O . LEU C 1 149 ? -46.005 -1.047 64.045 1.00 36.07 146 LEU C O 1
ATOM 3667 N N . SER C 1 150 ? -47.457 0.137 62.778 1.00 38.15 147 SER C N 1
ATOM 3668 C CA . SER C 1 150 ? -48.183 0.718 63.901 1.00 41.98 147 SER C CA 1
ATOM 3669 C C . SER C 1 150 ? -49.100 -0.270 64.616 1.00 45.04 147 SER C C 1
ATOM 3670 O O . SER C 1 150 ? -49.537 0.010 65.735 1.00 45.54 147 SER C O 1
ATOM 3673 N N . LYS C 1 151 ? -49.398 -1.410 63.991 1.00 47.45 148 LYS C N 1
ATOM 3674 C CA . LYS C 1 151 ? -50.223 -2.441 64.631 1.00 50.27 148 LYS C CA 1
ATOM 3675 C C . LYS C 1 151 ? -49.473 -3.015 65.826 1.00 51.29 148 LYS C C 1
ATOM 3676 O O . LYS C 1 151 ? -50.008 -3.845 66.564 1.00 53.73 148 LYS C O 1
ATOM 3682 N N . ASP D 1 6 ? -10.752 -17.698 -12.574 1.00 51.21 3 ASP D N 1
ATOM 3683 C CA . ASP D 1 6 ? -12.201 -17.967 -12.322 1.00 50.14 3 ASP D CA 1
ATOM 3684 C C . ASP D 1 6 ? -12.796 -17.015 -11.294 1.00 47.58 3 ASP D C 1
ATOM 3685 O O . ASP D 1 6 ? -12.437 -17.043 -10.105 1.00 48.91 3 ASP D O 1
ATOM 3690 N N . LYS D 1 7 ? -13.720 -16.184 -11.750 1.00 43.55 4 LYS D N 1
ATOM 3691 C CA . LYS D 1 7 ? -14.386 -15.291 -10.847 1.00 39.47 4 LYS D CA 1
ATOM 3692 C C . LYS D 1 7 ? -15.434 -16.066 -10.032 1.00 34.37 4 LYS D C 1
ATOM 3693 O O . LYS D 1 7 ? -15.935 -17.128 -10.440 1.00 32.20 4 LYS D O 1
ATOM 3699 N N . PHE D 1 8 ? -15.766 -15.505 -8.889 1.00 29.46 5 PHE D N 1
ATOM 3700 C CA . PHE D 1 8 ? -16.768 -16.108 -8.036 1.00 25.40 5 PHE D CA 1
ATOM 3701 C C . PHE D 1 8 ? -18.122 -15.963 -8.683 1.00 23.52 5 PHE D C 1
ATOM 3702 O O . PHE D 1 8 ? -18.374 -15.027 -9.452 1.00 22.22 5 PHE D O 1
ATOM 3710 N N . HIS D 1 9 ? -18.985 -16.925 -8.384 1.00 20.82 6 HIS D N 1
ATOM 3711 C CA . HIS D 1 9 ? -20.351 -16.887 -8.862 1.00 19.22 6 HIS D CA 1
ATOM 3712 C C . HIS D 1 9 ? -21.261 -17.000 -7.646 1.00 18.01 6 HIS D C 1
ATOM 3713 O O . HIS D 1 9 ? -21.171 -17.963 -6.868 1.00 19.31 6 HIS D O 1
ATOM 3720 N N . ILE D 1 10 ? -22.157 -16.032 -7.525 1.00 17.75 7 ILE D N 1
ATOM 3721 C CA . ILE D 1 10 ? -23.108 -15.967 -6.389 1.00 17.74 7 ILE D CA 1
ATOM 3722 C C . ILE D 1 10 ? -24.523 -16.068 -6.918 1.00 15.94 7 ILE D C 1
ATOM 3723 O O . ILE D 1 10 ? -24.840 -15.485 -7.937 1.00 17.40 7 ILE D O 1
ATOM 3728 N N . LEU D 1 11 ? -25.356 -16.871 -6.249 1.00 15.48 8 LEU D N 1
ATOM 3729 C CA . LEU D 1 11 ? -26.746 -17.051 -6.618 1.00 14.87 8 LEU D CA 1
ATOM 3730 C C . LEU D 1 11 ? -27.610 -16.346 -5.574 1.00 14.97 8 LEU D C 1
ATOM 3731 O O . LEU D 1 11 ? -27.499 -16.644 -4.380 1.00 16.16 8 LEU D O 1
ATOM 3736 N N . LEU D 1 12 ? -28.429 -15.425 -6.048 1.00 14.71 9 LEU D N 1
ATOM 3737 C CA . LEU D 1 12 ? -29.377 -14.673 -5.238 1.00 15.04 9 LEU D CA 1
ATOM 3738 C C . LEU D 1 12 ? -30.773 -15.282 -5.431 1.00 15.37 9 LEU D C 1
ATOM 3739 O O . LEU D 1 12 ? -31.270 -15.381 -6.559 1.00 15.23 9 LEU D O 1
ATOM 3744 N N . LEU D 1 13 ? -31.352 -15.754 -4.334 1.00 14.34 10 LEU D N 1
ATOM 3745 C CA . LEU D 1 13 ? -32.685 -16.324 -4.365 1.00 14.38 10 LEU D CA 1
ATOM 3746 C C . LEU D 1 13 ? -33.628 -15.473 -3.562 1.00 14.20 10 LEU D C 1
ATOM 3747 O O . LEU D 1 13 ? -33.357 -15.112 -2.421 1.00 15.69 10 LEU D O 1
ATOM 3752 N N . ASN D 1 14 ? -34.786 -15.210 -4.153 1.00 15.29 11 ASN D N 1
ATOM 3753 C CA . ASN D 1 14 ? -35.860 -14.522 -3.458 1.00 15.47 11 ASN D CA 1
ATOM 3754 C C . ASN D 1 14 ? -37.117 -15.385 -3.409 1.00 15.39 11 ASN D C 1
ATOM 3755 O O . ASN D 1 14 ? -37.556 -15.899 -4.429 1.00 15.93 11 ASN D O 1
ATOM 3760 N N . GLY D 1 15 ? -37.670 -15.546 -2.213 1.00 15.01 12 GLY D N 1
ATOM 3761 C CA . GLY D 1 15 ? -38.851 -16.375 -2.029 1.00 15.23 12 GLY D CA 1
ATOM 3762 C C . GLY D 1 15 ? -40.198 -15.713 -2.299 1.00 15.26 12 GLY D C 1
ATOM 3763 O O . GLY D 1 15 ? -40.301 -14.675 -2.965 1.00 15.34 12 GLY D O 1
ATOM 3764 N N . PRO D 1 16 ? -41.250 -16.322 -1.743 1.00 14.37 13 PRO D N 1
ATOM 3765 C CA . PRO D 1 16 ? -42.603 -15.899 -2.114 1.00 15.05 13 PRO D CA 1
ATOM 3766 C C . PRO D 1 16 ? -42.992 -14.494 -1.704 1.00 15.28 13 PRO D C 1
ATOM 3767 O O . PRO D 1 16 ? -42.532 -13.965 -0.694 1.00 15.17 13 PRO D O 1
ATOM 3771 N N . ASN D 1 17 ? -43.802 -13.898 -2.576 1.00 14.13 14 ASN D N 1
ATOM 3772 C CA . ASN D 1 17 ? -44.401 -12.579 -2.371 1.00 13.94 14 ASN D CA 1
ATOM 3773 C C . ASN D 1 17 ? -43.456 -11.408 -2.534 1.00 16.04 14 ASN D C 1
ATOM 3774 O O . ASN D 1 17 ? -43.917 -10.282 -2.555 1.00 16.64 14 ASN D O 1
ATOM 3779 N N . LEU D 1 18 ? -42.157 -11.659 -2.687 1.00 15.92 15 LEU D N 1
ATOM 3780 C CA . LEU D 1 18 ? -41.204 -10.551 -2.831 1.00 16.70 15 LEU D CA 1
ATOM 3781 C C . LEU D 1 18 ? -41.367 -9.811 -4.187 1.00 17.03 15 LEU D C 1
ATOM 3782 O O . LEU D 1 18 ? -40.946 -8.652 -4.332 1.00 17.21 15 LEU D O 1
ATOM 3787 N N . ASN D 1 19 ? -42.045 -10.438 -5.133 1.00 15.98 16 ASN D N 1
ATOM 3788 C CA . ASN D 1 19 ? -42.382 -9.769 -6.398 1.00 18.11 16 ASN D CA 1
ATOM 3789 C C . ASN D 1 19 ? -43.318 -8.578 -6.151 1.00 19.14 16 ASN D C 1
ATOM 3790 O O . ASN D 1 19 ? -43.426 -7.674 -6.994 1.00 20.77 16 ASN D O 1
ATOM 3795 N N . LEU D 1 20 ? -44.012 -8.575 -5.027 1.00 19.48 17 LEU D N 1
ATOM 3796 C CA . LEU D 1 20 ? -44.900 -7.460 -4.673 1.00 19.17 17 LEU D CA 1
ATOM 3797 C C . LEU D 1 20 ? -44.212 -6.199 -4.122 1.00 21.92 17 LEU D C 1
ATOM 3798 O O . LEU D 1 20 ? -44.877 -5.178 -3.909 1.00 22.76 17 LEU D O 1
ATOM 3803 N N A LEU D 1 21 ? -42.904 -6.268 -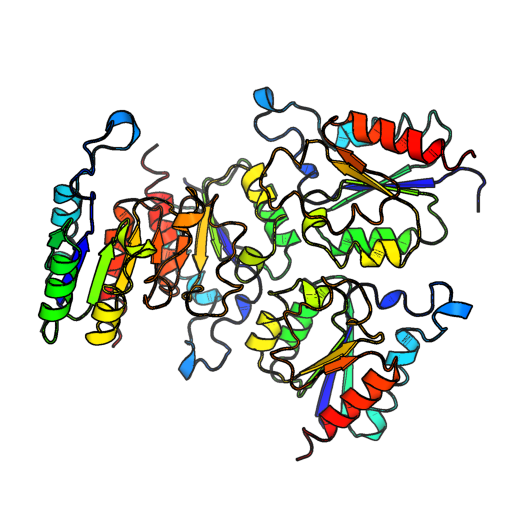3.883 0.50 21.12 18 LEU D N 1
ATOM 3804 N N B LEU D 1 21 ? -42.905 -6.266 -3.872 0.50 21.69 18 LEU D N 1
ATOM 3805 C CA A LEU D 1 21 ? -42.190 -5.153 -3.307 0.50 21.42 18 LEU D CA 1
ATOM 3806 C CA B LEU D 1 21 ? -42.199 -5.166 -3.244 0.50 22.45 18 LEU D CA 1
ATOM 3807 C C A LEU D 1 21 ? -42.450 -3.877 -4.081 0.50 23.17 18 LEU D C 1
ATOM 3808 C C B LEU D 1 21 ? -42.371 -3.881 -4.048 0.50 23.84 18 LEU D C 1
ATOM 3809 O O A LEU D 1 21 ? -42.478 -3.880 -5.315 0.50 22.18 18 LEU D O 1
ATOM 3810 O O B LEU D 1 21 ? -42.240 -3.882 -5.269 0.50 22.85 18 LEU D O 1
ATOM 3819 N N . GLY D 1 22 ? -42.698 -2.808 -3.333 1.00 26.03 19 GLY D N 1
ATOM 3820 C CA . GLY D 1 22 ? -42.888 -1.496 -3.928 1.00 29.87 19 GLY D CA 1
ATOM 3821 C C . GLY D 1 22 ? -44.301 -1.263 -4.389 1.00 33.64 19 GLY D C 1
ATOM 3822 O O . GLY D 1 22 ? -44.596 -0.167 -4.824 1.00 34.90 19 GLY D O 1
ATOM 3823 N N . THR D 1 23 ? -45.188 -2.261 -4.267 1.00 36.74 20 THR D N 1
ATOM 3824 C CA . THR D 1 23 ? -46.574 -2.114 -4.754 1.00 40.72 20 THR D CA 1
ATOM 3825 C C . THR D 1 23 ? -47.622 -1.895 -3.657 1.00 43.38 20 THR D C 1
ATOM 3826 O O . THR D 1 23 ? -48.688 -1.358 -3.938 1.00 47.30 20 THR D O 1
ATOM 3830 N N . ARG D 1 24 ? -47.361 -2.306 -2.420 1.00 47.94 21 ARG D N 1
ATOM 3831 C CA . ARG D 1 24 ? -48.339 -2.051 -1.349 1.00 50.96 21 ARG D CA 1
ATOM 3832 C C . ARG D 1 24 ? -48.095 -0.693 -0.665 1.00 52.68 21 ARG D C 1
ATOM 3833 O O . ARG D 1 24 ? -47.101 -0.517 0.035 1.00 52.87 21 ARG D O 1
ATOM 3841 N N . GLU D 1 25 ? -49.012 0.253 -0.883 1.00 55.10 22 GLU D N 1
ATOM 3842 C CA . GLU D 1 25 ? -48.965 1.577 -0.247 1.00 56.84 22 GLU D CA 1
ATOM 3843 C C . GLU D 1 25 ? -47.550 2.158 -0.206 1.00 57.00 22 GLU D C 1
ATOM 3844 O O . GLU D 1 25 ? -46.986 2.321 0.873 1.00 57.58 22 GLU D O 1
ATOM 3850 N N . PRO D 1 26 ? -46.978 2.478 -1.382 1.00 57.67 23 PRO D N 1
ATOM 3851 C CA . PRO D 1 26 ? -45.590 2.970 -1.488 1.00 58.39 23 PRO D CA 1
ATOM 3852 C C . PRO D 1 26 ? -45.238 4.196 -0.627 1.00 59.22 23 PRO D C 1
ATOM 3853 O O . PRO D 1 26 ? -44.125 4.268 -0.095 1.00 58.44 23 PRO D O 1
ATOM 3857 N N . GLU D 1 27 ? -46.159 5.151 -0.508 1.00 60.22 24 GLU D N 1
ATOM 3858 C CA . GLU D 1 27 ? -45.923 6.335 0.332 1.00 61.25 24 GLU D CA 1
ATOM 3859 C C . GLU D 1 27 ? -45.744 5.934 1.805 1.00 61.24 24 GLU D C 1
ATOM 3860 O O . GLU D 1 27 ? -45.103 6.648 2.577 1.00 61.26 24 GLU D O 1
ATOM 3866 N N . LYS D 1 28 ? -46.296 4.780 2.179 1.00 61.31 25 LYS D N 1
ATOM 3867 C CA . LYS D 1 28 ? -46.169 4.257 3.535 1.00 61.33 25 LYS D CA 1
ATOM 3868 C C . LYS D 1 28 ? -45.034 3.222 3.650 1.00 60.88 25 LYS D C 1
ATOM 3869 O O .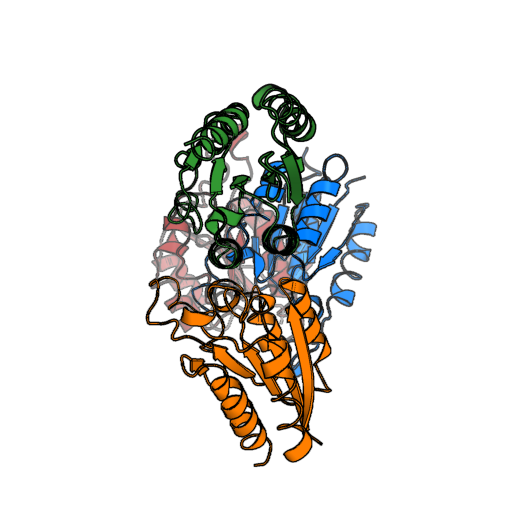 LYS D 1 28 ? -44.137 3.379 4.476 1.00 61.21 25 LYS D O 1
ATOM 3875 N N . TYR D 1 29 ? -45.063 2.190 2.802 1.00 59.54 26 TYR D N 1
ATOM 3876 C CA . TYR D 1 29 ? -44.080 1.086 2.866 1.00 58.29 26 TYR D CA 1
ATOM 3877 C C . TYR D 1 29 ? -42.802 1.270 2.031 1.00 55.68 26 TYR D C 1
ATOM 3878 O O . TYR D 1 29 ? -41.832 0.542 2.231 1.00 55.65 26 TYR D O 1
ATOM 3887 N N . GLY D 1 30 ? -42.810 2.211 1.089 1.00 52.53 27 GLY D N 1
ATOM 3888 C CA . GLY D 1 30 ? -41.650 2.449 0.229 1.00 49.91 27 GLY D CA 1
ATOM 3889 C C . GLY D 1 30 ? -41.903 2.032 -1.211 1.00 47.80 27 GLY D C 1
ATOM 3890 O O . GLY D 1 30 ? -42.751 1.163 -1.485 1.00 46.30 27 GLY D O 1
ATOM 3891 N N . TYR D 1 31 ? -41.127 2.636 -2.112 1.00 44.88 28 TYR D N 1
ATOM 3892 C CA . TYR D 1 31 ? -41.243 2.451 -3.565 1.00 43.57 28 TYR D CA 1
ATOM 3893 C C . TYR D 1 31 ? -40.277 1.434 -4.212 1.00 40.01 28 TYR D C 1
ATOM 3894 O O . TYR D 1 31 ? -40.500 1.012 -5.340 1.00 37.49 28 TYR D O 1
ATOM 3903 N N . THR D 1 32 ? -39.191 1.082 -3.531 1.00 37.39 29 THR D N 1
ATOM 3904 C CA . THR D 1 32 ? -38.202 0.183 -4.125 1.00 35.66 29 THR D CA 1
ATOM 3905 C C . THR D 1 32 ? -38.839 -1.153 -4.557 1.00 33.18 29 THR D C 1
ATOM 3906 O O . THR D 1 32 ? -39.536 -1.787 -3.779 1.00 32.28 29 THR D O 1
ATOM 3910 N N . THR D 1 33 ? -38.599 -1.551 -5.799 1.00 29.78 30 THR D N 1
ATOM 3911 C CA . THR D 1 33 ? -39.148 -2.804 -6.333 1.00 27.76 30 THR D CA 1
ATOM 3912 C C . THR D 1 33 ? -38.103 -3.893 -6.306 1.00 23.84 30 THR D C 1
ATOM 3913 O O . THR D 1 33 ? -36.917 -3.619 -6.147 1.00 23.56 30 THR D O 1
ATOM 3917 N N . LEU D 1 34 ? -38.529 -5.149 -6.456 1.00 22.73 31 LEU D N 1
ATOM 3918 C CA . LEU D 1 34 ? -37.548 -6.229 -6.478 1.00 21.83 31 LEU D CA 1
ATOM 3919 C C . LEU D 1 34 ? -36.606 -6.103 -7.668 1.00 21.83 31 LEU D C 1
ATOM 3920 O O . LEU D 1 34 ? -35.393 -6.306 -7.522 1.00 22.05 31 LEU D O 1
ATOM 3925 N N . ALA D 1 35 ? -37.140 -5.749 -8.833 1.00 22.93 32 ALA D N 1
ATOM 3926 C CA . ALA D 1 35 ? -36.304 -5.625 -10.027 1.00 24.43 32 ALA D CA 1
ATOM 3927 C C . ALA D 1 35 ? -35.212 -4.562 -9.836 1.00 24.25 32 ALA D C 1
ATOM 3928 O O . ALA D 1 35 ? -34.060 -4.728 -10.289 1.00 24.49 32 ALA D O 1
ATOM 3930 N N . GLU D 1 36 ? -35.559 -3.469 -9.162 1.00 25.75 33 GLU D N 1
ATOM 3931 C CA . GLU D 1 36 ? -34.572 -2.411 -8.846 1.00 27.31 33 GLU D CA 1
ATOM 3932 C C . GLU D 1 36 ? -33.472 -2.933 -7.931 1.00 26.05 33 GLU D C 1
ATOM 3933 O O . GLU D 1 36 ? -32.279 -2.743 -8.203 1.00 25.52 33 GLU D O 1
ATOM 3939 N N . ILE D 1 37 ? -33.857 -3.659 -6.875 1.00 24.10 34 ILE D N 1
ATOM 3940 C CA . ILE D 1 37 ? -32.881 -4.219 -5.960 1.00 23.43 34 ILE D CA 1
ATOM 3941 C C . ILE D 1 37 ? -31.931 -5.153 -6.695 1.00 21.31 34 ILE D C 1
ATOM 3942 O O . ILE D 1 37 ? -30.722 -5.055 -6.532 1.00 21.62 34 ILE D O 1
ATOM 3947 N N . VAL D 1 38 ? -32.493 -6.064 -7.490 1.00 19.89 35 VAL D N 1
ATOM 3948 C CA . VAL D 1 38 ? -31.707 -7.036 -8.193 1.00 18.55 35 VAL D CA 1
ATOM 3949 C C . VAL D 1 38 ? -30.783 -6.362 -9.204 1.00 18.42 35 VAL D C 1
ATOM 3950 O O . VAL D 1 38 ? -29.634 -6.712 -9.293 1.00 19.14 35 VAL D O 1
ATOM 3954 N N . SER D 1 39 ? -31.287 -5.385 -9.935 1.00 20.55 36 SER D N 1
ATOM 3955 C CA . SER D 1 39 ? -30.468 -4.740 -10.977 1.00 21.70 36 SER D CA 1
ATOM 3956 C C . SER D 1 39 ? -29.334 -3.955 -10.336 1.00 21.16 36 SER D C 1
ATOM 3957 O O . SER D 1 39 ? -28.218 -3.980 -10.845 1.00 20.45 36 SER D O 1
ATOM 3960 N N . GLN D 1 40 ? -29.592 -3.356 -9.178 1.00 21.49 37 GLN D N 1
ATOM 3961 C CA . GLN D 1 40 ? -28.528 -2.663 -8.420 1.00 22.72 37 GLN D CA 1
ATOM 3962 C C . GLN D 1 40 ? -27.483 -3.674 -7.940 1.00 22.89 37 GLN D C 1
ATOM 3963 O O . GLN D 1 40 ? -26.268 -3.426 -8.033 1.00 22.55 37 GLN D O 1
ATOM 3969 N N A LEU D 1 41 ? -27.939 -4.828 -7.447 0.60 21.57 38 LEU D N 1
ATOM 3970 N N B LEU D 1 41 ? -27.938 -4.823 -7.429 0.40 22.01 38 LEU D N 1
ATOM 3971 C CA A LEU D 1 41 ? -27.001 -5.818 -6.942 0.60 20.89 38 LEU D CA 1
ATOM 3972 C CA B LEU D 1 41 ? -27.009 -5.860 -6.970 0.40 21.57 38 LEU D CA 1
ATOM 3973 C C A LEU D 1 41 ? -26.129 -6.393 -8.072 0.60 20.90 38 LEU D C 1
ATOM 3974 C C B LEU D 1 41 ? -26.115 -6.361 -8.089 0.40 21.42 38 LEU D C 1
ATOM 3975 O O A LEU D 1 41 ? -24.954 -6.701 -7.857 0.60 21.27 38 LEU D O 1
ATOM 3976 O O B LEU D 1 41 ? -24.929 -6.619 -7.878 0.40 21.65 38 LEU D O 1
ATOM 3985 N N . GLU D 1 42 ? -26.695 -6.515 -9.275 1.00 21.47 39 GLU D N 1
ATOM 3986 C CA . GLU D 1 42 ? -25.953 -6.978 -10.437 1.00 21.96 39 GLU D CA 1
ATOM 3987 C C . GLU D 1 42 ? -24.783 -6.017 -10.739 1.00 21.96 39 GLU D C 1
ATOM 3988 O O . GLU D 1 42 ? -23.683 -6.455 -11.002 1.00 22.46 39 GLU D O 1
ATOM 3994 N N A ILE D 1 43 ? -25.043 -4.723 -10.701 0.60 22.79 40 ILE D N 1
ATOM 3995 N N B ILE D 1 43 ? -25.073 -4.717 -10.693 0.40 21.74 40 ILE D N 1
ATOM 3996 C CA A ILE D 1 43 ? -24.004 -3.731 -11.000 0.60 24.15 40 ILE D CA 1
ATOM 3997 C CA B ILE D 1 43 ? -24.071 -3.661 -10.894 0.40 21.95 40 ILE D CA 1
ATOM 3998 C C A ILE D 1 43 ? -22.969 -3.701 -9.868 0.60 24.48 40 ILE D C 1
ATOM 3999 C C B ILE D 1 43 ? -22.960 -3.850 -9.877 0.40 22.26 40 ILE D C 1
ATOM 4000 O O A ILE D 1 43 ? -21.776 -3.490 -10.112 0.60 25.32 40 ILE D O 1
ATOM 4001 O O B ILE D 1 43 ? -21.790 -4.050 -10.238 0.40 21.79 40 ILE D O 1
ATOM 4010 N N A GLN D 1 44 ? -23.400 -3.971 -8.638 0.60 24.20 41 GLN D N 1
ATOM 4011 N N B GLN D 1 44 ? -23.345 -3.845 -8.603 0.40 22.23 41 GLN D N 1
ATOM 4012 C CA A GLN D 1 44 ? -22.456 -4.032 -7.514 0.60 24.73 41 GLN D CA 1
ATOM 4013 C CA B GLN D 1 44 ? -22.399 -4.013 -7.503 0.40 22.73 41 GLN D CA 1
ATOM 4014 C C A GLN D 1 44 ? -21.550 -5.236 -7.677 0.60 24.30 41 GLN D C 1
ATOM 4015 C C B GLN D 1 44 ? -21.526 -5.238 -7.717 0.40 23.03 41 GLN D C 1
ATOM 4016 O O A GLN D 1 44 ? -20.335 -5.159 -7.441 0.60 23.24 41 GLN D O 1
ATOM 4017 O O B GLN D 1 44 ? -20.299 -5.171 -7.574 0.40 22.33 41 GLN D O 1
ATOM 4028 N N . ALA D 1 45 ? -22.154 -6.363 -8.065 1.00 22.17 42 ALA D N 1
ATOM 4029 C CA . ALA D 1 45 ? -21.420 -7.577 -8.313 1.00 22.99 42 ALA D CA 1
ATOM 4030 C C . ALA D 1 45 ? -20.395 -7.406 -9.445 1.00 24.02 42 ALA D C 1
ATOM 4031 O O . ALA D 1 45 ? -19.243 -7.830 -9.323 1.00 24.54 42 ALA D O 1
ATOM 4033 N N . GLN D 1 46 ? -20.792 -6.737 -10.511 1.00 26.15 43 GLN D N 1
ATOM 4034 C CA . GLN D 1 46 ? -19.875 -6.508 -11.634 1.00 29.57 43 GLN D CA 1
ATOM 4035 C C . GLN D 1 46 ? -18.652 -5.736 -11.130 1.00 28.91 43 GLN D C 1
ATOM 4036 O O . GLN D 1 46 ? -17.523 -6.065 -11.481 1.00 28.49 43 GLN D O 1
ATOM 4042 N N . GLY D 1 47 ? -18.888 -4.746 -10.281 1.00 28.85 44 GLY D N 1
ATOM 4043 C CA . GLY D 1 47 ? -17.809 -3.941 -9.679 1.00 30.67 44 GLY D CA 1
ATOM 4044 C C . GLY D 1 47 ? -16.848 -4.733 -8.803 1.00 31.92 44 GLY D C 1
ATOM 4045 O O . GLY D 1 47 ? -15.675 -4.360 -8.648 1.00 32.31 44 GLY D O 1
ATOM 4046 N N . MET D 1 48 ? -17.329 -5.834 -8.228 1.00 28.68 45 MET D N 1
ATOM 4047 C CA . MET D 1 48 ? -16.509 -6.694 -7.392 1.00 30.12 45 MET D CA 1
ATOM 4048 C C . MET D 1 48 ? -15.914 -7.834 -8.187 1.00 28.26 45 MET D C 1
ATOM 4049 O O . MET D 1 48 ? -15.306 -8.745 -7.613 1.00 30.47 45 MET D O 1
ATOM 4054 N N . ASP D 1 49 ? -16.143 -7.810 -9.495 1.00 29.48 46 ASP D N 1
ATOM 4055 C CA . ASP D 1 49 ? -15.663 -8.827 -10.420 1.00 30.25 46 ASP D CA 1
ATOM 4056 C C . ASP D 1 49 ? -16.227 -10.212 -10.085 1.00 28.54 46 ASP D C 1
ATOM 4057 O O . ASP D 1 49 ? -15.508 -11.215 -10.143 1.00 30.59 46 ASP D O 1
ATOM 4062 N N A VAL D 1 50 ? -17.526 -10.223 -9.761 0.60 26.75 47 VAL D N 1
ATOM 4063 N N B VAL D 1 50 ? -17.503 -10.272 -9.709 0.40 26.50 47 VAL D N 1
ATOM 4064 C CA A VAL D 1 50 ? -18.272 -11.415 -9.381 0.60 26.11 47 VAL D CA 1
ATOM 4065 C CA B VAL D 1 50 ? -18.141 -11.555 -9.446 0.40 25.16 47 VAL D CA 1
ATOM 4066 C C A VAL D 1 50 ? -19.461 -11.631 -10.325 0.60 24.13 47 VAL D C 1
ATOM 4067 C C B VAL D 1 50 ? -19.436 -11.661 -10.259 0.40 23.93 47 VAL D C 1
ATOM 4068 O O A VAL D 1 50 ? -20.094 -10.666 -10.750 0.60 24.38 47 VAL D O 1
ATOM 4069 O O B VAL D 1 50 ? -20.104 -10.660 -10.525 0.40 24.32 47 VAL D O 1
ATOM 4076 N N . ALA D 1 51 ? -19.737 -12.882 -10.685 1.00 23.33 48 ALA D N 1
ATOM 4077 C CA . ALA D 1 51 ? -20.925 -13.203 -11.489 1.00 21.97 48 ALA D CA 1
ATOM 4078 C C . ALA D 1 51 ? -22.099 -13.413 -10.521 1.00 21.83 48 ALA D C 1
ATOM 4079 O O . ALA D 1 51 ? -21.907 -13.991 -9.452 1.00 22.77 48 ALA D O 1
ATOM 4081 N N . LEU D 1 52 ? -23.267 -12.899 -10.878 1.00 21.62 49 LEU D N 1
ATOM 4082 C CA . LEU D 1 52 ? -24.464 -12.986 -10.016 1.00 20.25 49 LEU D CA 1
ATOM 4083 C C . LEU D 1 52 ? -25.640 -13.483 -10.821 1.00 21.57 49 LEU D C 1
ATOM 4084 O O . LEU D 1 52 ? -25.958 -12.928 -11.874 1.00 23.09 49 LEU D O 1
ATOM 4089 N N . SER D 1 53 ? -26.239 -14.584 -10.382 1.00 18.20 50 SER D N 1
ATOM 4090 C CA . SER D 1 53 ? -27.458 -15.113 -10.980 1.00 17.86 50 SER D CA 1
ATOM 4091 C C . SER D 1 53 ? -28.594 -14.863 -9.983 1.00 16.97 50 SER D C 1
ATOM 4092 O O . SER D 1 53 ? -28.346 -14.726 -8.783 1.00 17.88 50 SER D O 1
ATOM 4095 N N A HIS D 1 54 ? -29.820 -14.752 -10.490 0.70 16.65 51 HIS D N 1
ATOM 4096 N N B HIS D 1 54 ? -29.824 -14.830 -10.473 0.30 17.34 51 HIS D N 1
ATOM 4097 C CA A HIS D 1 54 ? -31.000 -14.480 -9.653 0.70 16.83 51 HIS D CA 1
ATOM 4098 C CA B HIS D 1 54 ? -30.944 -14.537 -9.601 0.30 17.71 51 HIS D CA 1
ATOM 4099 C C A HIS D 1 54 ? -32.210 -15.304 -10.044 0.70 16.92 51 HIS D C 1
ATOM 4100 C C B HIS D 1 54 ? -32.255 -15.184 -10.028 0.30 17.32 51 HIS D C 1
ATOM 4101 O O A HIS D 1 54 ? -32.418 -15.646 -11.211 0.70 16.83 51 HIS D O 1
ATOM 4102 O O B HIS D 1 54 ? -32.595 -15.248 -11.213 0.30 17.47 51 HIS D O 1
ATOM 4115 N N . LEU D 1 55 ? -32.988 -15.666 -9.034 1.00 16.66 52 LEU D N 1
ATOM 4116 C CA . LEU D 1 55 ? -34.302 -16.240 -9.242 1.00 16.86 52 LEU D CA 1
ATOM 4117 C C . LEU D 1 55 ? -35.197 -15.792 -8.103 1.00 15.75 52 LEU D C 1
ATOM 4118 O O . LEU D 1 55 ? -34.810 -15.895 -6.936 1.00 16.43 52 LEU D O 1
ATOM 4123 N N . GLN D 1 56 ? -36.383 -15.303 -8.440 1.00 16.05 53 GLN D N 1
ATOM 4124 C CA . GLN D 1 56 ? -37.437 -15.117 -7.468 1.00 16.45 53 GLN D CA 1
ATOM 4125 C C . GLN D 1 56 ? -38.565 -16.062 -7.861 1.00 15.35 53 GLN D C 1
ATOM 4126 O O . GLN D 1 56 ? -38.911 -16.181 -9.060 1.00 16.60 53 GLN D O 1
ATOM 4132 N N . SER D 1 57 ? -39.124 -16.731 -6.858 1.00 14.99 54 SER D N 1
ATOM 4133 C CA . SER D 1 57 ? -40.246 -17.607 -7.094 1.00 15.95 54 SER D CA 1
ATOM 4134 C C . SER D 1 57 ? -41.174 -17.732 -5.898 1.00 16.09 54 SER D C 1
ATOM 4135 O O . SER D 1 57 ? -40.756 -17.643 -4.736 1.00 15.69 54 SER D O 1
ATOM 4138 N N . ASN D 1 58 ? -42.447 -17.958 -6.210 1.00 15.38 55 ASN D N 1
ATOM 4139 C CA . ASN D 1 58 ? -43.439 -18.267 -5.197 1.00 14.69 55 ASN D CA 1
ATOM 4140 C C . ASN D 1 58 ? -43.555 -19.770 -4.987 1.00 15.25 55 ASN D C 1
ATOM 4141 O O . ASN D 1 58 ? -44.275 -20.212 -4.115 1.00 15.78 55 ASN D O 1
ATOM 4146 N N . ALA D 1 59 ? -42.817 -20.527 -5.786 1.00 15.37 56 ALA D N 1
ATOM 4147 C CA . ALA D 1 59 ? -42.854 -21.995 -5.749 1.00 16.73 56 ALA D CA 1
ATOM 4148 C C . ALA D 1 59 ? -41.663 -22.551 -4.981 1.00 15.51 56 ALA D C 1
ATOM 4149 O O . ALA D 1 59 ? -40.517 -22.383 -5.395 1.00 17.79 56 ALA D O 1
ATOM 4151 N N . GLU D 1 60 ? -41.934 -23.246 -3.883 1.00 16.67 57 GLU D N 1
ATOM 4152 C CA . GLU D 1 60 ? -40.871 -23.882 -3.103 1.00 16.72 57 GLU D CA 1
ATOM 4153 C C . GLU D 1 60 ? -39.993 -24.747 -4.017 1.00 15.82 57 GLU D C 1
ATOM 4154 O O . GLU D 1 60 ? -38.778 -24.717 -3.903 1.00 16.09 57 GLU D O 1
ATOM 4160 N N . HIS D 1 61 ? -40.614 -25.548 -4.899 1.00 16.23 58 HIS D N 1
ATOM 4161 C CA . HIS D 1 61 ? -39.858 -26.477 -5.757 1.00 16.36 58 HIS D CA 1
ATOM 4162 C C . HIS D 1 61 ? -38.888 -25.789 -6.689 1.00 15.15 58 HIS D C 1
ATOM 4163 O O . HIS D 1 61 ? -37.835 -26.322 -6.988 1.00 16.99 58 HIS D O 1
ATOM 4170 N N . ALA D 1 62 ? -39.231 -24.598 -7.139 1.00 15.45 59 ALA D N 1
ATOM 4171 C CA . ALA D 1 62 ? -38.388 -23.846 -8.045 1.00 15.54 59 ALA D CA 1
ATOM 4172 C C . ALA D 1 62 ? -37.139 -23.372 -7.342 1.00 15.50 59 ALA D C 1
ATOM 4173 O O . ALA D 1 62 ? -36.038 -23.397 -7.924 1.00 15.72 59 ALA D O 1
ATOM 4175 N N . LEU D 1 63 ? -37.294 -22.947 -6.092 1.00 15.21 60 LEU D N 1
ATOM 4176 C CA . LEU D 1 63 ? -36.149 -22.555 -5.283 1.00 14.99 60 LEU D CA 1
ATOM 4177 C C . LEU D 1 63 ? -35.251 -23.766 -5.022 1.00 15.83 60 LEU D C 1
ATOM 4178 O O . LEU D 1 63 ? -34.026 -23.680 -5.129 1.00 15.85 60 LEU D O 1
ATOM 4183 N N . ILE D 1 64 ? -35.862 -24.885 -4.667 1.00 15.30 61 ILE D N 1
ATOM 4184 C CA . ILE D 1 64 ? -35.113 -26.114 -4.420 1.00 15.11 61 ILE D CA 1
ATOM 4185 C C . ILE D 1 64 ? -34.336 -26.540 -5.691 1.00 15.77 61 ILE D C 1
ATOM 4186 O O . ILE D 1 64 ? -33.150 -26.888 -5.619 1.00 15.91 61 ILE D O 1
ATOM 4191 N N . ASP D 1 65 ? -34.987 -26.507 -6.834 1.00 14.84 62 ASP D N 1
ATOM 4192 C CA . ASP D 1 65 ? -34.357 -26.884 -8.113 1.00 15.81 62 ASP D CA 1
ATOM 4193 C C . ASP D 1 65 ? -33.164 -25.966 -8.417 1.00 16.63 62 ASP D C 1
ATOM 4194 O O . ASP D 1 65 ? -32.118 -26.425 -8.904 1.00 16.29 62 ASP D O 1
ATOM 4199 N N . SER D 1 66 ? -33.337 -24.685 -8.147 1.00 15.73 63 SER D N 1
ATOM 4200 C CA . SER D 1 66 ? -32.276 -23.703 -8.355 1.00 17.94 63 SER D CA 1
ATOM 4201 C C . SER D 1 66 ? -31.060 -24.019 -7.486 1.00 16.47 63 SER D C 1
ATOM 4202 O O . SER D 1 66 ? -29.897 -23.939 -7.939 1.00 17.68 63 SER D O 1
ATOM 4205 N N . ILE D 1 67 ? -31.303 -24.396 -6.231 1.00 15.27 64 ILE D N 1
ATOM 4206 C CA . ILE D 1 67 ? -30.243 -24.760 -5.299 1.00 15.38 64 ILE D CA 1
ATOM 4207 C C . ILE D 1 67 ? -29.559 -26.021 -5.792 1.00 15.22 64 ILE D C 1
ATOM 4208 O O . ILE D 1 67 ? -28.330 -26.081 -5.830 1.00 15.82 64 ILE D O 1
ATOM 4213 N N . HIS D 1 68 ? -30.344 -27.009 -6.232 1.00 16.57 65 HIS D N 1
ATOM 4214 C CA . HIS D 1 68 ? -29.720 -28.208 -6.790 1.00 15.74 65 HIS D CA 1
ATOM 4215 C C . HIS D 1 68 ? -28.844 -27.891 -8.010 1.00 18.15 65 HIS D C 1
ATOM 4216 O O . HIS D 1 68 ? -27.712 -28.419 -8.130 1.00 18.37 65 HIS D O 1
ATOM 4223 N N . GLN D 1 69 ? -29.338 -27.005 -8.868 1.00 18.72 66 GLN D N 1
ATOM 4224 C CA . GLN D 1 69 ? -28.653 -26.650 -10.116 1.00 19.18 66 GLN D CA 1
ATOM 4225 C C . GLN D 1 69 ? -27.395 -25.836 -9.882 1.00 19.34 66 GLN D C 1
ATOM 4226 O O . GLN D 1 69 ? -26.549 -25.762 -10.772 1.00 19.39 66 GLN D O 1
ATOM 4232 N N . ALA D 1 70 ? -27.253 -25.292 -8.683 1.00 17.08 67 ALA D N 1
ATOM 4233 C CA . ALA D 1 70 ? -26.094 -24.491 -8.312 1.00 17.65 67 ALA D CA 1
ATOM 4234 C C . ALA D 1 70 ? -24.867 -25.338 -8.055 1.00 18.94 67 ALA D C 1
ATOM 4235 O O . ALA D 1 70 ? -23.763 -24.828 -8.032 1.00 18.09 67 ALA D O 1
ATOM 4237 N N . ARG D 1 71 ? -25.056 -26.631 -7.803 1.00 20.11 68 ARG D N 1
ATOM 4238 C CA . ARG D 1 71 ? -23.949 -27.539 -7.545 1.00 23.70 68 ARG D CA 1
ATOM 4239 C C . ARG D 1 71 ? -22.849 -27.459 -8.578 1.00 23.84 68 ARG D C 1
ATOM 4240 O O . ARG D 1 71 ? -23.098 -27.584 -9.784 1.00 25.95 68 ARG D O 1
ATOM 4248 N N . GLY D 1 72 ? -21.634 -27.237 -8.108 1.00 24.88 69 GLY D N 1
ATOM 4249 C CA . GLY D 1 72 ? -20.473 -27.189 -8.996 1.00 26.13 69 GLY D CA 1
ATOM 4250 C C . GLY D 1 72 ? -20.266 -25.915 -9.783 1.00 25.90 69 GLY D C 1
ATOM 4251 O O . GLY D 1 72 ? -19.313 -25.819 -10.539 1.00 29.12 69 GLY D O 1
ATOM 4252 N N . ASN D 1 73 ? -21.161 -24.932 -9.662 1.00 22.09 70 ASN D N 1
ATOM 4253 C CA . ASN D 1 73 ? -20.975 -23.682 -10.374 1.00 20.30 70 ASN D CA 1
ATOM 4254 C C . ASN D 1 73 ? -21.153 -22.445 -9.519 1.00 20.58 70 ASN D C 1
ATOM 4255 O O . ASN D 1 73 ? -20.915 -21.355 -9.989 1.00 21.51 70 ASN D O 1
ATOM 4260 N N . THR D 1 74 ? -21.523 -22.628 -8.248 1.00 19.55 71 THR D N 1
ATOM 4261 C CA . THR D 1 74 ? -21.873 -21.514 -7.359 1.00 19.00 71 THR D CA 1
ATOM 4262 C C . THR D 1 74 ? -21.081 -21.564 -6.044 1.00 18.41 71 THR D C 1
ATOM 4263 O O . THR D 1 74 ? -20.983 -22.602 -5.390 1.00 19.17 71 THR D O 1
ATOM 4267 N N . ASP D 1 75 ? -20.442 -20.440 -5.707 1.00 18.51 72 ASP D N 1
ATOM 4268 C CA . ASP D 1 75 ? -19.596 -20.331 -4.535 1.00 17.81 72 ASP D CA 1
ATOM 4269 C C . ASP D 1 75 ? -20.325 -19.919 -3.257 1.00 19.02 72 ASP D C 1
ATOM 4270 O O . ASP D 1 75 ? -19.870 -20.237 -2.161 1.00 19.08 72 ASP D O 1
ATOM 4275 N N . PHE D 1 76 ? -21.472 -19.261 -3.412 1.00 16.68 73 PHE D N 1
ATOM 4276 C CA . PHE D 1 76 ? -22.208 -18.741 -2.263 1.00 16.71 73 PHE D CA 1
ATOM 4277 C C . PHE D 1 76 ? -23.628 -18.436 -2.695 1.00 16.39 73 PHE D C 1
ATOM 4278 O O . PHE D 1 76 ? -23.871 -18.034 -3.849 1.00 16.49 73 PHE D O 1
ATOM 4286 N N . ILE D 1 77 ? -24.553 -18.568 -1.742 1.00 16.96 74 ILE D N 1
ATOM 4287 C CA . ILE D 1 77 ? -25.951 -18.276 -1.976 1.00 15.26 74 ILE D CA 1
ATOM 4288 C C . ILE D 1 77 ? -26.404 -17.158 -1.045 1.00 15.50 74 ILE D C 1
ATOM 4289 O O . ILE D 1 77 ? -26.093 -17.171 0.137 1.00 14.96 74 ILE D O 1
ATOM 4294 N N . LEU D 1 78 ? -27.089 -16.173 -1.613 1.00 14.36 75 LEU D N 1
ATOM 4295 C CA . LEU D 1 78 ? -27.740 -15.133 -0.826 1.00 14.35 75 LEU D CA 1
ATOM 4296 C C . LEU D 1 78 ? -29.237 -15.400 -0.948 1.00 15.12 75 LEU D C 1
ATOM 4297 O O . LEU D 1 78 ? -29.743 -15.444 -2.042 1.00 17.07 75 LEU D O 1
ATOM 4302 N N . ILE D 1 79 ? -29.936 -15.575 0.160 1.00 14.30 76 ILE D N 1
ATOM 4303 C CA . ILE D 1 79 ? -31.350 -15.930 0.057 1.00 13.56 76 ILE D CA 1
ATOM 4304 C C . ILE D 1 79 ? -32.202 -15.109 0.984 1.00 14.15 76 ILE D C 1
ATOM 4305 O O . ILE D 1 79 ? -31.922 -14.997 2.183 1.00 14.55 76 ILE D O 1
ATOM 4310 N N . ASN D 1 80 ? -33.203 -14.466 0.384 1.00 15.53 77 ASN D N 1
ATOM 4311 C CA . ASN D 1 80 ? -34.323 -13.891 1.153 1.00 13.08 77 ASN D CA 1
ATOM 4312 C C . ASN D 1 80 ? -35.467 -14.901 0.981 1.00 14.67 77 ASN D C 1
ATOM 4313 O O . ASN D 1 80 ? -36.122 -14.916 -0.028 1.00 14.83 77 ASN D O 1
ATOM 4318 N N . PRO D 1 81 ? -35.634 -15.784 1.952 1.00 14.40 78 PRO D N 1
ATOM 4319 C CA . PRO D 1 81 ? -36.592 -16.893 1.843 1.00 15.41 78 PRO D CA 1
ATOM 4320 C C . PRO D 1 81 ? -38.019 -16.476 2.092 1.00 14.99 78 PRO D C 1
ATOM 4321 O O . PRO D 1 81 ? -38.954 -17.276 1.867 1.00 14.58 78 PRO D O 1
ATOM 4325 N N . ALA D 1 82 ? -38.190 -15.250 2.552 1.00 14.84 79 ALA D N 1
ATOM 4326 C CA . ALA D 1 82 ? -39.513 -14.725 2.949 1.00 14.80 79 ALA D CA 1
ATOM 4327 C C . ALA D 1 82 ? -40.229 -15.756 3.856 1.00 14.62 79 ALA D C 1
ATOM 4328 O O . ALA D 1 82 ? -39.584 -16.339 4.739 1.00 14.41 79 ALA D O 1
ATOM 4330 N N . ALA D 1 83 ? -41.511 -16.033 3.608 1.00 15.73 80 ALA D N 1
ATOM 4331 C CA . ALA D 1 83 ? -42.283 -16.897 4.519 1.00 15.58 80 ALA D CA 1
ATOM 4332 C C . ALA D 1 83 ? -41.759 -18.316 4.624 1.00 14.65 80 ALA D C 1
ATOM 4333 O O . ALA D 1 83 ? -41.990 -18.976 5.633 1.00 15.15 80 ALA D O 1
ATOM 4335 N N . PHE D 1 84 ? -41.028 -18.792 3.613 1.00 14.47 81 PHE D N 1
ATOM 4336 C CA . PHE D 1 84 ? -40.521 -20.165 3.648 1.00 14.27 81 PHE D CA 1
ATOM 4337 C C . PHE D 1 84 ? -39.492 -20.429 4.747 1.00 14.16 81 PHE D C 1
ATOM 4338 O O . PHE D 1 84 ? -39.233 -21.605 5.105 1.00 14.89 81 PHE D O 1
ATOM 4346 N N . THR D 1 85 ? -38.888 -19.368 5.292 1.00 14.01 82 THR D N 1
ATOM 4347 C CA . THR D 1 85 ? -37.943 -19.578 6.385 1.00 15.37 82 THR D CA 1
ATOM 4348 C C . THR D 1 85 ? -38.631 -20.235 7.594 1.00 15.68 82 THR D C 1
ATOM 4349 O O . THR D 1 85 ? -38.014 -21.022 8.307 1.00 16.47 82 THR D O 1
ATOM 4353 N N . HIS D 1 86 ? -39.922 -19.993 7.761 1.00 15.20 83 HIS D N 1
ATOM 4354 C CA . HIS D 1 86 ? -40.640 -20.521 8.935 1.00 14.93 83 HIS D CA 1
ATOM 4355 C C . HIS D 1 86 ? -41.218 -21.901 8.710 1.00 15.49 83 HIS D C 1
ATOM 4356 O O . HIS D 1 86 ? -41.612 -22.572 9.676 1.00 17.55 83 HIS D O 1
ATOM 4363 N N . THR D 1 87 ? -41.287 -22.334 7.458 1.00 14.73 84 THR D N 1
ATOM 4364 C CA . THR D 1 87 ? -42.068 -23.518 7.104 1.00 16.09 84 THR D CA 1
ATOM 4365 C C . THR D 1 87 ? -41.356 -24.609 6.327 1.00 18.12 84 THR D C 1
ATOM 4366 O O . THR D 1 87 ? -41.739 -25.790 6.427 1.00 18.44 84 THR D O 1
ATOM 4370 N N . SER D 1 88 ? -40.300 -24.275 5.600 1.00 16.43 85 SER D N 1
ATOM 4371 C CA . SER D 1 88 ? -39.754 -25.241 4.655 1.00 16.62 85 SER D CA 1
ATOM 4372 C C . SER D 1 88 ? -38.553 -26.038 5.120 1.00 16.63 85 SER D C 1
ATOM 4373 O O . SER D 1 88 ? -37.403 -25.605 4.960 1.00 16.51 85 SER D O 1
ATOM 4376 N N . VAL D 1 89 ? -38.814 -27.240 5.648 1.00 16.09 86 VAL D N 1
ATOM 4377 C CA . VAL D 1 89 ? -37.733 -28.153 5.953 1.00 14.80 86 VAL D CA 1
ATOM 4378 C C . VAL D 1 89 ? -37.090 -28.616 4.623 1.00 15.36 86 VAL D C 1
ATOM 4379 O O . VAL D 1 89 ? -35.870 -28.854 4.542 1.00 16.09 86 VAL D O 1
ATOM 4383 N N . ALA D 1 90 ? -37.891 -28.698 3.557 1.00 15.04 87 ALA D N 1
ATOM 4384 C CA . ALA D 1 90 ? -37.348 -29.121 2.246 1.00 15.34 87 ALA D CA 1
ATOM 4385 C C . ALA D 1 90 ? -36.257 -28.167 1.726 1.00 15.56 87 ALA D C 1
ATOM 4386 O O . ALA D 1 90 ? -35.259 -28.597 1.179 1.00 15.75 87 ALA D O 1
ATOM 4388 N N A LEU D 1 91 ? -36.442 -26.862 1.914 0.60 15.45 88 LEU D N 1
ATOM 4389 N N B LEU D 1 91 ? -36.455 -26.879 1.959 0.40 14.76 88 LEU D N 1
ATOM 4390 C CA A LEU D 1 91 ? -35.422 -25.891 1.525 0.60 15.82 88 LEU D CA 1
ATOM 4391 C CA B LEU D 1 91 ? -35.505 -25.868 1.564 0.40 14.31 88 LEU D CA 1
ATOM 4392 C C A LEU D 1 91 ? -34.173 -26.031 2.391 0.60 15.52 88 LEU D C 1
ATOM 4393 C C B LEU D 1 91 ? -34.217 -25.985 2.393 0.40 14.69 88 LEU D C 1
ATOM 4394 O O A LEU D 1 91 ? -33.045 -25.981 1.872 0.60 15.47 88 LEU D O 1
ATOM 4395 O O B LEU D 1 91 ? -33.114 -25.875 1.848 0.40 15.01 88 LEU D O 1
ATOM 4404 N N . ARG D 1 92 ? -34.371 -26.252 3.693 1.00 14.45 89 ARG D N 1
ATOM 4405 C CA . ARG D 1 92 ? -33.240 -26.471 4.597 1.00 14.17 89 ARG D CA 1
ATOM 4406 C C . ARG D 1 92 ? -32.414 -27.641 4.052 1.00 15.59 89 ARG D C 1
ATOM 4407 O O . ARG D 1 92 ? -31.184 -27.573 3.950 1.00 15.33 89 ARG D O 1
ATOM 4415 N N . ASP D 1 93 ? -33.116 -28.737 3.734 1.00 14.61 90 ASP D N 1
ATOM 4416 C CA . ASP D 1 93 ? -32.456 -29.942 3.284 1.00 16.14 90 ASP D CA 1
ATOM 4417 C C . ASP D 1 93 ? -31.818 -29.823 1.901 1.00 15.95 90 ASP D C 1
ATOM 4418 O O . ASP D 1 93 ? -30.814 -30.502 1.631 1.00 16.76 90 ASP D O 1
ATOM 4423 N N . ALA D 1 94 ? -32.325 -28.927 1.055 1.00 15.53 91 ALA D N 1
ATOM 4424 C CA . ALA D 1 94 ? -31.696 -28.659 -0.233 1.00 16.57 91 ALA D CA 1
ATOM 4425 C C . ALA D 1 94 ? -30.348 -27.985 0.027 1.00 15.32 91 ALA D C 1
ATOM 4426 O O . ALA D 1 94 ? -29.329 -28.353 -0.586 1.00 16.43 91 ALA D O 1
ATOM 4428 N N . LEU D 1 95 ? -30.364 -26.970 0.897 1.00 15.45 92 LEU D N 1
ATOM 4429 C CA . LEU D 1 95 ? -29.150 -26.232 1.240 1.00 16.94 92 LEU D CA 1
ATOM 4430 C C . LEU D 1 95 ? -28.109 -27.122 1.897 1.00 18.53 92 LEU D C 1
ATOM 4431 O O . LEU D 1 95 ? -26.916 -27.096 1.514 1.00 18.64 92 LEU D O 1
ATOM 4436 N N . LEU D 1 96 ? -28.540 -27.955 2.821 1.00 17.57 93 LEU D N 1
ATOM 4437 C CA . LEU D 1 96 ? -27.615 -28.887 3.451 1.00 18.32 93 LEU D CA 1
ATOM 4438 C C . LEU D 1 96 ? -27.107 -29.907 2.426 1.00 19.78 93 LEU D C 1
ATOM 4439 O O . LEU D 1 96 ? -25.938 -30.308 2.484 1.00 20.43 93 LEU D O 1
ATOM 4444 N N . GLY D 1 97 ? -27.988 -30.332 1.515 1.00 18.10 94 GLY D N 1
ATOM 4445 C CA . GLY D 1 97 ? -27.637 -31.323 0.522 1.00 19.02 94 GLY D CA 1
ATOM 4446 C C . GLY D 1 97 ? -26.556 -30.873 -0.426 1.00 20.74 94 GLY D C 1
ATOM 4447 O O . GLY D 1 97 ? -25.685 -31.666 -0.801 1.00 22.12 94 GLY D O 1
ATOM 4448 N N . VAL D 1 98 ? -26.603 -29.614 -0.842 1.00 17.68 95 VAL D N 1
ATOM 4449 C CA . VAL D 1 98 ? -25.608 -29.108 -1.789 1.00 19.52 95 VAL D CA 1
ATOM 4450 C C . VAL D 1 98 ? -24.356 -28.503 -1.141 1.00 18.89 95 VAL D C 1
ATOM 4451 O O . VAL D 1 98 ? -23.337 -28.320 -1.820 1.00 19.77 95 VAL D O 1
ATOM 4455 N N . GLN D 1 99 ? -24.439 -28.193 0.141 1.00 19.50 96 GLN D N 1
ATOM 4456 C CA . GLN D 1 99 ? -23.283 -27.735 0.927 1.00 18.79 96 GLN D CA 1
ATOM 4457 C C . GLN D 1 99 ? -22.649 -26.472 0.389 1.00 20.69 96 GLN D C 1
ATOM 4458 O O . GLN D 1 99 ? -21.431 -26.326 0.403 1.00 24.87 96 GLN D O 1
ATOM 4464 N N . ILE D 1 100 ? -23.474 -25.573 -0.108 1.00 19.00 97 ILE D N 1
ATOM 4465 C CA . ILE D 1 100 ? -23.015 -24.253 -0.527 1.00 18.81 97 ILE D CA 1
ATOM 4466 C C . ILE D 1 100 ? -23.380 -23.304 0.595 1.00 18.31 97 ILE D C 1
ATOM 4467 O O . ILE D 1 100 ? -24.516 -23.287 1.044 1.00 17.68 97 ILE D O 1
ATOM 4472 N N . PRO D 1 101 ? -22.412 -22.523 1.093 1.00 17.59 98 PRO D N 1
ATOM 4473 C CA . PRO D 1 101 ? -22.726 -21.625 2.194 1.00 18.04 98 PRO D CA 1
ATOM 4474 C C . PRO D 1 101 ? -23.719 -20.541 1.776 1.00 16.48 98 PRO D C 1
ATOM 4475 O O . PRO D 1 101 ? -23.765 -20.149 0.603 1.00 16.58 98 PRO D O 1
ATOM 4479 N N . PHE D 1 102 ? -24.513 -20.085 2.734 1.00 16.38 99 PHE D N 1
ATOM 4480 C CA . PHE D 1 102 ? -25.482 -19.037 2.445 1.00 15.62 99 PHE D CA 1
ATOM 4481 C C . PHE D 1 102 ? -25.670 -18.026 3.567 1.00 15.47 99 PHE D C 1
ATOM 4482 O O . PHE D 1 102 ? -25.391 -18.294 4.728 1.00 17.12 99 PHE D O 1
ATOM 4490 N N . ILE D 1 103 ? -26.133 -16.842 3.194 1.00 14.67 100 ILE D N 1
ATOM 4491 C CA . ILE D 1 103 ? -26.565 -15.821 4.131 1.00 13.97 100 ILE D CA 1
ATOM 4492 C C . ILE D 1 103 ? -28.057 -15.604 3.906 1.00 14.27 100 ILE D C 1
ATOM 4493 O O . ILE D 1 103 ? -28.516 -15.561 2.758 1.00 15.24 100 ILE D O 1
ATOM 4498 N N . GLU D 1 104 ? -28.778 -15.475 5.008 1.00 15.22 101 GLU D N 1
ATOM 4499 C CA . GLU D 1 104 ? -30.241 -15.271 5.032 1.00 14.45 101 GLU D CA 1
ATOM 4500 C C . GLU D 1 104 ? -30.492 -13.779 5.202 1.00 15.92 101 GLU D C 1
ATOM 4501 O O . GLU D 1 104 ? -29.886 -13.148 6.094 1.00 16.81 101 GLU D O 1
ATOM 4507 N N . ILE D 1 105 ? -31.351 -13.227 4.349 1.00 14.22 102 ILE D N 1
ATOM 4508 C CA . ILE D 1 105 ? -31.668 -11.804 4.343 1.00 15.44 102 ILE D CA 1
ATOM 4509 C C . ILE D 1 105 ? -33.168 -11.589 4.445 1.00 16.58 102 ILE D C 1
ATOM 4510 O O . ILE D 1 105 ? -33.958 -12.233 3.730 1.00 16.12 102 ILE D O 1
ATOM 4515 N N . HIS D 1 106 ? -33.569 -10.718 5.371 1.00 15.95 103 HIS D N 1
ATOM 4516 C CA . HIS D 1 106 ? -34.952 -10.221 5.446 1.00 17.26 103 HIS D CA 1
ATOM 4517 C C . HIS D 1 106 ? -34.939 -8.687 5.402 1.00 18.17 103 HIS D C 1
ATOM 4518 O O . HIS D 1 106 ? -34.108 -8.040 6.041 1.00 17.97 103 HIS D O 1
ATOM 4525 N N . LEU D 1 107 ? -35.836 -8.113 4.618 1.00 18.59 104 LEU D N 1
ATOM 4526 C CA . LEU D 1 107 ? -35.921 -6.653 4.487 1.00 19.17 104 LEU D CA 1
ATOM 4527 C C . LEU D 1 107 ? -36.360 -5.986 5.792 1.00 19.99 104 LEU D C 1
ATOM 4528 O O . LEU D 1 107 ? -35.811 -4.956 6.181 1.00 20.31 104 LEU D O 1
ATOM 4533 N N . SER D 1 108 ? -37.371 -6.553 6.417 1.00 20.61 105 SER D N 1
ATOM 4534 C CA . SER D 1 108 ? -37.915 -6.035 7.655 1.00 21.99 105 SER D CA 1
ATOM 4535 C C . SER D 1 108 ? -37.422 -6.847 8.845 1.00 20.23 105 SER D C 1
ATOM 4536 O O . SER D 1 108 ? -36.753 -7.879 8.688 1.00 19.50 105 SER D O 1
ATOM 4539 N N . ASN D 1 109 ? -37.664 -6.303 10.030 1.00 19.48 106 ASN D N 1
ATOM 4540 C CA . ASN D 1 109 ? -37.262 -6.944 11.247 1.00 20.27 106 ASN D CA 1
ATOM 4541 C C . ASN D 1 109 ? -38.351 -7.957 11.573 1.00 20.88 106 ASN D C 1
ATOM 4542 O O . ASN D 1 109 ? -39.416 -7.598 12.100 1.00 21.20 106 ASN D O 1
ATOM 4547 N N A VAL D 1 110 ? -38.082 -9.211 11.258 0.60 20.84 107 VAL D N 1
ATOM 4548 N N B VAL D 1 110 ? -38.052 -9.210 11.242 0.40 20.76 107 VAL D N 1
ATOM 4549 C CA A VAL D 1 110 ? -39.060 -10.270 11.442 0.60 21.62 107 VAL D CA 1
ATOM 4550 C CA B VAL D 1 110 ? -38.929 -10.357 11.446 0.40 21.13 107 VAL D CA 1
ATOM 4551 C C A VAL D 1 110 ? -39.240 -10.689 12.914 0.60 21.87 107 VAL D C 1
ATOM 4552 C C B VAL D 1 110 ? -39.330 -10.526 12.908 0.40 21.56 107 VAL D C 1
ATOM 4553 O O A VAL D 1 110 ? -40.088 -11.522 13.234 0.60 23.32 107 VAL D O 1
ATOM 4554 O O B VAL D 1 110 ? -40.440 -10.976 13.214 0.40 22.17 107 VAL D O 1
ATOM 4561 N N . HIS D 1 111 ? -38.442 -10.117 13.809 1.00 21.35 108 HIS D N 1
ATOM 4562 C CA . HIS D 1 111 ? -38.644 -10.316 15.244 1.00 22.40 108 HIS D CA 1
ATOM 4563 C C . HIS D 1 111 ? -39.600 -9.318 15.851 1.00 22.34 108 HIS D C 1
ATOM 4564 O O . HIS D 1 111 ? -40.052 -9.518 16.974 1.00 23.31 108 HIS D O 1
ATOM 4571 N N . ALA D 1 112 ? -39.945 -8.289 15.093 1.00 22.88 109 ALA D N 1
ATOM 4572 C CA . ALA D 1 112 ? -40.899 -7.265 15.538 1.00 23.54 109 ALA D CA 1
ATOM 4573 C C . ALA D 1 112 ? -42.338 -7.532 15.111 1.00 25.67 109 ALA D C 1
ATOM 4574 O O . ALA D 1 112 ? -43.186 -6.649 15.201 1.00 28.84 109 ALA D O 1
ATOM 4576 N N A ARG D 1 113 ? -42.596 -8.719 14.565 0.50 25.78 110 ARG D N 1
ATOM 4577 N N B ARG D 1 113 ? -42.630 -8.766 14.730 0.50 24.38 110 ARG D N 1
ATOM 4578 C CA A ARG D 1 113 ? -43.945 -9.092 14.141 0.50 25.96 110 ARG D CA 1
ATOM 4579 C CA B ARG D 1 113 ? -43.931 -9.088 14.178 0.50 23.56 110 ARG D CA 1
ATOM 4580 C C A ARG D 1 113 ? -44.372 -10.318 14.949 0.50 24.59 110 ARG D C 1
ATOM 4581 C C B ARG D 1 113 ? -44.631 -10.148 15.031 0.50 23.32 110 ARG D C 1
ATOM 4582 O O A ARG D 1 113 ? -43.819 -10.564 16.031 0.50 23.39 110 ARG D O 1
ATOM 4583 O O B ARG D 1 113 ? -44.665 -10.023 16.260 0.50 21.59 110 ARG D O 1
ATOM 4598 N N . GLU D 1 114 ? -45.276 -11.131 14.402 1.00 23.61 111 GLU D N 1
ATOM 4599 C CA . GLU D 1 114 ? -45.860 -12.227 15.156 1.00 24.85 111 GLU D CA 1
ATOM 4600 C C . GLU D 1 114 ? -44.840 -13.156 15.740 1.00 24.79 111 GLU D C 1
ATOM 4601 O O . GLU D 1 114 ? -43.791 -13.428 15.127 1.00 23.05 111 GLU D O 1
ATOM 4607 N N . PRO D 1 115 ? -45.128 -13.701 16.928 1.00 25.96 112 PRO D N 1
ATOM 4608 C CA . PRO D 1 115 ? -44.228 -14.669 17.506 1.00 26.20 112 PRO D CA 1
ATOM 4609 C C . PRO D 1 115 ? -43.871 -15.844 16.589 1.00 24.18 112 PRO D C 1
ATOM 4610 O O . PRO D 1 115 ? -42.756 -16.327 16.638 1.00 24.54 112 PRO D O 1
ATOM 4614 N N . PHE D 1 116 ? -44.776 -16.310 15.725 1.00 21.60 113 PHE D N 1
ATOM 4615 C CA . PHE D 1 116 ? -44.426 -17.427 14.868 1.00 21.15 113 PHE D CA 1
ATOM 4616 C C . PHE D 1 116 ? -43.276 -17.130 13.917 1.00 20.78 113 PHE D C 1
ATOM 4617 O O . PHE D 1 116 ? -42.598 -18.038 13.454 1.00 25.21 113 PHE D O 1
ATOM 4625 N N . ARG D 1 117 ? -43.026 -15.857 13.614 1.00 18.07 114 ARG D N 1
ATOM 4626 C CA . ARG D 1 117 ? -41.960 -15.533 12.672 1.00 17.66 114 ARG D CA 1
ATOM 4627 C C . ARG D 1 117 ? -40.579 -15.616 13.328 1.00 17.88 114 ARG D C 1
ATOM 4628 O O . ARG D 1 117 ? -39.572 -15.391 12.654 1.00 19.48 114 ARG D O 1
ATOM 4636 N N . HIS D 1 118 ? -40.534 -15.938 14.619 1.00 17.87 115 HIS D N 1
ATOM 4637 C CA . HIS D 1 118 ? -39.249 -16.125 15.281 1.00 19.74 115 HIS D CA 1
ATOM 4638 C C . HIS D 1 118 ? -38.628 -17.471 14.918 1.00 19.88 115 HIS D C 1
ATOM 4639 O O . HIS D 1 118 ? -37.403 -17.635 15.044 1.00 23.20 115 HIS D O 1
ATOM 4646 N N . HIS D 1 119 ? -39.454 -18.421 14.484 1.00 19.99 116 HIS D N 1
ATOM 4647 C CA . HIS D 1 119 ? -38.984 -19.770 14.177 1.00 21.54 116 HIS D CA 1
ATOM 4648 C C . HIS D 1 119 ? -38.467 -19.843 12.767 1.00 20.27 116 HIS D C 1
ATOM 4649 O O . HIS D 1 119 ? -39.098 -19.364 11.839 1.00 19.72 116 HIS D O 1
ATOM 4656 N N . SER D 1 120 ? -37.306 -20.461 12.595 1.00 19.93 117 SER D N 1
ATOM 4657 C CA . SER D 1 120 ? -36.762 -20.639 11.270 1.00 19.22 117 SER D CA 1
ATOM 4658 C C . SER D 1 120 ? -36.112 -22.014 11.098 1.00 19.62 117 SER D C 1
ATOM 4659 O O . SER D 1 120 ? -35.429 -22.531 11.984 1.00 20.94 117 SER D O 1
ATOM 4662 N N . TYR D 1 121 ? -36.301 -22.574 9.915 1.00 17.28 118 TYR D N 1
ATOM 4663 C CA . TYR D 1 121 ? -35.577 -23.757 9.520 1.00 16.96 118 TYR D CA 1
ATOM 4664 C C . TYR D 1 121 ? -34.278 -23.450 8.779 1.00 16.92 118 TYR D C 1
ATOM 4665 O O . TYR D 1 121 ? -33.580 -24.365 8.322 1.00 16.67 118 TYR D O 1
ATOM 4674 N N . LEU D 1 122 ? -33.913 -22.190 8.652 1.00 16.41 119 LEU D N 1
ATOM 4675 C CA . LEU D 1 122 ? -32.677 -21.807 7.932 1.00 17.31 119 LEU D CA 1
ATOM 4676 C C . LEU D 1 122 ? -31.642 -21.050 8.754 1.00 18.25 119 LEU D C 1
ATOM 4677 O O . LEU D 1 122 ? -30.455 -21.209 8.532 1.00 17.43 119 LEU D O 1
ATOM 4682 N N A SER D 1 123 ? -32.101 -20.273 9.738 0.70 16.95 120 SER D N 1
ATOM 4683 N N B SER D 1 123 ? -32.077 -20.211 9.679 0.30 17.68 120 SER D N 1
ATOM 4684 C CA A SER D 1 123 ? -31.188 -19.361 10.437 0.70 19.00 120 SER D CA 1
ATOM 4685 C CA B SER D 1 123 ? -31.123 -19.374 10.387 0.30 18.58 120 SER D CA 1
ATOM 4686 C C A SER D 1 123 ? -30.045 -20.060 11.175 0.70 19.08 120 SER D C 1
ATOM 4687 C C B SER D 1 123 ? -29.969 -20.164 11.010 0.30 18.17 120 SER D C 1
ATOM 4688 O O A SER D 1 123 ? -28.973 -19.492 11.314 0.70 19.55 120 SER D O 1
ATOM 4689 O O B SER D 1 123 ? -28.801 -19.817 10.811 0.30 17.08 120 SER D O 1
ATOM 4694 N N . ASP D 1 124 ? -30.277 -21.286 11.666 1.00 17.49 121 ASP D N 1
ATOM 4695 C CA . ASP D 1 124 ? -29.251 -22.021 12.359 1.00 19.13 121 ASP D CA 1
ATOM 4696 C C . ASP D 1 124 ? -28.166 -22.624 11.464 1.00 19.76 121 ASP D C 1
ATOM 4697 O O . ASP D 1 124 ? -27.099 -22.954 11.940 1.00 20.80 121 ASP D O 1
ATOM 4702 N N . ILE D 1 125 ? -28.441 -22.776 10.176 1.00 17.72 122 ILE D N 1
ATOM 4703 C CA . ILE D 1 125 ? -27.469 -23.369 9.264 1.00 16.81 122 ILE D CA 1
ATOM 4704 C C . ILE D 1 125 ? -26.849 -22.341 8.296 1.00 17.32 122 ILE D C 1
ATOM 4705 O O . ILE D 1 125 ? -25.944 -22.662 7.537 1.00 18.96 122 ILE D O 1
ATOM 4710 N N . ALA D 1 126 ? -27.313 -21.108 8.391 1.00 16.18 123 ALA D N 1
ATOM 4711 C CA . ALA D 1 126 ? -26.808 -20.007 7.612 1.00 16.31 123 ALA D CA 1
ATOM 4712 C C . ALA D 1 126 ? -25.454 -19.601 8.157 1.00 16.37 123 ALA D C 1
ATOM 4713 O O . ALA D 1 126 ? -25.174 -19.795 9.342 1.00 18.08 123 ALA D O 1
ATOM 4715 N N . VAL D 1 127 ? -24.601 -19.061 7.300 1.00 16.21 124 VAL D N 1
ATOM 4716 C CA . VAL D 1 127 ? -23.373 -18.411 7.793 1.00 15.20 124 VAL D CA 1
ATOM 4717 C C . VAL D 1 127 ? -23.762 -17.291 8.756 1.00 17.17 124 VAL D C 1
ATOM 4718 O O . VAL D 1 127 ? -23.229 -17.141 9.877 1.00 16.72 124 VAL D O 1
ATOM 4722 N N . GLY D 1 128 ? -24.731 -16.500 8.317 1.00 16.64 125 GLY D N 1
ATOM 4723 C CA . GLY D 1 128 ? -25.281 -15.435 9.107 1.00 16.72 125 GLY D CA 1
ATOM 4724 C C . GLY D 1 128 ? -26.604 -14.960 8.556 1.00 15.11 125 GLY D C 1
ATOM 4725 O O . GLY D 1 128 ? -27.088 -15.454 7.543 1.00 14.94 125 GLY D O 1
ATOM 4726 N N . VAL D 1 129 ? -27.130 -13.948 9.231 1.00 14.59 126 VAL D N 1
ATOM 4727 C CA . VAL D 1 129 ? -28.451 -13.426 8.993 1.00 16.36 126 VAL D CA 1
ATOM 4728 C C . VAL D 1 129 ? -28.417 -11.904 9.107 1.00 15.90 126 VAL D C 1
ATOM 4729 O O . VAL D 1 129 ? -27.739 -11.346 9.979 1.00 18.61 126 VAL D O 1
ATOM 4733 N N . ILE D 1 130 ? -29.111 -11.247 8.193 1.00 15.20 127 ILE D N 1
ATOM 4734 C CA . ILE D 1 130 ? -29.291 -9.800 8.207 1.00 15.68 127 ILE D CA 1
ATOM 4735 C C . ILE D 1 130 ? -30.779 -9.551 8.100 1.00 18.09 127 ILE D C 1
ATOM 4736 O O . ILE D 1 130 ? -31.432 -10.031 7.161 1.00 18.82 127 ILE D O 1
ATOM 4741 N N . CYS D 1 131 ? -31.340 -8.823 9.061 1.00 17.01 128 CYS D N 1
ATOM 4742 C CA . CYS D 1 131 ? -32.765 -8.448 8.986 1.00 19.33 128 CYS D CA 1
ATOM 4743 C C . CYS D 1 131 ? -32.970 -6.988 9.340 1.00 20.33 128 CYS D C 1
ATOM 4744 O O . CYS D 1 131 ? -32.202 -6.402 10.114 1.00 19.91 128 CYS D O 1
ATOM 4747 N N . GLY D 1 132 ? -33.994 -6.397 8.747 1.00 18.38 129 GLY D N 1
ATOM 4748 C CA . GLY D 1 132 ? -34.442 -5.077 9.149 1.00 19.09 129 GLY D CA 1
ATOM 4749 C C . GLY D 1 132 ? -33.765 -3.878 8.546 1.00 19.86 129 GLY D C 1
ATOM 4750 O O . GLY D 1 132 ? -34.153 -2.722 8.852 1.00 20.13 129 GLY D O 1
ATOM 4751 N N . LEU D 1 133 ? -32.786 -4.116 7.679 1.00 19.34 130 LEU D N 1
ATOM 4752 C CA . LEU D 1 133 ? -32.016 -3.038 7.089 1.00 19.64 130 LEU D CA 1
ATOM 4753 C C . LEU D 1 133 ? -32.468 -2.689 5.660 1.00 20.14 130 LEU D C 1
ATOM 4754 O O . LEU D 1 133 ? -31.793 -1.935 4.939 1.00 22.44 130 LEU D O 1
ATOM 4759 N N . GLY D 1 134 ? -33.619 -3.206 5.262 1.00 19.75 131 GLY D N 1
ATOM 4760 C CA . GLY D 1 134 ? -34.123 -2.943 3.938 1.00 21.87 131 GLY D CA 1
ATOM 4761 C C . GLY D 1 134 ? -33.232 -3.488 2.858 1.00 21.30 131 GLY D C 1
ATOM 4762 O O . GLY D 1 134 ? -32.482 -4.446 3.067 1.00 20.17 131 GLY D O 1
ATOM 4763 N N . ALA D 1 135 ? -33.291 -2.872 1.677 1.00 22.31 132 ALA D N 1
ATOM 4764 C CA . ALA D 1 135 ? -32.498 -3.354 0.532 1.00 22.68 132 ALA D CA 1
ATOM 4765 C C . ALA D 1 135 ? -31.013 -3.410 0.744 1.00 21.89 132 ALA D C 1
ATOM 4766 O O . ALA D 1 135 ? -30.348 -4.238 0.152 1.00 22.17 132 ALA D O 1
ATOM 4768 N N . ASP D 1 136 ? -30.475 -2.499 1.566 1.00 21.77 133 ASP D N 1
ATOM 4769 C CA . ASP D 1 136 ? -29.059 -2.476 1.910 1.00 22.59 133 ASP D CA 1
ATOM 4770 C C . ASP D 1 136 ? -28.600 -3.844 2.407 1.00 21.43 133 ASP D C 1
ATOM 4771 O O . ASP D 1 136 ? -27.448 -4.214 2.229 1.00 21.69 133 ASP D O 1
ATOM 4776 N N . GLY D 1 137 ? -29.494 -4.584 3.069 1.00 19.99 134 GLY D N 1
ATOM 4777 C CA . GLY D 1 137 ? -29.121 -5.933 3.556 1.00 18.44 134 GLY D CA 1
ATOM 4778 C C . GLY D 1 137 ? -28.606 -6.839 2.452 1.00 16.91 134 GLY D C 1
ATOM 4779 O O . GLY D 1 137 ? -27.711 -7.666 2.681 1.00 16.82 134 GLY D O 1
ATOM 4780 N N . TYR D 1 138 ? -29.134 -6.710 1.238 1.00 16.93 135 TYR D N 1
ATOM 4781 C CA . TYR D 1 138 ? -28.625 -7.492 0.108 1.00 18.15 135 TYR D CA 1
ATOM 4782 C C . TYR D 1 138 ? -27.191 -7.083 -0.278 1.00 18.57 135 TYR D C 1
ATOM 4783 O O . TYR D 1 138 ? -26.351 -7.941 -0.564 1.00 18.79 135 TYR D O 1
ATOM 4792 N N . ASN D 1 139 ? -26.942 -5.767 -0.282 1.00 20.75 136 ASN D N 1
ATOM 4793 C CA . ASN D 1 139 ? -25.592 -5.221 -0.551 1.00 22.12 136 ASN D CA 1
ATOM 4794 C C . ASN D 1 139 ? -24.584 -5.717 0.468 1.00 19.90 136 ASN D C 1
ATOM 4795 O O . ASN D 1 139 ? -23.493 -6.175 0.107 1.00 21.28 136 ASN D O 1
ATOM 4800 N N . PHE D 1 140 ? -24.952 -5.654 1.751 1.00 19.58 137 PHE D N 1
ATOM 4801 C CA . PHE D 1 140 ? -24.073 -6.112 2.814 1.00 18.65 137 PHE D CA 1
ATOM 4802 C C . PHE D 1 140 ? -23.842 -7.607 2.727 1.00 18.54 137 PHE D C 1
ATOM 4803 O O . PHE D 1 140 ? -22.730 -8.076 2.898 1.00 19.30 137 PHE D O 1
ATOM 4811 N N . ALA D 1 141 ? -24.893 -8.368 2.406 1.00 17.25 138 ALA D N 1
ATOM 4812 C CA . ALA D 1 141 ? -24.742 -9.821 2.293 1.00 16.97 138 ALA D CA 1
ATOM 4813 C C . ALA D 1 141 ? -23.776 -10.184 1.159 1.00 17.38 138 ALA D C 1
ATOM 4814 O O . ALA D 1 141 ? -22.931 -11.072 1.300 1.00 18.81 138 ALA D O 1
ATOM 4816 N N . LEU D 1 142 ? -23.873 -9.451 0.055 1.00 18.10 139 LEU D N 1
ATOM 4817 C CA . LEU D 1 142 ? -22.989 -9.693 -1.088 1.00 19.40 139 LEU D CA 1
ATOM 4818 C C . LEU D 1 142 ? -21.543 -9.369 -0.720 1.00 19.44 139 LEU D C 1
ATOM 4819 O O . LEU D 1 142 ? -20.651 -10.144 -1.003 1.00 19.03 139 LEU D O 1
ATOM 4824 N N . GLN D 1 143 ? -21.341 -8.234 -0.082 1.00 20.57 140 GLN D N 1
ATOM 4825 C CA . GLN D 1 143 ? -19.993 -7.846 0.387 1.00 22.51 140 GLN D CA 1
ATOM 4826 C C . GLN D 1 143 ? -19.447 -8.885 1.354 1.00 21.78 140 GLN D C 1
ATOM 4827 O O . GLN D 1 143 ? -18.313 -9.341 1.222 1.00 21.73 140 GLN D O 1
ATOM 4833 N N . ALA D 1 144 ? -20.274 -9.309 2.310 1.00 20.45 141 ALA D N 1
ATOM 4834 C CA . ALA D 1 144 ? -19.876 -10.359 3.230 1.00 20.68 141 ALA D CA 1
ATOM 4835 C C . ALA D 1 144 ? -19.432 -11.642 2.525 1.00 20.67 141 ALA D C 1
ATOM 4836 O O . ALA D 1 144 ? -18.404 -12.220 2.851 1.00 21.60 141 ALA D O 1
ATOM 4838 N N . ALA D 1 145 ? -20.198 -12.080 1.530 1.00 19.17 142 ALA D N 1
ATOM 4839 C CA . ALA D 1 145 ? -19.905 -13.285 0.798 1.00 20.22 142 ALA D CA 1
ATOM 4840 C C . ALA D 1 145 ? -18.568 -13.172 0.061 1.00 20.33 142 ALA D C 1
ATOM 4841 O O . ALA D 1 145 ? -17.713 -14.044 0.158 1.00 21.98 142 ALA D O 1
ATOM 4843 N N . VAL D 1 146 ? -18.394 -12.061 -0.631 1.00 20.28 143 VAL D N 1
ATOM 4844 C CA . VAL D 1 146 ? -17.171 -11.850 -1.416 1.00 21.82 143 VAL D CA 1
ATOM 4845 C C . VAL D 1 146 ? -15.957 -11.729 -0.486 1.00 22.38 143 VAL D C 1
ATOM 4846 O O . VAL D 1 146 ? -14.876 -12.260 -0.773 1.00 24.93 143 VAL D O 1
ATOM 4850 N N . ASN D 1 147 ? -16.137 -11.082 0.652 1.00 22.67 144 ASN D N 1
ATOM 4851 C CA . ASN D 1 147 ? -15.042 -10.998 1.639 1.00 24.29 144 ASN D CA 1
ATOM 4852 C C . ASN D 1 147 ? -14.641 -12.367 2.135 1.00 25.52 144 ASN D C 1
ATOM 4853 O O . ASN D 1 147 ? -13.442 -12.681 2.239 1.00 27.41 144 ASN D O 1
ATOM 4858 N N A ARG D 1 148 ? -15.633 -13.215 2.411 0.50 24.97 145 ARG D N 1
ATOM 4859 N N B ARG D 1 148 ? -15.639 -13.195 2.430 0.50 25.06 145 ARG D N 1
ATOM 4860 C CA A ARG D 1 148 ? -15.368 -14.573 2.897 0.50 25.63 145 ARG D CA 1
ATOM 4861 C CA B ARG D 1 148 ? -15.385 -14.552 2.884 0.50 25.83 145 ARG D CA 1
ATOM 4862 C C A ARG D 1 148 ? -14.695 -15.447 1.844 0.50 25.94 145 ARG D C 1
ATOM 4863 C C B ARG D 1 148 ? -14.625 -15.336 1.825 0.50 25.90 145 ARG D C 1
ATOM 4864 O O A ARG D 1 148 ? -13.793 -16.232 2.160 0.50 26.85 145 ARG D O 1
ATOM 4865 O O B ARG D 1 148 ? -13.559 -15.894 2.101 0.50 26.36 145 ARG D O 1
ATOM 4880 N N . LEU D 1 149 ? -15.159 -15.339 0.606 1.00 25.20 146 LEU D N 1
ATOM 4881 C CA . LEU D 1 149 ? -14.574 -16.076 -0.511 1.00 26.89 146 LEU D CA 1
ATOM 4882 C C . LEU D 1 149 ? -13.159 -15.614 -0.848 1.00 30.19 146 LEU D C 1
ATOM 4883 O O . LEU D 1 149 ? -12.320 -16.437 -1.252 1.00 31.55 146 LEU D O 1
ATOM 4888 N N . SER D 1 150 ? -12.921 -14.317 -0.703 1.00 33.23 147 SER D N 1
ATOM 4889 C CA . SER D 1 150 ? -11.614 -13.704 -1.007 1.00 37.73 147 SER D CA 1
ATOM 4890 C C . SER D 1 150 ? -10.512 -14.069 -0.008 1.00 41.85 147 SER D C 1
ATOM 4891 O O . SER D 1 150 ? -9.328 -13.884 -0.312 1.00 41.82 147 SER D O 1
ATOM 4894 N N . LYS D 1 151 ? -10.888 -14.555 1.176 1.00 46.23 148 LYS D N 1
ATOM 4895 C CA . LYS D 1 151 ? -9.909 -15.030 2.159 1.00 50.81 148 LYS D CA 1
ATOM 4896 C C . LYS D 1 151 ? -9.483 -16.458 1.807 1.00 53.64 148 LYS D C 1
ATOM 4897 O O . LYS D 1 151 ? -8.284 -16.772 1.723 1.00 55.78 148 LYS D O 1
ATOM 4903 N N . SER D 1 152 ? -10.482 -17.323 1.635 1.00 56.06 149 SER D N 1
ATOM 4904 C CA . SER D 1 152 ? -10.268 -18.732 1.319 1.00 57.69 149 SER D CA 1
ATOM 4905 C C . SER D 1 152 ? -10.043 -18.947 -0.178 1.00 58.48 149 SER D C 1
ATOM 4906 O O . SER D 1 152 ? -8.902 -18.989 -0.652 1.00 59.74 149 SER D O 1
#

Solvent-accessible surface area: 25339 Å² total; per-residue (Å²): 160,69,78,2,14,0,0,0,0,1,16,17,58,11,43,22,72,78,81,32,128,129,121,34,147,62,46,15,73,82,4,16,57,102,4,69,128,40,0,132,71,60,89,6,33,31,68,63,59,40,16,16,9,31,48,25,0,0,45,17,0,20,133,5,113,85,88,22,56,0,0,0,0,3,0,19,2,6,2,13,30,4,0,2,0,6,24,0,4,42,12,12,97,14,44,5,1,3,0,11,34,51,14,18,27,60,109,53,115,49,9,75,85,26,32,0,7,43,50,8,36,0,23,0,8,8,8,25,30,43,0,1,51,2,0,0,41,9,0,19,64,93,27,73,170,140,185,66,40,0,12,0,0,0,0,1,19,18,54,11,44,20,72,76,88,36,153,150,130,32,139,60,44,16,77,80,7,14,50,91,2,70,118,51,1,126,75,58,104,4,36,28,46,62,61,40,16,15,9,32,48,25,0,0,46,16,0,8,132,4,93,90,84,13,58,3,0,0,0,3,0,20,2,5,2,15,30,4,0,1,0,7,26,0,4,43,16,16,102,15,58,6,6,3,0,11,33,49,70,21,108,80,110,53,111,51,9,96,86,26,30,0,50,101,46,15,62,28,72,33,46,35,99,28,32,80,0,1,40,85,0,0,74,35,0,20,99,139,51,75,222,236,95,142,104,57,35,0,12,0,0,0,0,0,18,17,64,17,44,21,46,78,79,40,156,170,146,35,142,71,47,14,77,87,8,16,53,114,5,73,118,41,1,134,73,59,101,6,34,29,46,63,61,40,17,14,9,31,49,25,0,0,47,16,0,7,131,4,100,82,82,14,52,4,0,0,0,2,0,18,3,5,2,14,30,4,0,2,0,7,23,0,5,46,16,16,99,16,58,5,7,3,0,11,36,49,72,19,108,83,108,55,113,49,9,94,90,26,32,0,50,100,48,16,63,27,71,33,46,34,103,27,36,81,0,1,51,84,0,0,75,34,0,17,95,116,50,78,187,198,112,62,37,0,12,0,0,0,0,11,91,17,76,101,42,22,92,154,100,41,155,144,115,33,132,63,47,14,77,82,7,13,51,90,1,71,121,57,1,126,73,62,95,4,38,29,47,64,61,40,16,90,34,66,124,25,0,29,62,15,0,70,130,4,156,91,80,15,55,3,0,0,0,3,0,19,42,33,2,22,94,4,69,49,0,51,80,6,4,72,61,22,139,16,58,4,0,3,0,12,36,61,15,23,26,60,118,66,117,122,58,74,90,26,70,0,8,44,47,8,33,0,22,0,7,14,20,25,35,46,0,1,41,2,0,0,44,1,0,14,62,83,27,78,163,128

Sequence (586 aa):
KFHHILLLNGPNLNLLGTREPEKYGYTTLAEIVSSQQLLEIQAQGMDDVVALSHHLQSNAEHALIDSIHQARRGNTDFILINPAAFTHTSVALLRDALLGVQQIPFIEIHLSNVHAREPFRHHHSYLSSDIAVGVICGLGADGYNFALQAAVNRRLSKSKFHILLLNGPNLNLLGTREPEKYGYTTLAEIVSQQLLEIQQAQGMDVALSHLQSNAEHALIDSIHQARRGNTDFILINPAAFTHTSVALLRDALLGVQQIPFIEIHLSNVVHAREPFRHHHSYLSSDIAVGVICGLGADGYNFALQAAVNRRLSKMSDKFHILLLNGPNLNLLGTREPEKYGYTTLAEIVSQQLLEIQAQQGMDDVVALSHLQSNAEHALIDSIHQARGNTDFILINPAAFTHTSVALLRDALLGVVQQIPFIEIHLSNVHAREPFRHHHSYLSSDIAVGVICGLGADGYNFALQAAVNRRLSKDKFHILLLNGPNLNLLLGTREPEKYGYTTLAEIVSQLLEIIQQAQGMDVVALSHHLQSNAEHALIDSIHQARGNTDFILINPAAFTHTSVALLRDALLGVQIPFIEIHLSNVVHARREPFRHHSYLSSDIAVGVICGLGADGYNFALQAAVNRRLSKS

InterPro domains:
  IPR001874 Dehydroquinase, class II [MF_00169] (1-150)
  IPR001874 Dehydroquinase, class II [PF01220] (7-142)
  IPR001874 Dehydroquinase, class II [PIRSF001399] (6-148)
  IPR001874 Dehydroquinase, class II [PTHR21272] (5-148)
  IPR001874 Dehydroquinase, class II [TIGR01088] (6-145)
  IPR001874 Dehydroquinase, class II [cd00466] (20-145)
  IPR018509 Dehydroquinase, class II, conserved site [PS01029] 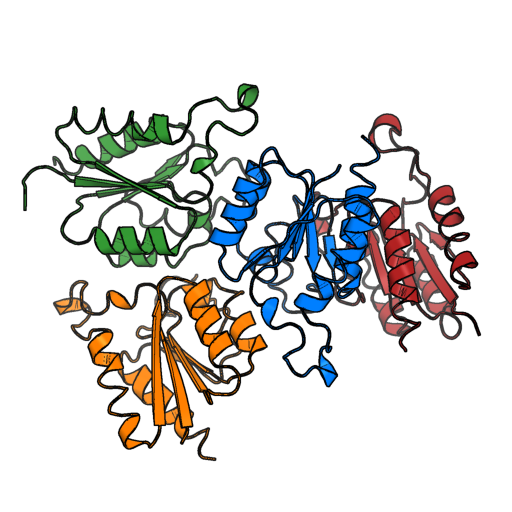(10-27)
  IPR036441 Dehydroquinase, class II superfamily [G3DSA:3.40.50.9100] (1-150)
  IPR036441 Dehydroquinase, class II superfamily [SSF52304] (6-148)

CATH classification: 3.40.50.9100

Organism: Yersinia pestis (NCBI:txid632)

Secondary structure (DSSP, 8-state):
-EEEEEEE-TTGGGTTTSSHHHH----HHHHHHHHHHHHHHTTEEEEEEE-S-HHHHHHHHHHHTTT-SEEEEE-GGGGGT-HHHHHHHHHHT--EEEEESS-GGGS-GGGG--SSGGGSSEEEESSTTHHHHHHHHHHHHHHHH-/-EEEEEEE-TTGGGTTTS-HHHH----HHHHHHHHHHHHHHTTEEEEEEE-S-HHHHHHHHHHHTTT-SEEEEE-GGGGTT-HHHHHHHHHHT--EEEEESS-TTSS-GGGG--SSGGGSSEEEESSTTHHHHHHHHHHHHHHH-/--SS-EEEEEE-TTGGGTT-SSHHHH----HHHHHHHHHHHHHHTT-EEEEEE-S-HHHHHHHHHHTTTT-SEEEEE-GGGGGT-HHHHHHHHHHT--EEEEESS-GGGS-GGGG--SSTTTSSEEEESSTTHHHHHHHHHHHHHHH-/---EEEEEE-TTGGGTTTS-HHHH----HHHHHHHHHHHHHHTT-EEEEEE-S-HHHHHHHHHHTTTT-SEEEEE-GGGGGT-HHHHHHHHHHT--EEEEESS-TTSS-GGGG--SSTTTSSEEEESSTTHHHHHHHHHHHHHHHH-

Radius of gyration: 26.94 Å; Cα contacts (8 Å, |Δi|>4): 1176; chains: 4; bounding box: 54×53×81 Å

B-factor: mean 27.98, std 11.88, range [9.29, 78.68]

Foldseek 3Di:
DAEEEEEEEPPLQCPQPPPCVPVNNDHPVNLVVVVCVVCVVVVYHYHYDYDHDPVVLLVVLVVCQPPHQEYEYAHDPCQLPDLPNLVSCVVRVHAYEYEEQQAQVVDDPSSVHGSHQVRHPHYDHHNHSVRSVVRVVVSSVVVVVD/DAEEEEEEEPPLQCPQVPPCVPRNRDHPVNLVVVVCVVCVVLVYHYHYDYDHDPVVLLVVLQVCAPPHQEYEYAHDPCQLPDLPNLVSCVVRVHAYEYEEQQDQVPDDPSSVHGSHQVRHPHYDHHNHSVRVVVRSVVSSVVVVD/DDPAAEEEEEEEPPLQCPQPPPCVVRNRDGPVNLVVVVCVVCVVVRHHYHYDYDHDPVVLLVVLVVCAPPHQEYEYAHDPCQLPDLVNLVSCVVRVHAYEYEEQQDQVPDDPSSVHGNHQVRHPHYDHHNHSVRSVVRVVVSSVVVVD/DAAEEEEEEEPPLQCPQPPPCVPRNRDGPVNLVVVVCVVCVVLVHHYHYDYDHDPVVLLVVLVVCAPPHQEYEYAHDPCQLPDLVNLCSCVVRVHAYEYEEQQDQVPDDPSSVHGSHQVRHPHYYHHNHSVRSVVRVVVSSVVVVVD